Protein AF-A0A4T0DBA7-F1 (afdb_monomer_lite)

Radius of gyration: 49.84 Å; chains: 1; bounding box: 77×72×178 Å

Secondary structure (DSSP, 8-state):
----------------------------------------PPPHHHHHHHHHHHHHHHHHHHHHHHHHHHHHHHHHHHHHHHTHHHHHHHHHHHHHHHHHHHHHHHHHHHHHHHHHHHHHHHHHHHHHHHHHHHHHHHHHHHHHHHHHHHHHHHHHHHHHHHHHHHHHHHHHHHHHHHHHHHHHHHHHHHHHHHHHHHHHHHHH-HHHHHHHHHHHHHHTHHHHHHHHHHHHHHHHHTTHHHHHHHHHHHHHHH-HHHHHHHHHHHHHHH-SGGGSS--SSEEEEEEEEEEEEE-TTT--EEEEEEEEEEE-TTS-EEEEEEEHHHHTTSGGGSS-TT-TTTTTSSPPPP-PPPPPP--------------------

Foldseek 3Di:
DDDDDDDDDDDDDDDDDDDDDDDDDDDDDDDDDDDDDDDDDDDPVVVVVVVVVVVVVVVVVVVVVVVVVVVVVVVVVVVCVVCVVVVVVVVVVVCVVCVVVVVVVCVVCVVVVVVVCVVCVVVVVVVCVVCVVVVVVVCVVCVVVVVVVCVVCVVVVVVVCVVCVVVVVVVCVVCVVVVVVVVVVVCVVCVVVVVVVVVVCCQVCVPVVVVVVVVVCVVVVPVNVVVVVVVVVVCVVVCVVVVVVVVVVVCCVPPLLVVLLVLLVVCVVPDPVSQPFAAQFWHKAFAPAFDWDAAPQPRDTDGGRIWTFTADPVRHGPRHIHDSCSLSVPVVRNDGPPCNCQRVPDRPDPPDDPDDPPPDDDDDDDDDDDDDDDDDD

pLDDT: mean 73.32, std 21.04, range [25.08, 96.44]

Structure (mmCIF, N/CA/C/O backbone):
data_AF-A0A4T0DBA7-F1
#
_entry.id   AF-A0A4T0DBA7-F1
#
loop_
_atom_site.group_PDB
_atom_site.id
_atom_site.type_symbol
_atom_site.label_atom_id
_atom_site.label_alt_id
_atom_site.label_comp_id
_atom_site.label_asym_id
_atom_site.label_entity_id
_atom_site.label_seq_id
_atom_site.pdbx_PDB_ins_code
_atom_site.Cartn_x
_atom_site.Cartn_y
_atom_site.Cartn_z
_atom_site.occupancy
_atom_site.B_iso_or_equiv
_atom_site.auth_seq_id
_atom_site.auth_comp_id
_atom_site.auth_asym_id
_atom_site.auth_atom_id
_atom_site.pdbx_PDB_model_num
ATOM 1 N N . MET A 1 1 ? 19.693 -7.358 -29.566 1.00 37.28 1 MET A N 1
ATOM 2 C CA . MET A 1 1 ? 18.484 -7.711 -28.797 1.00 37.28 1 MET A CA 1
ATOM 3 C C . MET A 1 1 ? 17.404 -8.105 -29.781 1.00 37.28 1 MET A C 1
ATOM 5 O O . MET A 1 1 ? 17.103 -7.335 -30.681 1.00 37.28 1 MET A O 1
ATOM 9 N N . LEU A 1 2 ? 16.919 -9.335 -29.635 1.00 37.69 2 LEU A N 1
ATOM 10 C CA . LEU A 1 2 ? 15.711 -9.864 -30.259 1.00 37.69 2 LEU A CA 1
ATOM 11 C C . LEU A 1 2 ? 14.468 -9.169 -29.691 1.00 37.69 2 LEU A C 1
ATOM 13 O O . LEU A 1 2 ? 14.456 -8.852 -28.507 1.00 37.69 2 LEU A O 1
ATOM 17 N N . HIS A 1 3 ? 13.449 -8.998 -30.532 1.00 28.56 3 HIS A N 1
ATOM 18 C CA . HIS A 1 3 ? 12.071 -9.497 -30.360 1.00 28.56 3 HIS A CA 1
ATOM 19 C C . HIS A 1 3 ? 11.276 -9.002 -31.585 1.00 28.56 3 HIS A C 1
ATOM 21 O O . HIS A 1 3 ? 10.993 -7.819 -31.710 1.00 28.56 3 HIS A O 1
ATOM 27 N N . LEU A 1 4 ? 11.151 -9.789 -32.661 1.00 41.62 4 LEU A N 1
ATOM 28 C CA . LEU A 1 4 ? 10.027 -10.707 -32.914 1.00 41.62 4 LEU A CA 1
ATOM 29 C C . LEU A 1 4 ? 8.688 -10.201 -32.375 1.00 41.62 4 LEU A C 1
ATOM 31 O O . LEU A 1 4 ? 8.490 -10.311 -31.174 1.00 41.62 4 LEU A O 1
ATOM 35 N N . LEU A 1 5 ? 7.764 -9.826 -33.270 1.00 33.59 5 LEU A N 1
ATOM 36 C CA . LEU A 1 5 ? 6.348 -10.224 -33.210 1.00 33.59 5 LEU A CA 1
ATOM 37 C C . LEU A 1 5 ? 5.707 -10.215 -34.618 1.00 33.59 5 LEU A C 1
ATOM 39 O O . LEU A 1 5 ? 5.312 -9.187 -35.156 1.00 33.59 5 LEU A O 1
ATOM 43 N N . TYR A 1 6 ? 5.663 -11.407 -35.211 1.00 28.73 6 TYR A N 1
ATOM 44 C CA . TYR A 1 6 ? 4.509 -12.060 -35.847 1.00 28.73 6 TYR A CA 1
ATOM 45 C C . TYR A 1 6 ? 3.245 -11.223 -36.157 1.00 28.73 6 TYR A C 1
ATOM 47 O O . TYR A 1 6 ? 2.585 -10.768 -35.226 1.00 28.73 6 TYR A O 1
ATOM 55 N N . LYS A 1 7 ? 2.801 -11.202 -37.430 1.00 29.77 7 LYS A N 1
ATOM 56 C CA . LYS A 1 7 ? 1.370 -11.262 -37.816 1.00 29.77 7 LYS A CA 1
ATOM 57 C C . LYS A 1 7 ? 1.179 -11.983 -39.171 1.00 29.77 7 LYS A C 1
ATOM 59 O O . LYS A 1 7 ? 1.961 -11.733 -40.087 1.00 29.77 7 LYS A O 1
ATOM 64 N N . PRO A 1 8 ? 0.169 -12.869 -39.307 1.00 28.41 8 PRO A N 1
ATOM 65 C CA . PRO A 1 8 ? -0.064 -13.684 -40.498 1.00 28.41 8 PRO A CA 1
ATOM 66 C C . PRO A 1 8 ? -0.897 -12.960 -41.567 1.00 28.41 8 PRO A C 1
ATOM 68 O O . PRO A 1 8 ? -1.812 -12.196 -41.266 1.00 28.41 8 PRO A O 1
ATOM 71 N N . SER A 1 9 ? -0.564 -13.256 -42.824 1.00 33.97 9 SER A N 1
ATOM 72 C CA . SER A 1 9 ? -1.238 -12.823 -44.051 1.00 33.97 9 SER A CA 1
ATOM 73 C C . SER A 1 9 ? -2.518 -13.623 -44.289 1.00 33.97 9 SER A C 1
ATOM 75 O O . SER A 1 9 ? -2.492 -14.849 -44.200 1.00 33.97 9 SER A O 1
ATOM 77 N N . HIS A 1 10 ? -3.611 -12.942 -44.640 1.00 26.64 10 HIS A N 1
ATOM 78 C CA . HIS A 1 10 ? -4.765 -13.570 -45.273 1.00 26.64 10 HIS A CA 1
ATOM 79 C C . HIS A 1 10 ? -5.555 -12.573 -46.147 1.00 26.64 10 HIS A C 1
ATOM 81 O O . HIS A 1 10 ? -5.995 -11.527 -45.677 1.00 26.64 10 HIS A O 1
ATOM 87 N N . TYR A 1 11 ? -5.775 -13.008 -47.395 1.00 27.38 11 TYR A N 1
ATOM 88 C CA . TYR A 1 11 ? -6.765 -12.597 -48.407 1.00 27.38 11 TYR A CA 1
ATOM 89 C C . TYR A 1 11 ? -6.486 -11.394 -49.326 1.00 27.38 11 TYR A C 1
ATOM 91 O O . TYR A 1 11 ? -6.883 -10.259 -49.085 1.00 27.38 11 TYR A O 1
ATOM 99 N N . LEU A 1 12 ? -5.939 -11.744 -50.496 1.00 38.16 12 LEU A N 1
ATOM 100 C CA . LEU A 1 12 ? -6.249 -11.147 -51.797 1.00 38.16 12 LEU A CA 1
ATOM 101 C C . LEU A 1 12 ? -7.709 -11.450 -52.187 1.00 38.16 12 LEU A C 1
ATOM 103 O O . LEU A 1 12 ? -8.129 -12.606 -52.123 1.00 38.16 12 LEU A O 1
ATOM 107 N N . ARG A 1 13 ? -8.452 -10.441 -52.657 1.00 27.28 13 ARG A N 1
ATOM 108 C CA . ARG A 1 13 ? -9.592 -10.586 -53.585 1.00 27.28 13 ARG A CA 1
ATOM 109 C C . ARG A 1 13 ? -9.856 -9.257 -54.328 1.00 27.28 13 ARG A C 1
ATOM 111 O O . ARG A 1 13 ? -9.359 -8.221 -53.893 1.00 27.28 13 ARG A O 1
ATOM 118 N N . PRO A 1 14 ? -10.543 -9.284 -55.485 1.00 30.55 14 PRO A N 1
ATOM 119 C CA . PRO A 1 14 ? -10.107 -8.630 -56.719 1.00 30.55 14 PRO A CA 1
ATOM 120 C C . PRO A 1 14 ? -10.912 -7.361 -57.029 1.00 30.55 14 PRO A C 1
ATOM 122 O O . PRO A 1 14 ? -12.081 -7.250 -56.663 1.00 30.55 14 PRO A O 1
ATOM 125 N N . ARG A 1 15 ? -10.313 -6.416 -57.761 1.00 26.91 15 ARG A N 1
ATOM 126 C CA . ARG A 1 15 ? -11.039 -5.285 -58.355 1.00 26.91 15 ARG A CA 1
ATOM 127 C C . ARG A 1 15 ? -11.490 -5.660 -59.768 1.00 26.91 15 ARG A C 1
ATOM 129 O O . ARG A 1 15 ? -10.676 -5.643 -60.681 1.00 26.91 15 ARG A O 1
ATOM 136 N N . TYR A 1 16 ? -12.773 -5.984 -59.922 1.00 26.98 16 TYR A N 1
ATOM 137 C CA . TYR A 1 16 ? -13.474 -5.895 -61.206 1.00 26.98 16 TYR A CA 1
ATOM 138 C C . TYR A 1 16 ? -14.132 -4.515 -61.345 1.00 26.98 16 TYR A C 1
ATOM 140 O O . TYR A 1 16 ? -14.604 -3.932 -60.368 1.00 26.98 16 TYR A O 1
ATOM 148 N N . SER A 1 17 ? -14.087 -4.016 -62.577 1.00 39.72 17 SER A N 1
ATOM 149 C CA . SER A 1 17 ? -14.598 -2.755 -63.119 1.00 39.72 17 SER A CA 1
ATOM 150 C C . SER A 1 17 ? -16.124 -2.702 -63.240 1.00 39.72 17 SER A C 1
ATOM 152 O O . SER A 1 17 ? -16.753 -3.752 -63.296 1.00 39.72 17 SER A O 1
ATOM 154 N N . ASN A 1 18 ? -16.676 -1.482 -63.346 1.00 25.08 18 ASN A N 1
ATOM 155 C CA . ASN A 1 18 ? -17.770 -1.020 -64.237 1.00 25.08 18 ASN A CA 1
ATOM 156 C C . ASN A 1 18 ? -18.157 0.404 -63.764 1.00 25.08 18 ASN A C 1
ATOM 158 O O . ASN A 1 18 ? -18.634 0.546 -62.645 1.00 25.08 18 ASN A O 1
ATOM 162 N N . SER A 1 19 ? -17.699 1.501 -64.383 1.00 32.09 19 SER A N 1
ATOM 163 C CA . SER A 1 19 ? -18.045 2.082 -65.701 1.00 32.09 19 SER A CA 1
ATOM 164 C C . SER A 1 19 ? -19.420 2.778 -65.736 1.00 32.09 19 SER A C 1
ATOM 166 O O . SER A 1 19 ? -20.346 2.340 -65.061 1.00 32.09 19 SER A O 1
ATOM 168 N N . ILE A 1 20 ? -19.527 3.761 -66.648 1.00 28.06 20 ILE A N 1
ATOM 169 C CA . ILE A 1 20 ? -20.713 4.477 -67.171 1.00 28.06 20 ILE A CA 1
ATOM 170 C C . ILE A 1 20 ? -21.143 5.665 -66.265 1.00 28.06 20 ILE A C 1
ATOM 172 O O . ILE A 1 20 ? -21.312 5.490 -65.067 1.00 28.06 20 ILE A O 1
ATOM 176 N N . VAL A 1 21 ? -21.261 6.935 -66.692 1.00 25.91 21 VAL A N 1
ATOM 177 C CA . VAL A 1 21 ? -21.904 7.577 -67.868 1.00 25.91 21 VAL A CA 1
ATOM 178 C C . VAL A 1 21 ? -21.297 9.004 -67.975 1.00 25.91 21 VAL A C 1
ATOM 180 O O . VAL A 1 21 ? -21.221 9.684 -66.959 1.00 25.91 21 VAL A O 1
ATOM 183 N N . SER A 1 22 ? -20.605 9.389 -69.062 1.00 30.27 22 SER A N 1
ATOM 184 C CA . SER A 1 22 ? -21.105 10.082 -70.284 1.00 30.27 22 SER A CA 1
ATOM 185 C C . SER A 1 22 ? -21.627 11.508 -70.055 1.00 30.27 22 SER A C 1
ATOM 187 O O . SER A 1 22 ? -22.276 11.744 -69.052 1.00 30.27 22 SER A O 1
ATOM 189 N N . TYR A 1 23 ? -21.480 12.513 -70.919 1.00 27.16 23 TYR A N 1
ATOM 190 C CA . TYR A 1 23 ? -20.854 12.775 -72.230 1.00 27.16 23 TYR A CA 1
ATOM 191 C C . TYR A 1 23 ? -20.968 14.318 -72.419 1.00 27.16 23 TYR A C 1
ATOM 193 O O . TYR A 1 23 ? -21.545 14.977 -71.556 1.00 27.16 23 TYR A O 1
ATOM 201 N N . PHE A 1 24 ? -20.540 14.838 -73.580 1.00 26.03 24 PHE A N 1
ATOM 202 C CA . PHE A 1 24 ? -20.767 16.194 -74.132 1.00 26.03 24 PHE A CA 1
ATOM 203 C C . PHE A 1 24 ? -19.747 17.276 -73.708 1.00 26.03 24 PHE A C 1
ATOM 205 O O . PHE A 1 24 ? -19.625 17.589 -72.536 1.00 26.03 24 PHE A O 1
ATOM 212 N N . TRP A 1 25 ? -18.971 17.911 -74.595 1.00 29.47 25 TRP A N 1
ATOM 213 C CA . TRP A 1 25 ? -19.211 18.231 -76.006 1.00 29.47 25 TRP A CA 1
ATOM 214 C C . TRP A 1 25 ? -17.889 18.255 -76.806 1.00 29.47 25 TRP A C 1
ATOM 216 O O . TRP A 1 25 ? -16.900 18.857 -76.396 1.00 29.47 25 TRP A O 1
ATOM 226 N N . LEU A 1 26 ? -17.917 17.577 -77.954 1.00 36.50 26 LEU A N 1
ATOM 227 C CA . LEU A 1 26 ? -16.989 17.644 -79.084 1.00 36.50 26 LEU A CA 1
ATOM 228 C C . LEU A 1 26 ? -17.557 18.670 -80.071 1.00 36.50 26 LEU A C 1
ATOM 230 O O . LEU A 1 26 ? -18.696 18.494 -80.476 1.00 36.50 26 LEU A O 1
ATOM 234 N N . LEU A 1 27 ? -16.764 19.648 -80.503 1.00 31.64 27 LEU A N 1
ATOM 235 C CA . LEU A 1 27 ? -16.770 20.281 -81.835 1.00 31.64 27 LEU A CA 1
ATOM 236 C C . LEU A 1 27 ? -15.450 21.066 -81.918 1.00 31.64 27 LEU A C 1
ATOM 238 O O . LEU A 1 27 ? -15.063 21.705 -80.952 1.00 31.64 27 LEU A O 1
ATOM 242 N N . GLY A 1 28 ? -14.671 21.087 -82.987 1.00 25.09 28 GLY A N 1
ATOM 243 C CA . GLY A 1 28 ? -14.825 20.572 -84.331 1.00 25.09 28 GLY A CA 1
ATOM 244 C C . GLY A 1 28 ? -13.702 21.220 -85.152 1.00 25.09 28 GLY A C 1
ATOM 245 O O . GLY A 1 28 ? -13.549 22.433 -85.157 1.00 25.09 28 GLY A O 1
ATOM 246 N N . GLN A 1 29 ? -12.857 20.353 -85.706 1.00 31.27 29 GLN A N 1
ATOM 247 C CA . GLN A 1 29 ? -12.028 20.424 -86.921 1.00 31.27 29 GLN A CA 1
ATOM 248 C C . GLN A 1 29 ? -11.997 21.713 -87.773 1.00 31.27 29 GLN A C 1
ATOM 250 O O . GLN A 1 29 ? -13.042 22.290 -88.043 1.00 31.27 29 GLN A O 1
ATOM 255 N N . SER A 1 30 ? -10.821 21.998 -88.375 1.00 27.16 30 SER A N 1
ATOM 256 C CA . SER A 1 30 ? -10.578 22.167 -89.842 1.00 27.16 30 SER A CA 1
ATOM 257 C C . SER A 1 30 ? -9.395 23.137 -90.102 1.00 27.16 30 SER A C 1
ATOM 259 O O . SER A 1 30 ? -9.424 24.239 -89.575 1.00 27.16 30 SER A O 1
ATOM 261 N N . ARG A 1 31 ? -8.226 22.749 -90.654 1.00 30.17 31 ARG A N 1
ATOM 262 C CA . ARG A 1 31 ? -7.763 22.473 -92.053 1.00 30.17 31 ARG A CA 1
ATOM 263 C C . ARG A 1 31 ? -6.828 23.599 -92.570 1.00 30.17 31 ARG A C 1
ATOM 265 O O . ARG A 1 31 ? -7.160 24.761 -92.417 1.00 30.17 31 ARG A O 1
ATOM 272 N N . TYR A 1 32 ? -5.689 23.169 -93.147 1.00 27.20 32 TYR A N 1
ATOM 273 C CA . TYR A 1 32 ? -4.734 23.732 -94.148 1.00 27.20 32 TYR A CA 1
ATOM 274 C C . TYR A 1 32 ? -4.858 25.232 -94.555 1.00 27.20 32 TYR A C 1
ATOM 276 O O . TYR A 1 32 ? -5.962 25.725 -94.696 1.00 27.20 32 TYR A O 1
ATOM 284 N N . SER A 1 33 ? -3.828 26.038 -94.877 1.00 28.62 33 SER A N 1
ATOM 285 C CA . SER A 1 33 ? -2.659 25.815 -95.749 1.00 28.62 33 SER A CA 1
ATOM 286 C C . SER A 1 33 ? -1.757 27.077 -95.818 1.00 28.62 33 SER A C 1
ATOM 288 O O . SER A 1 33 ? -2.253 28.194 -95.736 1.00 28.62 33 SER A O 1
ATOM 290 N N . THR A 1 34 ? -0.453 26.859 -96.039 1.00 40.41 34 THR A N 1
ATOM 291 C CA . THR A 1 34 ? 0.616 27.691 -96.664 1.00 40.41 34 THR A CA 1
ATOM 292 C C . THR A 1 34 ? 0.411 29.188 -97.000 1.00 40.41 34 THR A C 1
ATOM 294 O O . THR A 1 34 ? -0.416 29.497 -97.853 1.00 40.41 34 THR A O 1
ATOM 297 N N . ARG A 1 35 ? 1.362 30.057 -96.590 1.00 26.91 35 ARG A N 1
ATOM 298 C CA . ARG A 1 35 ? 2.181 30.899 -97.507 1.00 26.91 35 ARG A CA 1
ATOM 299 C C . ARG A 1 35 ? 3.379 31.545 -96.787 1.00 26.91 35 ARG A C 1
ATOM 301 O O . ARG A 1 35 ? 3.252 32.020 -95.667 1.00 26.91 35 ARG A O 1
ATOM 308 N N . ALA A 1 36 ? 4.525 31.536 -97.465 1.00 41.03 36 ALA A N 1
ATOM 309 C CA . ALA A 1 36 ? 5.771 32.188 -97.084 1.00 41.03 36 ALA A CA 1
ATOM 310 C C . ALA A 1 36 ? 5.653 33.724 -97.061 1.00 41.03 36 ALA A C 1
ATOM 312 O O . ALA A 1 36 ? 4.998 34.306 -97.927 1.00 41.03 36 ALA A O 1
ATOM 313 N N . GLY A 1 37 ? 6.347 34.348 -96.112 1.00 28.94 37 GLY A N 1
ATOM 314 C CA . GLY A 1 37 ? 6.657 35.773 -96.061 1.00 28.94 37 GLY A CA 1
ATOM 315 C C . GLY A 1 37 ? 7.991 35.920 -95.339 1.00 28.94 37 GLY A C 1
ATOM 316 O O . GLY A 1 37 ? 8.137 35.463 -94.209 1.00 28.94 37 GLY A O 1
ATOM 317 N N . SER A 1 38 ? 8.976 36.415 -96.069 1.00 40.03 38 SER A N 1
ATOM 318 C CA . SER A 1 38 ? 10.345 36.671 -95.655 1.00 40.03 38 SER A CA 1
ATOM 319 C C . SER A 1 38 ? 10.436 37.803 -94.627 1.00 40.03 38 SER A C 1
ATOM 321 O O . SER A 1 38 ? 9.502 38.581 -94.472 1.00 40.03 38 SER A O 1
ATOM 323 N N . GLU A 1 39 ? 11.622 37.880 -94.023 1.00 37.50 39 GLU A N 1
ATOM 324 C CA . GLU A 1 39 ? 12.239 39.047 -93.376 1.00 37.50 39 GLU A CA 1
ATOM 325 C C . GLU A 1 39 ? 12.180 39.143 -91.839 1.00 37.50 39 GLU A C 1
ATOM 327 O O . GLU A 1 39 ? 11.163 39.393 -91.205 1.00 37.50 39 GLU A O 1
ATOM 332 N N . GLU A 1 40 ? 13.395 38.959 -91.303 1.00 36.97 40 GLU A N 1
ATOM 333 C CA . GLU A 1 40 ? 13.974 39.530 -90.084 1.00 36.97 40 GLU A CA 1
ATOM 334 C C . GLU A 1 40 ? 13.620 38.884 -88.734 1.00 36.97 40 GLU A C 1
ATOM 336 O O . GLU A 1 40 ? 12.614 39.142 -88.079 1.00 36.97 40 GLU A O 1
ATOM 341 N N . ALA A 1 41 ? 14.550 38.030 -88.286 1.00 38.06 41 ALA A N 1
ATOM 342 C CA . ALA A 1 41 ? 14.571 37.445 -86.955 1.00 38.06 41 ALA A CA 1
ATOM 343 C C . ALA A 1 41 ? 14.762 38.538 -85.880 1.00 38.06 41 ALA A C 1
ATOM 345 O O . ALA A 1 41 ? 15.757 39.268 -85.933 1.00 38.06 41 ALA A O 1
ATOM 346 N N . PRO A 1 42 ? 13.876 38.634 -84.870 1.00 42.75 42 PRO A N 1
ATOM 347 C CA . PRO A 1 42 ? 14.064 39.557 -83.762 1.00 42.75 42 PRO A CA 1
ATOM 348 C C . PRO A 1 42 ? 15.255 39.097 -82.916 1.00 42.75 42 PRO A C 1
ATOM 350 O O . PRO A 1 42 ? 15.433 37.909 -82.635 1.00 42.75 42 PRO A O 1
ATOM 353 N N . THR A 1 43 ? 16.099 40.049 -82.529 1.00 52.81 43 THR A N 1
ATOM 354 C CA . THR A 1 43 ? 17.346 39.803 -81.802 1.00 52.81 43 THR A CA 1
ATOM 355 C C . THR A 1 43 ? 17.107 39.062 -80.479 1.00 52.81 43 THR A C 1
ATOM 357 O O . THR A 1 43 ? 16.106 39.255 -79.786 1.00 52.81 43 THR A O 1
ATOM 360 N N . HIS A 1 44 ? 18.071 38.208 -80.116 1.00 52.66 44 HIS A N 1
ATOM 361 C CA . HIS A 1 44 ? 18.045 37.245 -79.001 1.00 52.66 44 HIS A CA 1
ATOM 362 C C . HIS A 1 44 ? 17.630 37.829 -77.631 1.00 52.66 44 HIS A C 1
ATOM 364 O O . HIS A 1 44 ? 17.200 37.084 -76.757 1.00 52.66 44 HIS A O 1
ATOM 370 N N . GLN A 1 45 ? 17.711 39.148 -77.430 1.00 51.97 45 GLN A N 1
ATOM 371 C CA . GLN A 1 45 ? 17.301 39.817 -76.187 1.00 51.97 45 GLN A CA 1
ATOM 372 C C . GLN A 1 45 ? 15.782 40.048 -76.070 1.00 51.97 45 GLN A C 1
ATOM 374 O O . GLN A 1 45 ? 15.258 40.111 -74.960 1.00 51.97 45 GLN A O 1
ATOM 379 N N . HIS A 1 46 ? 15.044 40.135 -77.183 1.00 43.47 46 HIS A N 1
ATOM 380 C CA . HIS A 1 46 ? 13.596 40.391 -77.146 1.00 43.47 46 HIS A CA 1
ATOM 381 C C . HIS A 1 46 ? 12.773 39.110 -76.898 1.00 43.47 46 HIS A C 1
ATOM 383 O O . HIS A 1 46 ? 11.653 39.163 -76.384 1.00 43.47 46 HIS A O 1
ATOM 389 N N . VAL A 1 47 ? 13.347 37.944 -77.219 1.00 48.62 47 VAL A N 1
ATOM 390 C CA . VAL A 1 47 ? 12.741 36.618 -77.009 1.00 48.62 47 VAL A CA 1
ATOM 391 C C . VAL A 1 47 ? 12.874 36.163 -75.551 1.00 48.62 47 VAL A C 1
ATOM 393 O O . VAL A 1 47 ? 11.959 35.530 -75.026 1.00 48.62 47 VAL A O 1
ATOM 396 N N . THR A 1 48 ? 13.969 36.522 -74.872 1.00 53.00 48 THR A N 1
ATOM 397 C CA . THR A 1 48 ? 14.195 36.166 -73.461 1.00 53.00 48 THR A CA 1
ATOM 398 C C . THR A 1 48 ? 13.242 36.912 -72.529 1.00 53.00 48 THR A C 1
ATOM 400 O O . THR A 1 48 ? 12.620 36.285 -71.679 1.00 53.00 48 THR A O 1
ATOM 403 N N . HIS A 1 49 ? 13.007 38.209 -72.762 1.00 49.16 49 HIS A N 1
ATOM 404 C CA . HIS A 1 49 ? 12.074 38.997 -71.946 1.00 49.16 49 HIS A CA 1
ATOM 405 C C . HIS A 1 49 ? 10.613 38.511 -72.062 1.00 49.16 49 HIS A C 1
ATOM 407 O O . HIS A 1 49 ? 9.935 38.354 -71.052 1.00 49.16 49 HIS A O 1
ATOM 413 N N . MET A 1 50 ? 10.137 38.166 -73.268 1.00 47.78 50 MET A N 1
ATOM 414 C CA . MET A 1 50 ? 8.780 37.619 -73.456 1.00 47.78 50 MET A CA 1
ATOM 415 C C . MET A 1 50 ? 8.594 36.206 -72.880 1.00 47.78 50 MET A C 1
ATOM 417 O O . MET A 1 50 ? 7.473 35.827 -72.527 1.00 47.78 50 MET A O 1
ATOM 421 N N . ALA A 1 51 ? 9.660 35.402 -72.820 1.00 54.22 51 ALA A N 1
ATOM 422 C CA . ALA A 1 51 ? 9.626 34.072 -72.216 1.00 54.22 51 ALA A CA 1
ATOM 423 C C . ALA A 1 51 ? 9.580 34.151 -70.682 1.00 54.22 51 ALA A C 1
ATOM 425 O O . ALA A 1 51 ? 8.807 33.413 -70.064 1.00 54.22 51 ALA A O 1
ATOM 426 N N . ASP A 1 52 ? 10.339 35.078 -70.095 1.00 51.59 52 ASP A N 1
ATOM 427 C CA . ASP A 1 52 ? 10.372 35.319 -68.651 1.00 51.59 52 ASP A CA 1
ATOM 428 C C . ASP A 1 52 ? 9.060 35.942 -68.146 1.00 51.59 52 ASP A C 1
ATOM 430 O O . ASP A 1 52 ? 8.518 35.487 -67.135 1.00 51.59 52 ASP A O 1
ATOM 434 N N . ASP A 1 53 ? 8.464 36.876 -68.896 1.00 50.97 53 ASP A N 1
ATOM 435 C CA . ASP A 1 53 ? 7.152 37.449 -68.564 1.00 50.97 53 ASP A CA 1
ATOM 436 C C . ASP A 1 53 ? 6.025 36.400 -68.680 1.00 50.97 53 ASP A C 1
ATOM 438 O O . ASP A 1 53 ? 5.211 36.257 -67.766 1.00 50.97 53 ASP A O 1
ATOM 442 N N . LYS A 1 54 ? 6.035 35.541 -69.716 1.00 55.50 54 LYS A N 1
ATOM 443 C CA . LYS A 1 54 ? 5.098 34.397 -69.819 1.00 55.50 54 LYS A CA 1
ATOM 444 C C . LYS A 1 54 ? 5.285 33.357 -68.714 1.00 55.50 54 LYS A C 1
ATOM 446 O O . LYS A 1 54 ? 4.320 32.689 -68.341 1.00 55.50 54 LYS A O 1
ATOM 451 N N . ALA A 1 55 ? 6.505 33.150 -68.223 1.00 57.56 55 ALA A N 1
ATOM 452 C CA . ALA A 1 55 ? 6.770 32.240 -67.109 1.00 57.56 55 ALA A CA 1
ATOM 453 C C . ALA A 1 55 ? 6.290 32.830 -65.771 1.00 57.56 55 ALA A C 1
ATOM 455 O O . ALA A 1 55 ? 5.773 32.100 -64.917 1.00 57.56 55 ALA A O 1
ATOM 456 N N . ARG A 1 56 ? 6.393 34.153 -65.606 1.00 54.47 56 ARG A N 1
ATOM 457 C CA . ARG A 1 56 ? 5.899 34.886 -64.436 1.00 54.47 56 ARG A CA 1
ATOM 458 C C . ARG A 1 56 ? 4.368 34.960 -64.389 1.00 54.47 56 ARG A C 1
ATOM 460 O O . ARG A 1 56 ? 3.790 34.744 -63.325 1.00 54.47 56 ARG A O 1
ATOM 467 N N . ASP A 1 57 ? 3.709 35.134 -65.532 1.00 54.47 57 ASP A N 1
ATOM 468 C CA . ASP A 1 57 ? 2.242 35.091 -65.619 1.00 54.47 57 ASP A CA 1
ATOM 469 C C . ASP A 1 57 ? 1.689 33.675 -65.398 1.00 54.47 57 ASP A C 1
ATOM 471 O O . ASP A 1 57 ? 0.740 33.484 -64.643 1.00 54.47 57 ASP A O 1
ATOM 475 N N . LYS A 1 58 ? 2.342 32.631 -65.927 1.00 58.19 58 LYS A N 1
ATOM 476 C CA . LYS A 1 58 ? 1.938 31.235 -65.657 1.00 58.19 58 LYS A CA 1
ATOM 477 C C . LYS A 1 58 ? 2.098 30.828 -64.193 1.00 58.19 58 LYS A C 1
ATOM 479 O O . LYS A 1 58 ? 1.336 29.998 -63.696 1.00 58.19 58 LYS A O 1
ATOM 484 N N . THR A 1 59 ? 3.100 31.364 -63.498 1.00 54.09 59 THR A N 1
ATOM 485 C CA . THR A 1 59 ? 3.313 31.086 -62.069 1.00 54.09 59 THR A CA 1
ATOM 486 C C . THR A 1 59 ? 2.338 31.866 -61.183 1.00 54.09 59 THR A C 1
ATOM 488 O O . THR A 1 59 ? 1.885 31.321 -60.174 1.00 54.09 59 THR A O 1
ATOM 491 N N . SER A 1 60 ? 1.931 33.078 -61.582 1.00 59.84 60 SER A N 1
ATOM 492 C CA . SER A 1 60 ? 0.874 33.841 -60.903 1.00 59.84 60 SER A CA 1
ATOM 493 C C . SER A 1 60 ? -0.519 33.214 -61.108 1.00 59.84 60 SER A C 1
ATOM 495 O O . SER A 1 60 ? -1.259 33.041 -60.136 1.00 59.84 60 SER A O 1
ATOM 497 N N . GLU A 1 61 ? -0.837 32.744 -62.319 1.00 57.53 61 GLU A N 1
ATOM 498 C CA . GLU A 1 61 ? -2.068 32.004 -62.639 1.00 57.53 61 GLU A CA 1
ATOM 499 C C . GLU A 1 61 ? -2.143 30.648 -61.919 1.00 57.53 61 GLU A C 1
ATOM 501 O O . GLU A 1 61 ? -3.190 30.281 -61.377 1.00 57.53 61 GLU A O 1
ATOM 506 N N . ALA A 1 62 ? -1.027 29.912 -61.839 1.00 60.38 62 ALA A N 1
ATOM 507 C CA . ALA A 1 62 ? -0.955 28.663 -61.079 1.00 60.38 62 ALA A CA 1
ATOM 508 C C . ALA A 1 62 ? -1.190 28.889 -59.573 1.00 60.38 62 ALA A C 1
ATOM 510 O O . ALA A 1 62 ? -1.893 28.101 -58.936 1.00 60.38 62 ALA A O 1
ATOM 511 N N . GLY A 1 63 ? -0.661 29.984 -59.014 1.00 64.69 63 GLY A N 1
ATOM 512 C CA . GLY A 1 63 ? -0.908 30.391 -57.628 1.00 64.69 63 GLY A CA 1
ATOM 513 C C . GLY A 1 63 ? -2.365 30.793 -57.371 1.00 64.69 63 GLY A C 1
ATOM 514 O O . GLY A 1 63 ? -2.961 30.368 -56.380 1.00 64.69 63 GLY A O 1
ATOM 515 N N . ALA A 1 64 ? -2.981 31.545 -58.288 1.00 61.19 64 ALA A N 1
ATOM 516 C CA . ALA A 1 64 ? -4.393 31.922 -58.203 1.00 61.19 64 ALA A CA 1
ATOM 517 C C . ALA A 1 64 ? -5.327 30.699 -58.272 1.00 61.19 64 ALA A C 1
ATOM 519 O O . ALA A 1 64 ? -6.295 30.594 -57.513 1.00 61.19 64 ALA A O 1
ATOM 520 N N . HIS A 1 65 ? -5.004 29.729 -59.127 1.00 64.19 65 HIS A N 1
ATOM 521 C CA . HIS A 1 65 ? -5.766 28.493 -59.274 1.00 64.19 65 HIS A CA 1
ATOM 522 C C . HIS A 1 65 ? -5.617 27.545 -58.068 1.00 64.19 65 HIS A C 1
ATOM 524 O O . HIS A 1 65 ? -6.590 26.888 -57.685 1.00 64.19 65 HIS A O 1
ATOM 530 N N . GLU A 1 66 ? -4.454 27.505 -57.409 1.00 67.94 66 GLU A N 1
ATOM 531 C CA . GLU A 1 66 ? -4.281 26.746 -56.161 1.00 67.94 66 GLU A CA 1
ATOM 532 C C . GLU A 1 66 ? -5.034 27.392 -54.987 1.00 67.94 66 GLU A C 1
ATOM 534 O O . GLU A 1 66 ? -5.671 26.685 -54.202 1.00 67.94 66 GLU A O 1
ATOM 539 N N . ASN A 1 67 ? -5.067 28.725 -54.914 1.00 74.75 67 ASN A N 1
ATOM 540 C CA . ASN A 1 67 ? -5.852 29.454 -53.913 1.00 74.75 67 ASN A CA 1
ATOM 541 C C . ASN A 1 67 ? -7.365 29.232 -54.087 1.00 74.75 67 ASN A C 1
ATOM 543 O O . ASN A 1 67 ? -8.080 29.027 -53.104 1.00 74.75 67 ASN A O 1
ATOM 547 N N . LEU A 1 68 ? -7.859 29.171 -55.330 1.00 73.25 68 LEU A N 1
ATOM 548 C CA . LEU A 1 68 ? -9.261 28.846 -55.615 1.00 73.25 68 LEU A CA 1
ATOM 549 C C . LEU A 1 68 ? -9.611 27.401 -55.207 1.00 73.25 68 LEU A C 1
ATOM 551 O O . LEU A 1 68 ? -10.674 27.146 -54.636 1.00 73.25 68 LEU A O 1
ATOM 555 N N . ARG A 1 69 ? -8.701 26.444 -55.447 1.00 72.06 69 ARG A N 1
ATOM 556 C CA . ARG A 1 69 ? -8.850 25.046 -55.000 1.00 72.06 69 ARG A CA 1
ATOM 557 C C . ARG A 1 69 ? -8.811 24.926 -53.481 1.00 72.06 69 ARG A C 1
ATOM 559 O O . ARG A 1 69 ? -9.564 24.129 -52.923 1.00 72.06 69 ARG A O 1
ATOM 566 N N . ALA A 1 70 ? -7.963 25.702 -52.808 1.00 76.62 70 ALA A N 1
ATOM 567 C CA . ALA A 1 70 ? -7.914 25.763 -51.351 1.00 76.62 70 ALA A CA 1
ATOM 568 C C . ALA A 1 70 ? -9.241 26.274 -50.774 1.00 76.62 70 ALA A C 1
ATOM 570 O O . ALA A 1 70 ? -9.840 25.586 -49.949 1.00 76.62 70 ALA A O 1
ATOM 571 N N . TYR A 1 71 ? -9.771 27.375 -51.313 1.00 80.94 71 TYR A N 1
ATOM 572 C CA . TYR A 1 71 ? -11.078 27.908 -50.926 1.00 80.94 71 TYR A CA 1
ATOM 573 C C . TYR A 1 71 ? -12.216 26.891 -51.130 1.00 80.94 71 TYR A C 1
ATOM 575 O O . TYR A 1 71 ? -13.043 26.686 -50.242 1.00 80.94 71 TYR A O 1
ATOM 583 N N . GLN A 1 72 ? -12.234 26.174 -52.261 1.00 73.31 72 GLN A N 1
ATOM 584 C CA . GLN A 1 72 ? -13.221 25.114 -52.505 1.00 73.31 72 GLN A CA 1
ATOM 585 C C . GLN A 1 72 ? -13.095 23.938 -51.523 1.00 73.31 72 GLN A C 1
ATOM 587 O O . GLN A 1 72 ? -14.114 23.392 -51.094 1.00 73.31 72 GLN A O 1
ATOM 592 N N . ARG A 1 73 ? -11.870 23.537 -51.149 1.00 78.00 73 ARG A N 1
ATOM 593 C CA . ARG A 1 73 ? -11.634 22.477 -50.151 1.00 78.00 73 ARG A CA 1
ATOM 594 C C . ARG A 1 73 ? -12.138 22.890 -48.771 1.00 78.00 73 ARG A C 1
ATOM 596 O O . ARG A 1 73 ? -12.809 22.088 -48.120 1.00 78.00 73 ARG A O 1
ATOM 603 N N . ASP A 1 74 ? -11.863 24.121 -48.357 1.00 80.69 74 ASP A N 1
ATOM 604 C CA . ASP A 1 74 ? -12.272 24.633 -47.049 1.00 80.69 74 ASP A CA 1
ATOM 605 C C . ASP A 1 74 ? -13.790 24.825 -46.972 1.00 80.69 74 ASP A C 1
ATOM 607 O O . ASP A 1 74 ? -14.423 24.339 -46.033 1.00 80.69 74 ASP A O 1
ATOM 611 N N . TYR A 1 75 ? -14.410 25.367 -48.023 1.00 82.31 75 TYR A N 1
ATOM 612 C CA . TYR A 1 75 ? -15.867 25.446 -48.128 1.00 82.31 75 TYR A CA 1
ATOM 613 C C . TYR A 1 75 ? -16.533 24.059 -48.082 1.00 82.31 75 TYR A C 1
ATOM 615 O O . TYR A 1 75 ? -17.505 23.844 -47.351 1.00 82.31 75 TYR A O 1
ATOM 623 N N . GLN A 1 76 ? -16.002 23.072 -48.818 1.00 76.44 76 GLN A N 1
ATOM 624 C CA . GLN A 1 76 ? -16.512 21.696 -48.775 1.00 76.44 76 GLN A CA 1
ATOM 625 C C . GLN A 1 76 ? -16.331 21.050 -47.397 1.00 76.44 76 GLN A C 1
ATOM 627 O O . GLN A 1 76 ? -17.189 20.271 -46.973 1.00 76.44 76 GLN A O 1
ATOM 632 N N . LYS A 1 77 ? -15.236 21.354 -46.694 1.00 82.00 77 LYS A N 1
ATOM 633 C CA . LYS A 1 77 ? -14.979 20.867 -45.336 1.00 82.00 77 LYS A CA 1
ATOM 634 C C . LYS A 1 77 ? -15.992 21.444 -44.350 1.00 82.00 77 LYS A C 1
ATOM 636 O O . LYS A 1 77 ? -16.645 20.672 -43.654 1.00 82.00 77 LYS A O 1
ATOM 641 N N . GLU A 1 78 ? -16.220 22.754 -44.370 1.00 82.00 78 GLU A N 1
ATOM 642 C CA . GLU A 1 78 ? -17.235 23.403 -43.532 1.00 82.00 78 GLU A CA 1
ATOM 643 C C . GLU A 1 78 ? -18.657 22.928 -43.850 1.00 82.00 78 GLU A C 1
ATOM 645 O O . GLU A 1 78 ? -19.479 22.745 -42.950 1.00 82.00 78 GLU A O 1
ATOM 650 N N . TYR A 1 79 ? -18.976 22.691 -45.125 1.00 81.44 79 TYR A N 1
ATOM 651 C CA . TYR A 1 79 ? -20.263 22.119 -45.521 1.00 81.44 79 TYR A CA 1
ATOM 652 C C . TYR A 1 79 ? -20.442 20.684 -44.998 1.00 81.44 79 TYR A C 1
ATOM 654 O O . TYR A 1 79 ? -21.517 20.339 -44.495 1.00 81.44 79 TYR A O 1
ATOM 662 N N . ARG A 1 80 ? -19.395 19.848 -45.078 1.00 73.81 80 ARG A N 1
ATOM 663 C CA . ARG A 1 80 ? -19.392 18.481 -44.526 1.00 73.81 80 ARG A CA 1
ATOM 664 C C . ARG A 1 80 ? -19.495 18.478 -43.008 1.00 73.81 80 ARG A C 1
ATOM 666 O O . ARG A 1 80 ? -20.200 17.626 -42.481 1.00 73.81 80 ARG A O 1
ATOM 673 N N . ASP A 1 81 ? -18.846 19.416 -42.324 1.00 81.38 81 ASP A N 1
ATOM 674 C CA . ASP A 1 81 ? -18.903 19.527 -40.866 1.00 81.38 81 ASP A CA 1
ATOM 675 C C . ASP A 1 81 ? -20.285 20.001 -40.396 1.00 81.38 81 ASP A C 1
ATOM 677 O O . ASP A 1 81 ? -20.878 19.368 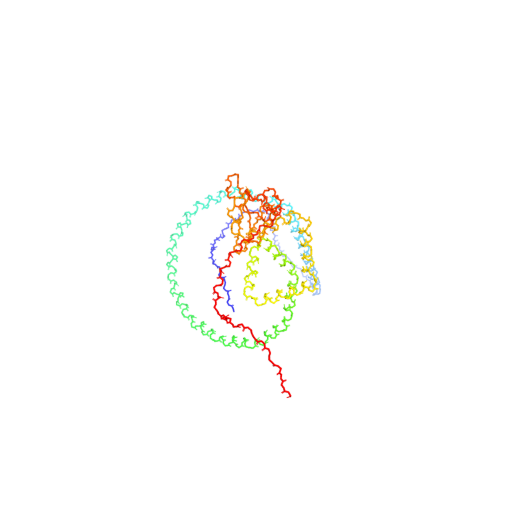-39.519 1.00 81.38 81 ASP A O 1
ATOM 681 N N . ARG A 1 82 ? -20.875 21.012 -41.051 1.00 80.81 82 ARG A N 1
ATOM 682 C CA . ARG A 1 82 ? -22.247 21.475 -40.756 1.00 80.81 82 ARG A CA 1
ATOM 683 C C . ARG A 1 82 ? -23.316 20.415 -41.031 1.00 80.81 82 ARG A C 1
ATOM 685 O O . ARG A 1 82 ? -24.316 20.357 -40.322 1.00 80.81 82 ARG A O 1
ATOM 692 N N . ASN A 1 83 ? -23.109 19.549 -42.024 1.00 82.38 83 ASN A N 1
ATOM 693 C CA . ASN A 1 83 ? -24.047 18.474 -42.373 1.00 82.38 83 ASN A CA 1
ATOM 694 C C . ASN A 1 83 ? -23.621 17.087 -41.864 1.00 82.38 83 ASN A C 1
ATOM 696 O O . ASN A 1 83 ? -24.241 16.082 -42.220 1.00 82.38 83 ASN A O 1
ATOM 700 N N . ARG A 1 84 ? -22.592 17.006 -41.011 1.00 85.00 84 ARG A N 1
ATOM 701 C CA . ARG A 1 84 ? -21.958 15.751 -40.572 1.00 85.00 84 ARG A CA 1
ATOM 702 C C . ARG A 1 84 ? -22.947 14.771 -39.960 1.00 85.00 84 ARG A C 1
ATOM 704 O O . ARG A 1 84 ? -22.928 13.585 -40.288 1.00 85.00 84 ARG A O 1
ATOM 711 N N . GLU A 1 85 ? -23.819 15.268 -39.091 1.00 83.44 85 GLU A N 1
ATOM 712 C CA . GLU A 1 85 ? -24.817 14.442 -38.411 1.00 83.44 85 GLU A CA 1
ATOM 713 C C . GLU A 1 85 ? -25.927 13.979 -39.367 1.00 83.44 85 GLU A C 1
ATOM 715 O O . GLU A 1 85 ? -26.331 12.820 -39.304 1.00 83.44 85 GLU A O 1
ATOM 720 N N . LYS A 1 86 ? -26.330 14.804 -40.345 1.00 84.88 86 LYS A N 1
ATOM 721 C CA . LYS A 1 86 ? -27.296 14.407 -41.388 1.00 84.88 86 LYS A CA 1
ATOM 722 C C . LYS A 1 86 ? -26.729 13.319 -42.306 1.00 84.88 86 LYS A C 1
ATOM 724 O O . LYS A 1 86 ? -27.409 12.336 -42.588 1.00 84.88 86 LYS A O 1
ATOM 729 N N . ILE A 1 87 ? -25.464 13.450 -42.715 1.00 79.69 87 ILE A N 1
ATOM 730 C CA . ILE A 1 87 ? -24.768 12.449 -43.541 1.00 79.69 87 ILE A CA 1
ATOM 731 C C . ILE A 1 87 ? -24.628 11.128 -42.774 1.00 79.69 87 ILE A C 1
ATOM 733 O O . ILE A 1 87 ? -24.908 10.061 -43.317 1.00 79.69 87 ILE A O 1
ATOM 737 N N . ARG A 1 88 ? -24.241 11.183 -41.494 1.00 81.62 88 ARG A N 1
ATOM 738 C CA . ARG A 1 88 ? -24.144 9.992 -40.636 1.00 81.62 88 ARG A CA 1
ATOM 739 C C . ARG A 1 88 ? -25.495 9.326 -40.412 1.00 81.62 88 ARG A C 1
ATOM 741 O O . ARG A 1 88 ? -25.561 8.101 -40.447 1.00 81.62 88 ARG A O 1
ATOM 748 N N . ALA A 1 89 ? -26.555 10.101 -40.198 1.00 84.12 89 ALA A N 1
ATOM 749 C CA . ALA A 1 89 ? -27.906 9.574 -40.042 1.00 84.12 89 ALA A CA 1
ATOM 750 C C . ALA A 1 89 ? -28.373 8.855 -41.317 1.00 84.12 89 ALA A C 1
ATOM 752 O O . ALA A 1 89 ? -28.814 7.711 -41.237 1.00 84.12 89 ALA A O 1
ATOM 753 N N . ALA A 1 90 ? -28.170 9.457 -42.493 1.00 83.38 90 ALA A N 1
ATOM 754 C CA . ALA A 1 90 ? -28.489 8.828 -43.776 1.00 83.38 90 ALA A CA 1
ATOM 755 C C . ALA A 1 90 ? -27.676 7.541 -44.022 1.00 83.38 90 ALA A C 1
ATOM 757 O O . ALA A 1 90 ? -28.229 6.529 -44.449 1.00 83.38 90 ALA A O 1
ATOM 758 N N . GLN A 1 91 ? -26.377 7.537 -43.693 1.00 78.06 91 GLN A N 1
ATOM 759 C CA . GLN A 1 91 ? -25.527 6.343 -43.790 1.00 78.06 91 GLN A CA 1
ATOM 760 C C . GLN A 1 91 ? -25.969 5.223 -42.841 1.00 78.06 91 GLN A C 1
ATOM 762 O O . GLN A 1 91 ? -25.933 4.055 -43.229 1.00 78.06 91 GLN A O 1
ATOM 767 N N . ARG A 1 92 ? -26.398 5.556 -41.615 1.00 82.12 92 ARG A N 1
ATOM 768 C CA . ARG A 1 92 ? -26.953 4.573 -40.671 1.00 82.12 92 ARG A CA 1
ATOM 769 C C . ARG A 1 92 ? -28.243 3.969 -41.210 1.00 82.12 92 ARG A C 1
ATOM 771 O O . ARG A 1 92 ? -28.346 2.751 -41.238 1.00 82.12 92 ARG A O 1
ATOM 778 N N . LEU A 1 93 ? -29.157 4.798 -41.711 1.00 82.19 93 LEU A N 1
ATOM 779 C CA . LEU A 1 93 ? -30.447 4.353 -42.242 1.00 82.19 93 LEU A CA 1
ATOM 780 C C . LEU A 1 93 ? -30.269 3.447 -43.472 1.00 82.19 93 LEU A C 1
ATOM 782 O O . LEU A 1 93 ? -30.863 2.374 -43.552 1.00 82.19 93 LEU A O 1
ATOM 786 N N . TYR A 1 94 ? -29.361 3.816 -44.381 1.00 79.00 94 TYR A N 1
ATOM 787 C CA . TYR A 1 94 ? -28.979 2.979 -45.522 1.00 79.00 94 TYR A CA 1
ATOM 788 C C . TYR A 1 94 ? -28.300 1.668 -45.092 1.00 79.00 94 TYR A C 1
ATOM 790 O O . TYR A 1 94 ? -28.545 0.611 -45.678 1.00 79.00 94 TYR A O 1
ATOM 798 N N . GLY A 1 95 ? -27.443 1.717 -44.068 1.00 77.31 95 GLY A N 1
ATOM 799 C CA . GLY A 1 95 ? -26.796 0.537 -43.496 1.00 77.31 95 GLY A CA 1
ATOM 800 C C . GLY A 1 95 ? -27.788 -0.415 -42.827 1.00 77.31 95 GLY A C 1
ATOM 801 O O . GLY A 1 95 ? -27.652 -1.626 -42.966 1.00 77.31 95 GLY A O 1
ATOM 802 N N . GLU A 1 96 ? -28.801 0.122 -42.153 1.00 82.06 96 GLU A N 1
ATOM 803 C CA . GLU A 1 96 ? -29.845 -0.635 -41.464 1.00 82.06 96 GLU A CA 1
ATOM 804 C C . GLU A 1 96 ? -30.803 -1.299 -42.459 1.00 82.06 96 GLU A C 1
ATOM 806 O O . GLU A 1 96 ? -31.006 -2.509 -42.389 1.00 82.06 96 GLU A O 1
ATOM 811 N N . GLN A 1 97 ? -31.255 -0.569 -43.486 1.00 78.31 97 GLN A N 1
ATOM 812 C CA . GLN A 1 97 ? -32.098 -1.112 -44.562 1.00 78.31 97 GLN A CA 1
ATOM 813 C C . GLN A 1 97 ? -31.411 -2.203 -45.401 1.00 78.31 97 GLN A C 1
ATOM 815 O O . GLN A 1 97 ? -32.076 -3.077 -45.960 1.00 78.31 97 GLN A O 1
ATOM 820 N N . ASN A 1 98 ? -30.079 -2.178 -45.509 1.00 81.25 98 ASN A N 1
ATOM 821 C CA . ASN A 1 98 ? -29.318 -3.168 -46.281 1.00 81.25 98 ASN A CA 1
ATOM 822 C C . ASN A 1 98 ? -28.653 -4.253 -45.419 1.00 81.25 98 ASN A C 1
ATOM 824 O O . ASN A 1 98 ? -28.031 -5.173 -45.962 1.00 81.25 98 ASN A O 1
ATOM 828 N N . LYS A 1 99 ? -28.796 -4.187 -44.089 1.00 81.06 99 LYS A N 1
ATOM 829 C CA . LYS A 1 99 ? -28.199 -5.136 -43.139 1.00 81.06 99 LYS A CA 1
ATOM 830 C C . LYS A 1 99 ? -28.677 -6.562 -43.393 1.00 81.06 99 LYS A C 1
ATOM 832 O O . LYS A 1 99 ? -27.860 -7.481 -43.483 1.00 81.06 99 LYS A O 1
ATOM 837 N N . ASP A 1 100 ? -29.982 -6.730 -43.575 1.00 80.75 100 ASP A N 1
ATOM 838 C CA . ASP A 1 100 ? -30.593 -8.047 -43.753 1.00 80.75 100 ASP A CA 1
ATOM 839 C C . ASP A 1 100 ? -30.320 -8.624 -45.144 1.00 80.75 100 ASP A C 1
ATOM 841 O O . ASP A 1 100 ? -30.046 -9.817 -45.270 1.00 80.75 100 ASP A O 1
ATOM 845 N N . LYS A 1 101 ? -30.238 -7.774 -46.178 1.00 81.31 101 LYS A N 1
ATOM 846 C CA . LYS A 1 101 ? -29.816 -8.182 -47.530 1.00 81.31 101 LYS A CA 1
ATOM 847 C C . LYS A 1 101 ? -28.372 -8.689 -47.547 1.00 81.31 101 LYS A C 1
ATOM 849 O O . LYS A 1 101 ? -28.087 -9.735 -48.128 1.00 81.31 101 LYS A O 1
ATOM 854 N N . LEU A 1 102 ? -27.457 -7.993 -46.865 1.00 74.56 102 LEU A N 1
ATOM 855 C CA . LEU A 1 102 ? -26.062 -8.427 -46.749 1.00 74.56 102 LEU A CA 1
ATOM 856 C C . LEU A 1 102 ? -25.936 -9.722 -45.935 1.00 74.56 102 LEU A C 1
ATOM 858 O O . LEU A 1 102 ? -25.114 -10.577 -46.266 1.00 74.56 102 LEU A O 1
ATOM 862 N N . LYS A 1 103 ? -26.747 -9.883 -44.883 1.00 77.19 103 LYS A N 1
ATOM 863 C CA . LYS A 1 103 ? -26.787 -11.110 -44.080 1.00 77.19 103 LYS A CA 1
ATOM 864 C C . LYS A 1 103 ? -27.306 -12.297 -44.900 1.00 77.19 103 LYS A C 1
ATOM 866 O O . LYS A 1 103 ? -26.656 -13.338 -44.902 1.00 77.19 103 LYS A O 1
ATOM 871 N N . ALA A 1 104 ? -28.385 -12.117 -45.661 1.00 79.56 104 ALA A N 1
ATOM 872 C CA . ALA A 1 104 ? -28.929 -13.138 -46.557 1.00 79.56 104 ALA A CA 1
ATOM 873 C C . ALA A 1 104 ? -27.926 -13.544 -47.651 1.00 79.56 104 ALA A C 1
ATOM 875 O O . ALA A 1 104 ? -27.697 -14.732 -47.872 1.00 79.56 104 ALA A O 1
ATOM 876 N N . TYR A 1 105 ? -27.245 -12.573 -48.270 1.00 79.38 105 TYR A N 1
ATOM 877 C CA . TYR A 1 105 ? -26.203 -12.841 -49.266 1.00 79.38 105 TYR A CA 1
ATOM 878 C C . TYR A 1 105 ? -25.009 -13.618 -48.686 1.00 79.38 105 TYR A C 1
ATOM 880 O O . TYR A 1 105 ? -24.446 -14.492 -49.354 1.00 79.38 105 TYR A O 1
ATOM 888 N N . ARG A 1 106 ? -24.608 -13.323 -47.440 1.00 72.69 106 ARG A N 1
ATOM 889 C CA . ARG A 1 106 ? -23.543 -14.065 -46.744 1.00 72.69 106 ARG A CA 1
ATOM 890 C C . ARG A 1 106 ? -23.962 -15.496 -46.428 1.00 72.69 106 ARG A C 1
ATOM 892 O O . ARG A 1 106 ? -23.153 -16.394 -46.636 1.00 72.69 106 ARG A O 1
ATOM 899 N N . GLU A 1 107 ? -25.193 -15.710 -45.969 1.00 81.06 107 GLU A N 1
ATOM 900 C CA . GLU A 1 107 ? -25.676 -17.052 -45.626 1.00 81.06 107 GLU A CA 1
ATOM 901 C C . GLU A 1 107 ? -25.820 -17.927 -46.880 1.00 81.06 107 GLU A C 1
ATOM 903 O O . GLU A 1 107 ? -25.315 -19.045 -46.899 1.00 81.06 107 GLU A O 1
ATOM 908 N N . GLN A 1 108 ? -26.359 -17.390 -47.982 1.00 76.69 108 GLN A N 1
ATOM 909 C CA . GLN A 1 108 ? -26.458 -18.119 -49.258 1.00 76.69 108 GLN A CA 1
ATOM 910 C C . GLN A 1 108 ? -25.097 -18.530 -49.847 1.00 76.69 108 GLN A C 1
ATOM 912 O O . GLN A 1 108 ? -24.999 -19.529 -50.559 1.00 76.69 108 GLN A O 1
ATOM 917 N N . ASN A 1 109 ? -24.032 -17.772 -49.572 1.00 78.75 109 ASN A N 1
ATOM 918 C CA . ASN A 1 109 ? -22.688 -18.070 -50.079 1.00 78.75 109 ASN A CA 1
ATOM 919 C C . ASN A 1 109 ? -21.797 -18.827 -49.082 1.00 78.75 109 ASN A C 1
ATOM 921 O O . ASN A 1 109 ? -20.683 -19.225 -49.435 1.00 78.75 109 ASN A O 1
ATOM 925 N N . LYS A 1 110 ? -22.272 -19.059 -47.855 1.00 80.00 110 LYS A N 1
ATOM 926 C CA . LYS A 1 110 ? -21.525 -19.735 -46.788 1.00 80.00 110 LYS A CA 1
ATOM 927 C C . LYS A 1 110 ? -21.200 -21.180 -47.149 1.00 80.00 110 LYS A C 1
ATOM 929 O O . LYS A 1 110 ? -20.043 -21.589 -47.049 1.00 80.00 110 LYS A O 1
ATOM 934 N N . ASP A 1 111 ? -22.188 -21.918 -47.645 1.00 79.88 111 ASP A N 1
ATOM 935 C CA . ASP A 1 111 ? -22.008 -23.322 -48.018 1.00 79.88 111 ASP A CA 1
ATOM 936 C C . ASP A 1 111 ? -21.162 -23.481 -49.283 1.00 79.88 111 ASP A C 1
ATOM 938 O O . ASP A 1 111 ? -20.361 -24.410 -49.373 1.00 79.88 111 ASP A O 1
ATOM 942 N N . LYS A 1 112 ? -21.248 -22.526 -50.220 1.00 81.12 112 LYS A N 1
ATOM 943 C CA . LYS A 1 112 ? -20.381 -22.486 -51.409 1.00 81.12 112 LYS A CA 1
ATOM 944 C C . LYS A 1 112 ? -18.915 -22.281 -51.029 1.00 81.12 112 LYS A C 1
ATOM 946 O O . LYS A 1 112 ? -18.057 -23.026 -51.490 1.00 81.12 112 LYS A O 1
ATOM 951 N N . MET A 1 113 ? -18.626 -21.326 -50.141 1.00 69.69 113 MET A N 1
ATOM 952 C CA . MET A 1 113 ? -17.267 -21.128 -49.624 1.00 69.69 113 MET A CA 1
ATOM 953 C C . MET A 1 113 ? -16.770 -22.356 -48.861 1.00 69.69 113 MET A C 1
ATOM 955 O O . MET A 1 113 ? -15.616 -22.744 -49.020 1.00 69.69 113 MET A O 1
ATOM 959 N N . LYS A 1 114 ? -17.629 -22.990 -48.053 1.00 78.56 114 LYS A N 1
ATOM 960 C CA . LYS A 1 114 ? -17.264 -24.188 -47.291 1.00 78.56 114 LYS A CA 1
ATOM 961 C C . LYS A 1 114 ? -16.899 -25.360 -48.209 1.00 78.56 114 LYS A C 1
ATOM 963 O O . LYS A 1 114 ? -15.854 -25.964 -47.991 1.00 78.56 114 LYS A O 1
ATOM 968 N N . ARG A 1 115 ? -17.696 -25.624 -49.253 1.00 76.69 115 ARG A N 1
ATOM 969 C CA . ARG A 1 115 ? -17.400 -26.655 -50.268 1.00 76.69 115 ARG A CA 1
ATOM 970 C C . ARG A 1 115 ? -16.097 -26.365 -51.007 1.00 76.69 115 ARG A C 1
ATOM 972 O O . ARG A 1 115 ? -15.232 -27.230 -51.031 1.00 76.69 115 ARG A O 1
ATOM 979 N N . TRP A 1 116 ? -15.900 -25.125 -51.457 1.00 83.06 116 TRP A N 1
ATOM 980 C CA . TRP A 1 116 ? -14.656 -24.702 -52.109 1.00 83.06 116 TRP A CA 1
ATOM 981 C C . TRP A 1 116 ? -13.421 -24.930 -51.217 1.00 83.06 116 TRP A C 1
ATOM 983 O O . TRP A 1 116 ? -12.415 -25.479 -51.661 1.00 83.06 116 TRP A O 1
ATOM 993 N N . TYR A 1 117 ? -13.496 -24.587 -49.924 1.00 74.50 117 TYR A N 1
ATOM 994 C CA . TYR A 1 117 ? -12.404 -24.878 -48.987 1.00 74.50 117 TYR A CA 1
ATOM 995 C C . TYR A 1 117 ? -12.154 -26.374 -48.798 1.00 74.50 117 TYR A C 1
ATOM 997 O O . TYR A 1 117 ? -11.013 -26.759 -48.557 1.00 74.50 117 TYR A O 1
ATOM 1005 N N . GLN A 1 118 ? -13.199 -27.200 -48.841 1.00 78.62 118 GLN A N 1
ATOM 1006 C CA . GLN A 1 118 ? -13.091 -28.645 -48.658 1.00 78.62 118 GLN A CA 1
ATOM 1007 C C . GLN A 1 118 ? -12.489 -29.333 -49.883 1.00 78.62 118 GLN A C 1
ATOM 1009 O O . GLN A 1 118 ? -11.611 -30.174 -49.712 1.00 78.62 118 GLN A O 1
ATOM 1014 N N . GLU A 1 119 ? -12.887 -28.916 -51.084 1.00 78.06 119 GLU A N 1
ATOM 1015 C CA . GLU A 1 119 ? -12.349 -29.403 -52.359 1.00 78.06 119 GLU A CA 1
ATOM 1016 C C . GLU A 1 119 ? -10.856 -29.068 -52.495 1.00 78.06 119 GLU A C 1
ATOM 1018 O O . GLU A 1 119 ? -10.038 -29.949 -52.747 1.00 78.06 119 GLU A O 1
ATOM 1023 N N . HIS A 1 120 ? -10.454 -27.834 -52.182 1.00 76.62 120 HIS A N 1
ATOM 1024 C CA . HIS A 1 120 ? -9.050 -27.412 -52.296 1.00 76.62 120 HIS A CA 1
ATOM 1025 C C . HIS A 1 120 ? -8.186 -27.724 -51.058 1.00 76.62 120 HIS A C 1
ATOM 1027 O O . HIS A 1 120 ? -7.002 -27.370 -51.004 1.00 76.62 120 HIS A O 1
ATOM 1033 N N . LYS A 1 121 ? -8.740 -28.387 -50.033 1.00 78.06 121 LYS A N 1
ATOM 1034 C CA . LYS A 1 121 ? -8.010 -28.721 -48.796 1.00 78.06 121 LYS A CA 1
ATOM 1035 C C . LYS A 1 121 ? -6.873 -29.701 -49.057 1.00 78.06 121 LYS A C 1
ATOM 1037 O O . LYS A 1 121 ? -5.773 -29.513 -48.533 1.00 78.06 121 LYS A O 1
ATOM 1042 N N . GLU A 1 122 ? -7.152 -30.753 -49.820 1.00 79.00 122 GLU A N 1
ATOM 1043 C CA . GLU A 1 122 ? -6.186 -31.819 -50.084 1.00 79.00 122 GLU A CA 1
ATOM 1044 C C . GLU A 1 122 ? -5.142 -31.379 -51.122 1.00 79.00 122 GLU A C 1
ATOM 1046 O O . GLU A 1 122 ? -3.962 -31.676 -50.948 1.00 79.00 122 GLU A O 1
ATOM 1051 N N . GLU A 1 123 ? -5.505 -30.526 -52.085 1.00 78.44 123 GLU A N 1
ATOM 1052 C CA . GLU A 1 123 ? -4.546 -29.872 -52.992 1.00 78.44 123 GLU A CA 1
ATOM 1053 C C . GLU A 1 123 ? -3.563 -28.965 -52.237 1.00 78.44 123 GLU A C 1
ATOM 1055 O O . GLU A 1 123 ? -2.346 -29.045 -52.420 1.00 78.44 123 GLU A O 1
ATOM 1060 N N . ALA A 1 124 ? -4.061 -28.141 -51.308 1.00 72.94 124 ALA A N 1
ATOM 1061 C CA . ALA A 1 124 ? -3.214 -27.278 -50.487 1.00 72.94 124 ALA A CA 1
ATOM 1062 C C . ALA A 1 124 ? -2.313 -28.064 -49.517 1.00 72.94 124 ALA A C 1
ATOM 1064 O O . ALA A 1 124 ? -1.276 -27.548 -49.085 1.00 72.94 124 ALA A O 1
ATOM 1065 N N . LYS A 1 125 ? -2.708 -29.284 -49.133 1.00 76.50 125 LYS A N 1
ATOM 1066 C CA . LYS A 1 125 ? -1.869 -30.208 -48.357 1.00 76.50 125 LYS A CA 1
ATOM 1067 C C . LYS A 1 125 ? -0.814 -30.873 -49.236 1.00 76.50 125 LYS A C 1
ATOM 1069 O O . LYS A 1 125 ? 0.349 -30.862 -48.848 1.00 76.50 125 LYS A O 1
ATOM 1074 N N . ALA A 1 126 ? -1.181 -31.368 -50.416 1.00 78.88 126 ALA A N 1
ATOM 1075 C CA . ALA A 1 126 ? -0.249 -31.975 -51.364 1.00 78.88 126 ALA A CA 1
ATOM 1076 C C . ALA A 1 126 ? 0.841 -30.981 -51.79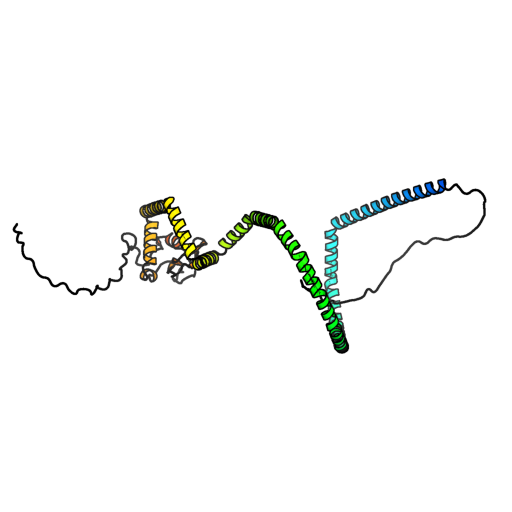5 1.00 78.88 126 ALA A C 1
ATOM 1078 O O . ALA A 1 126 ? 2.028 -31.298 -51.738 1.00 78.88 126 ALA A O 1
ATOM 1079 N N . TYR A 1 127 ? 0.464 -29.735 -52.102 1.00 76.81 127 TYR A N 1
ATOM 1080 C CA . TYR A 1 127 ? 1.416 -28.666 -52.412 1.00 76.81 127 TYR A CA 1
ATOM 1081 C C . TYR A 1 127 ? 2.347 -28.340 -51.232 1.00 76.81 127 TYR A C 1
ATOM 1083 O O . TYR A 1 127 ? 3.535 -28.066 -51.424 1.00 76.81 127 TYR A O 1
ATOM 1091 N N . ARG A 1 128 ? 1.830 -28.375 -49.995 1.00 70.12 128 ARG A N 1
ATOM 1092 C CA . ARG A 1 128 ? 2.641 -28.179 -48.784 1.00 70.12 128 ARG A CA 1
ATOM 1093 C C . ARG A 1 128 ? 3.624 -29.321 -48.563 1.00 70.12 128 ARG A C 1
ATOM 1095 O O . ARG A 1 128 ? 4.774 -29.038 -48.244 1.00 70.12 128 ARG A O 1
ATOM 1102 N N . GLU A 1 129 ? 3.201 -30.567 -48.750 1.00 80.75 129 GLU A N 1
ATOM 1103 C CA . GLU A 1 129 ? 4.061 -31.735 -48.546 1.00 80.75 129 GLU A CA 1
ATOM 1104 C C . GLU A 1 129 ? 5.157 -31.805 -49.620 1.00 80.75 129 GLU A C 1
ATOM 1106 O O . GLU A 1 129 ? 6.329 -31.924 -49.280 1.00 80.75 129 GLU A O 1
ATOM 1111 N N . GLN A 1 130 ? 4.831 -31.558 -50.894 1.00 75.06 130 GLN A N 1
ATOM 1112 C CA . GLN A 1 130 ? 5.827 -31.512 -51.978 1.00 75.06 130 GLN A CA 1
ATOM 1113 C C . GLN A 1 130 ? 6.885 -30.410 -51.802 1.00 75.06 130 GLN A C 1
ATOM 1115 O O . GLN A 1 130 ? 8.026 -30.552 -52.245 1.00 75.06 130 GLN A O 1
ATOM 1120 N N . ASN A 1 131 ? 6.531 -29.293 -51.162 1.00 78.12 131 ASN A N 1
ATOM 1121 C CA . ASN A 1 131 ? 7.469 -28.196 -50.913 1.00 78.12 131 ASN A CA 1
ATOM 1122 C C . ASN A 1 131 ? 8.148 -28.266 -49.536 1.00 78.12 131 ASN A C 1
ATOM 1124 O O . ASN A 1 131 ? 9.076 -27.497 -49.272 1.00 78.12 131 ASN A O 1
ATOM 1128 N N . LYS A 1 132 ? 7.737 -29.193 -48.665 1.00 80.12 132 LYS A N 1
ATOM 1129 C CA . LYS A 1 132 ? 8.298 -29.378 -47.320 1.00 80.12 132 LYS A CA 1
ATOM 1130 C C . LYS A 1 132 ? 9.756 -29.810 -47.377 1.00 80.12 132 LYS A C 1
ATOM 1132 O O . LYS A 1 132 ? 10.590 -29.218 -46.688 1.00 80.12 132 LYS A O 1
ATOM 1137 N N . ASP A 1 133 ? 10.068 -30.769 -48.243 1.00 80.19 133 ASP A N 1
ATOM 1138 C CA . ASP A 1 133 ? 11.429 -31.281 -48.401 1.00 80.19 133 ASP A CA 1
ATOM 1139 C C . ASP A 1 133 ? 12.330 -30.275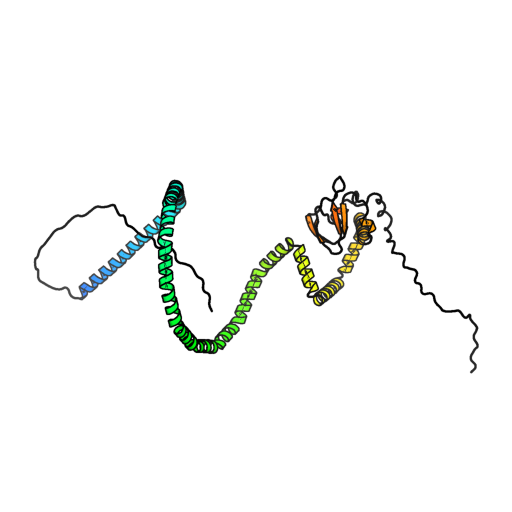 -49.114 1.00 80.19 133 ASP A C 1
ATOM 1141 O O . ASP A 1 133 ? 13.467 -30.071 -48.693 1.00 80.19 133 ASP A O 1
ATOM 1145 N N . LYS A 1 134 ? 11.796 -29.520 -50.084 1.00 79.25 134 LYS A N 1
ATOM 1146 C CA . LYS A 1 134 ? 12.512 -28.396 -50.716 1.00 79.25 134 LYS A CA 1
ATOM 1147 C C . LYS A 1 134 ? 12.853 -27.298 -49.704 1.00 79.25 134 LYS A C 1
ATOM 1149 O O . LYS A 1 134 ? 13.987 -26.829 -49.653 1.00 79.25 134 LYS A O 1
ATOM 1154 N N . ALA A 1 135 ? 11.909 -26.927 -48.837 1.00 76.25 135 ALA A N 1
ATOM 1155 C CA . ALA A 1 135 ? 12.143 -25.949 -47.774 1.00 76.25 135 ALA A CA 1
ATOM 1156 C C . ALA A 1 135 ? 13.086 -26.473 -46.677 1.00 76.25 135 ALA A C 1
ATOM 1158 O O . ALA A 1 135 ? 13.779 -25.690 -46.023 1.00 76.25 135 ALA A O 1
ATOM 1159 N N . LYS A 1 136 ? 13.104 -27.787 -46.425 1.00 78.56 136 LYS A N 1
ATOM 1160 C CA . LYS A 1 136 ? 14.042 -28.422 -45.490 1.00 78.56 136 LYS A CA 1
ATOM 1161 C C . LYS A 1 136 ? 15.456 -28.458 -46.077 1.00 78.56 136 LYS A C 1
ATOM 1163 O O . LYS A 1 136 ? 16.380 -28.021 -45.401 1.00 78.56 136 LYS A O 1
ATOM 1168 N N . ALA A 1 137 ? 15.604 -28.856 -47.339 1.00 80.44 137 ALA A N 1
ATOM 1169 C CA . ALA A 1 137 ? 16.875 -28.854 -48.059 1.00 80.44 137 ALA A CA 1
ATOM 1170 C C . ALA A 1 137 ? 17.464 -27.440 -48.182 1.00 80.44 137 ALA A C 1
ATOM 1172 O O . ALA A 1 137 ? 18.636 -27.235 -47.875 1.00 80.44 137 ALA A O 1
ATOM 1173 N N . TRP A 1 138 ? 16.644 -26.438 -48.523 1.00 80.44 138 TRP A N 1
ATOM 1174 C CA . TRP A 1 138 ? 17.085 -25.040 -48.575 1.00 80.44 138 TRP A CA 1
ATOM 1175 C C . TRP A 1 138 ? 17.548 -24.525 -47.204 1.00 80.44 138 TRP A C 1
ATOM 1177 O O . TRP A 1 138 ? 18.539 -23.799 -47.116 1.00 80.44 138 TRP A O 1
ATOM 1187 N N . ARG A 1 139 ? 16.867 -24.915 -46.116 1.00 74.50 139 ARG A N 1
ATOM 1188 C CA . ARG A 1 139 ? 17.289 -24.568 -44.749 1.00 74.50 139 ARG A CA 1
ATOM 1189 C C . ARG A 1 139 ? 18.606 -25.232 -44.368 1.00 74.50 139 ARG A C 1
ATOM 1191 O O . ARG A 1 139 ? 19.444 -24.549 -43.792 1.00 74.50 139 ARG A O 1
ATOM 1198 N N . GLU A 1 140 ? 18.799 -26.507 -44.698 1.00 82.38 140 GLU A N 1
ATOM 1199 C CA . GLU A 1 140 ? 20.038 -27.220 -44.367 1.00 82.38 140 GLU A CA 1
ATOM 1200 C C . GLU A 1 140 ? 21.227 -26.662 -45.164 1.00 82.38 140 GLU A C 1
ATOM 1202 O O . GLU A 1 140 ? 22.250 -26.332 -44.577 1.00 82.38 140 GLU A O 1
ATOM 1207 N N . GLN A 1 141 ? 21.058 -26.399 -46.464 1.00 77.25 141 GLN A N 1
ATOM 1208 C CA . GLN A 1 141 ? 22.104 -25.793 -47.304 1.00 77.25 141 GLN A CA 1
ATOM 1209 C C . GLN A 1 141 ? 22.514 -24.380 -46.859 1.00 77.25 141 GLN A C 1
ATOM 1211 O O . GLN A 1 141 ? 23.654 -23.961 -47.064 1.00 77.25 141 GLN A O 1
ATOM 1216 N N . ASN A 1 142 ? 21.595 -23.615 -46.264 1.00 81.75 142 ASN A N 1
ATOM 1217 C CA . ASN A 1 142 ? 21.882 -22.260 -45.785 1.00 81.75 142 ASN A CA 1
ATOM 1218 C C . ASN A 1 142 ? 22.239 -22.198 -44.292 1.00 81.75 142 ASN A C 1
ATOM 1220 O O . ASN A 1 142 ? 22.642 -21.139 -43.805 1.00 81.75 142 ASN A O 1
ATOM 1224 N N . LYS A 1 143 ? 22.136 -23.313 -43.561 1.00 84.25 143 LYS A N 1
ATOM 1225 C CA . LYS A 1 143 ? 22.454 -23.407 -42.130 1.00 84.25 143 LYS A CA 1
ATOM 1226 C C . LYS A 1 143 ? 23.919 -23.088 -41.864 1.00 84.25 143 LYS A C 1
ATOM 1228 O O . LYS A 1 143 ? 24.212 -22.245 -41.014 1.00 84.25 143 LYS A O 1
ATOM 1233 N N . ASP A 1 144 ? 24.816 -23.694 -42.635 1.00 81.94 144 ASP A N 1
ATOM 1234 C CA . ASP A 1 144 ? 26.258 -23.503 -42.475 1.00 81.94 144 ASP A CA 1
ATOM 1235 C C . ASP A 1 144 ? 26.702 -22.120 -42.951 1.00 81.94 144 ASP A C 1
ATOM 1237 O O . ASP A 1 144 ? 27.535 -21.491 -42.305 1.00 81.94 144 ASP A O 1
ATOM 1241 N N . LYS A 1 145 ? 26.054 -21.566 -43.985 1.00 81.62 145 LYS A N 1
ATOM 1242 C CA . LYS A 1 145 ? 26.272 -20.174 -44.419 1.00 81.62 145 LYS A CA 1
ATOM 1243 C C . LYS A 1 145 ? 25.863 -19.168 -43.342 1.00 81.62 145 LYS A C 1
ATOM 1245 O O . LYS A 1 145 ? 26.600 -18.227 -43.061 1.00 81.62 145 LYS A O 1
ATOM 1250 N N . LEU A 1 146 ? 24.715 -19.375 -42.694 1.00 76.56 146 LEU A N 1
ATOM 1251 C CA . LEU A 1 146 ? 24.247 -18.518 -41.603 1.00 76.56 146 LEU A CA 1
ATOM 1252 C C . LEU A 1 146 ? 25.105 -18.670 -40.339 1.00 76.56 146 LEU A C 1
ATOM 1254 O O . LEU A 1 146 ? 25.274 -17.703 -39.593 1.00 76.56 146 LEU A O 1
ATOM 1258 N N . LYS A 1 147 ? 25.625 -19.874 -40.079 1.00 80.50 147 LYS A N 1
ATOM 1259 C CA . LYS A 1 147 ? 26.563 -20.134 -38.983 1.00 80.50 147 LYS A CA 1
ATOM 1260 C C . LYS A 1 147 ? 27.904 -19.447 -39.247 1.00 80.50 147 LYS A C 1
ATOM 1262 O O . LYS A 1 147 ? 28.327 -18.660 -38.411 1.00 80.50 147 LYS A O 1
ATOM 1267 N N . ALA A 1 148 ? 28.477 -19.611 -40.438 1.00 80.69 148 ALA A N 1
ATOM 1268 C CA . ALA A 1 148 ? 29.701 -18.934 -40.859 1.00 80.69 148 ALA A CA 1
ATOM 1269 C C . ALA A 1 148 ? 29.559 -17.403 -40.825 1.00 80.69 148 ALA A C 1
ATOM 1271 O O . ALA A 1 148 ? 30.423 -16.718 -40.286 1.00 80.69 148 ALA A O 1
ATOM 1272 N N . TRP A 1 149 ? 28.439 -16.852 -41.308 1.00 82.44 149 TRP A N 1
ATOM 1273 C CA . TRP A 1 149 ? 28.165 -15.415 -41.218 1.00 82.44 149 TRP A CA 1
ATOM 1274 C C . TRP A 1 149 ? 28.054 -14.936 -39.763 1.00 82.44 149 TRP A C 1
ATOM 1276 O O . TRP A 1 149 ? 28.552 -13.861 -39.424 1.00 82.44 149 TRP A O 1
ATOM 1286 N N . ARG A 1 150 ? 27.430 -15.727 -38.878 1.00 76.75 150 ARG A N 1
ATOM 1287 C CA . ARG A 1 150 ? 27.368 -15.416 -37.442 1.00 76.75 150 ARG A CA 1
ATOM 1288 C C . ARG A 1 150 ? 28.742 -15.467 -36.791 1.00 76.75 150 ARG A C 1
ATOM 1290 O O . ARG A 1 150 ? 29.058 -14.545 -36.050 1.00 76.75 150 ARG A O 1
ATOM 1297 N N . ASP A 1 151 ? 29.550 -16.478 -37.084 1.00 81.81 151 ASP A N 1
ATOM 1298 C CA . ASP A 1 151 ? 30.887 -16.631 -36.509 1.00 81.81 151 ASP A CA 1
ATOM 1299 C C . ASP A 1 151 ? 31.833 -15.518 -36.995 1.00 81.81 151 ASP A C 1
ATOM 1301 O O . ASP A 1 151 ? 32.499 -14.885 -36.179 1.00 81.81 151 ASP A O 1
ATOM 1305 N N . GLN A 1 152 ? 31.786 -15.153 -38.280 1.00 77.00 152 GLN A N 1
ATOM 1306 C CA . GLN A 1 152 ? 32.562 -14.034 -38.837 1.00 77.00 152 GLN A CA 1
ATOM 1307 C C . GLN A 1 152 ? 32.175 -12.664 -38.255 1.00 77.00 152 GLN A C 1
ATOM 1309 O O . GLN A 1 152 ? 33.012 -11.764 -38.158 1.00 77.00 152 GLN A O 1
ATOM 1314 N N . ASN A 1 153 ? 30.907 -12.475 -37.877 1.00 81.00 153 ASN A N 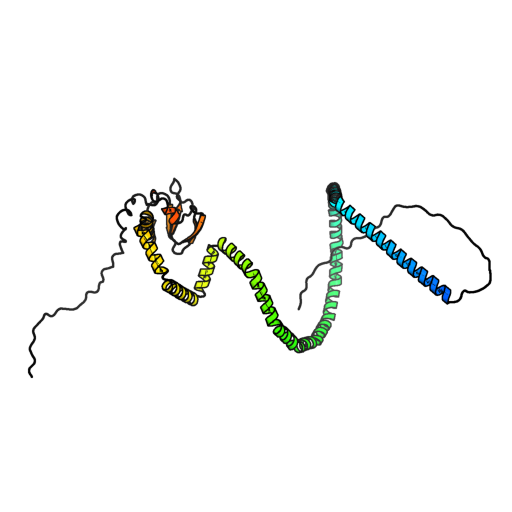1
ATOM 1315 C CA . ASN A 1 153 ? 30.434 -11.215 -37.298 1.00 81.00 153 ASN A CA 1
ATOM 1316 C C . ASN A 1 153 ? 30.428 -11.214 -35.763 1.00 81.00 153 ASN A C 1
ATOM 1318 O O . ASN A 1 153 ? 30.329 -10.144 -35.163 1.00 81.00 153 ASN A O 1
ATOM 1322 N N . LYS A 1 154 ? 30.583 -12.372 -35.112 1.00 82.19 154 LYS A N 1
ATOM 1323 C CA . LYS A 1 154 ? 30.636 -12.507 -33.650 1.00 82.19 154 LYS A CA 1
ATOM 1324 C C . LYS A 1 154 ? 31.768 -11.677 -33.060 1.00 82.19 154 LYS A C 1
ATOM 1326 O O . LYS A 1 154 ? 31.542 -10.910 -32.124 1.00 82.19 154 LYS A O 1
ATOM 1331 N N . ASP A 1 155 ? 32.956 -11.776 -33.648 1.00 81.56 155 ASP A N 1
ATOM 1332 C CA . ASP A 1 155 ? 34.122 -11.031 -33.178 1.00 81.56 155 ASP A CA 1
ATOM 1333 C C . ASP A 1 155 ? 34.016 -9.541 -33.496 1.00 81.56 155 ASP A C 1
ATOM 1335 O O . ASP A 1 155 ? 34.421 -8.721 -32.677 1.00 81.56 155 ASP A O 1
ATOM 1339 N N . LYS A 1 156 ? 33.390 -9.167 -34.619 1.00 82.19 156 LYS A N 1
ATOM 1340 C CA . LYS A 1 156 ? 33.119 -7.758 -34.954 1.00 82.19 156 LYS A CA 1
ATOM 1341 C C . LYS A 1 156 ? 32.150 -7.117 -33.962 1.00 82.19 156 LYS A C 1
ATOM 1343 O O . LYS A 1 156 ? 32.422 -6.035 -33.457 1.00 82.19 156 LYS A O 1
ATOM 1348 N N . ILE A 1 157 ? 31.059 -7.806 -33.622 1.00 80.81 157 ILE A N 1
ATOM 1349 C CA . ILE A 1 157 ? 30.091 -7.346 -32.617 1.00 80.81 157 ILE A CA 1
ATOM 1350 C C . ILE A 1 157 ? 30.760 -7.250 -31.243 1.00 80.81 157 ILE A C 1
ATOM 1352 O O . ILE A 1 157 ? 30.569 -6.266 -30.532 1.00 80.81 157 ILE A O 1
ATOM 1356 N N . LYS A 1 158 ? 31.571 -8.246 -30.866 1.00 84.25 158 LYS A N 1
ATOM 1357 C CA . LYS A 1 158 ? 32.294 -8.242 -29.589 1.00 84.25 158 LYS A CA 1
ATOM 1358 C C . LYS A 1 158 ? 33.302 -7.090 -29.504 1.00 84.25 158 LYS A C 1
ATOM 1360 O O . LYS A 1 158 ? 33.344 -6.426 -28.472 1.00 84.25 158 LYS A O 1
ATOM 1365 N N . ARG A 1 159 ? 34.061 -6.826 -30.576 1.00 80.62 159 ARG A N 1
ATOM 1366 C CA . ARG A 1 159 ? 34.976 -5.675 -30.675 1.00 80.62 159 ARG A CA 1
ATOM 1367 C C . ARG A 1 159 ? 34.220 -4.355 -30.584 1.00 80.62 159 ARG A C 1
ATOM 1369 O O . ARG A 1 159 ? 34.546 -3.560 -29.716 1.00 80.62 159 ARG A O 1
ATOM 1376 N N . TRP A 1 160 ? 33.134 -4.193 -31.340 1.00 86.88 160 TRP A N 1
ATOM 1377 C CA . TRP A 1 160 ? 32.278 -3.005 -31.274 1.00 86.88 160 TRP A CA 1
ATOM 1378 C C . TRP A 1 160 ? 31.753 -2.752 -29.850 1.00 86.88 160 TRP A C 1
ATOM 1380 O O . TRP A 1 160 ? 31.871 -1.652 -29.316 1.00 86.88 160 TRP A O 1
ATOM 1390 N N . TYR A 1 161 ? 31.242 -3.782 -29.166 1.00 82.44 161 TYR A N 1
ATOM 1391 C CA . TYR A 1 161 ? 30.816 -3.638 -27.772 1.00 82.44 161 TYR A CA 1
ATOM 1392 C C . TYR A 1 161 ? 31.960 -3.246 -26.838 1.00 82.44 161 TYR A C 1
ATOM 1394 O O . TYR A 1 161 ? 31.727 -2.465 -25.921 1.00 82.44 161 TYR A O 1
ATOM 1402 N N . GLN A 1 162 ? 33.164 -3.785 -27.040 1.00 83.56 162 GLN A N 1
ATOM 1403 C CA . GLN A 1 162 ? 34.327 -3.480 -26.212 1.00 83.56 162 GLN A CA 1
ATOM 1404 C C . GLN A 1 162 ? 34.834 -2.049 -26.449 1.00 83.56 162 GLN A C 1
ATOM 1406 O O . GLN A 1 162 ? 35.084 -1.334 -25.482 1.00 83.56 162 GLN A O 1
ATOM 1411 N N . GLU A 1 163 ? 34.906 -1.616 -27.708 1.00 83.38 163 GLU A N 1
ATOM 1412 C CA . GLU A 1 163 ? 35.305 -0.266 -28.130 1.00 83.38 163 GLU A CA 1
ATOM 1413 C C . GLU A 1 163 ? 34.322 0.799 -27.622 1.00 83.38 163 GLU A C 1
ATOM 1415 O O . GLU A 1 163 ? 34.724 1.855 -27.132 1.00 83.38 163 GLU A O 1
ATOM 1420 N N . HIS A 1 164 ? 33.020 0.502 -27.642 1.00 84.88 164 HIS A N 1
ATOM 1421 C CA . HIS A 1 164 ? 31.982 1.431 -27.191 1.00 84.88 164 HIS A CA 1
ATOM 1422 C C . HIS A 1 164 ? 31.582 1.257 -25.714 1.00 84.88 164 HIS A C 1
ATOM 1424 O O . HIS A 1 164 ? 30.775 2.035 -25.197 1.00 84.88 164 HIS A O 1
ATOM 1430 N N . LYS A 1 165 ? 32.153 0.283 -24.990 1.00 88.56 165 LYS A N 1
ATOM 1431 C CA . LYS A 1 165 ? 31.846 0.019 -23.570 1.00 88.56 165 LYS A CA 1
ATOM 1432 C C . LYS A 1 165 ? 32.107 1.240 -22.698 1.00 88.56 165 LYS A C 1
ATOM 1434 O O . LYS A 1 165 ? 31.258 1.619 -21.889 1.00 88.56 165 LYS A O 1
ATOM 1439 N N . GLU A 1 166 ? 33.274 1.850 -22.871 1.00 87.75 166 GLU A N 1
ATOM 1440 C CA . GLU A 1 166 ? 33.683 3.013 -22.085 1.00 87.75 166 GLU A CA 1
ATOM 1441 C C . GLU A 1 166 ? 32.901 4.268 -22.494 1.00 87.75 166 GLU A C 1
ATOM 1443 O O . GLU A 1 166 ? 32.546 5.066 -21.633 1.00 87.75 166 GLU A O 1
ATOM 1448 N N . GLN A 1 167 ? 32.484 4.386 -23.760 1.00 86.75 167 GLN A N 1
ATOM 1449 C CA . GLN A 1 167 ? 31.595 5.466 -24.209 1.00 86.75 167 GLN A CA 1
ATOM 1450 C C . GLN A 1 167 ? 30.195 5.358 -23.586 1.00 86.75 167 GLN A C 1
ATOM 1452 O O . GLN A 1 167 ? 29.652 6.350 -23.100 1.00 86.75 167 GLN A O 1
ATOM 1457 N N . VAL A 1 168 ? 29.616 4.152 -23.530 1.00 85.12 168 VAL A N 1
ATOM 1458 C CA . VAL A 1 168 ? 28.318 3.915 -22.873 1.00 85.12 168 VAL A CA 1
ATOM 1459 C C . VAL A 1 168 ? 28.412 4.169 -21.368 1.00 85.12 168 VAL A C 1
ATOM 1461 O O . VAL A 1 168 ? 27.502 4.771 -20.795 1.00 85.12 168 VAL A O 1
ATOM 1464 N N . LYS A 1 169 ? 29.502 3.750 -20.715 1.00 88.31 169 LYS A N 1
ATOM 1465 C CA . LYS A 1 169 ? 29.750 4.066 -19.300 1.00 88.31 169 LYS A CA 1
ATOM 1466 C C . LYS A 1 169 ? 29.892 5.569 -19.072 1.00 88.31 169 LYS A C 1
ATOM 1468 O O . LYS A 1 169 ? 29.206 6.098 -18.203 1.00 88.31 169 LYS A O 1
ATOM 1473 N N . ALA A 1 170 ? 30.699 6.259 -19.876 1.00 88.31 170 ALA A N 1
ATOM 1474 C CA . ALA A 1 170 ? 30.885 7.704 -19.788 1.00 88.31 170 ALA A CA 1
ATOM 1475 C C . ALA A 1 170 ? 29.567 8.461 -20.018 1.00 88.31 170 ALA A C 1
ATOM 1477 O O . ALA A 1 170 ? 29.262 9.406 -19.294 1.00 88.31 170 ALA A O 1
ATOM 1478 N N . TYR A 1 171 ? 28.736 8.015 -20.965 1.00 88.19 171 TYR A N 1
ATOM 1479 C CA . TYR A 1 171 ? 27.400 8.567 -21.190 1.00 88.19 171 TYR A CA 1
ATOM 1480 C C . TYR A 1 171 ? 26.465 8.335 -19.995 1.00 88.19 171 TYR A C 1
ATOM 1482 O O . TYR A 1 171 ? 25.736 9.247 -19.600 1.00 88.19 171 TYR A O 1
ATOM 1490 N N . ARG A 1 172 ? 26.480 7.135 -19.399 1.00 85.88 172 ARG A N 1
ATOM 1491 C CA . ARG A 1 172 ? 25.683 6.819 -18.203 1.00 85.88 172 ARG A CA 1
ATOM 1492 C C . ARG A 1 172 ? 26.112 7.649 -17.003 1.00 85.88 172 ARG A C 1
ATOM 1494 O O . ARG A 1 172 ? 25.240 8.200 -16.347 1.00 85.88 172 ARG A O 1
ATOM 1501 N N . GLU A 1 173 ? 27.411 7.778 -16.744 1.00 91.06 173 GLU A N 1
ATOM 1502 C CA . GLU A 1 173 ? 27.921 8.597 -15.638 1.00 91.06 173 GLU A CA 1
ATOM 1503 C C . GLU A 1 173 ? 27.629 10.084 -15.864 1.00 91.06 173 GLU A C 1
ATOM 1505 O O . GLU A 1 173 ? 27.045 10.723 -14.994 1.00 91.06 173 GLU A O 1
ATOM 1510 N N . ARG A 1 174 ? 27.865 10.619 -17.071 1.00 87.88 174 ARG A N 1
ATOM 1511 C CA . ARG A 1 174 ? 27.533 12.018 -17.406 1.00 87.88 174 ARG A CA 1
ATOM 1512 C C . ARG A 1 174 ? 26.043 12.341 -17.235 1.00 87.88 174 ARG A C 1
ATOM 1514 O O . ARG A 1 174 ? 25.687 13.476 -16.926 1.00 87.88 174 ARG A O 1
ATOM 1521 N N . ASN A 1 175 ? 25.159 11.369 -17.457 1.00 90.19 175 ASN A N 1
ATOM 1522 C CA . ASN A 1 175 ? 23.710 11.556 -17.331 1.00 90.19 175 ASN A CA 1
ATOM 1523 C C . ASN A 1 175 ? 23.126 11.011 -16.023 1.00 90.19 175 ASN A C 1
ATOM 1525 O O . ASN A 1 175 ? 21.921 11.130 -15.807 1.00 90.19 175 ASN A O 1
ATOM 1529 N N . LYS A 1 176 ? 23.944 10.445 -15.134 1.00 93.88 176 LYS A N 1
ATOM 1530 C CA . LYS A 1 176 ? 23.500 9.836 -13.876 1.00 93.88 176 LYS A CA 1
ATOM 1531 C C . LYS A 1 176 ? 22.767 10.836 -13.004 1.00 93.88 176 LYS A C 1
ATOM 1533 O O . LYS A 1 176 ? 21.656 10.561 -12.555 1.00 93.88 176 LYS A O 1
ATOM 1538 N N . ASP A 1 177 ? 23.344 12.017 -12.834 1.00 92.44 177 ASP A N 1
ATOM 1539 C CA . ASP A 1 177 ? 22.747 13.053 -11.997 1.00 92.44 177 ASP A CA 1
ATOM 1540 C C . ASP A 1 177 ? 21.541 13.703 -12.674 1.00 92.44 177 ASP A C 1
ATOM 1542 O O . ASP A 1 177 ? 20.556 14.001 -12.003 1.00 92.44 177 ASP A O 1
ATOM 1546 N N . LYS A 1 178 ? 21.531 13.798 -14.011 1.00 91.88 178 LYS A N 1
ATOM 1547 C CA . LYS A 1 178 ? 20.343 14.225 -14.770 1.00 91.88 178 LYS A CA 1
ATOM 1548 C C . LYS A 1 178 ? 19.180 13.245 -14.600 1.00 91.88 178 LYS A C 1
ATOM 1550 O O . LYS A 1 178 ? 18.055 13.673 -14.354 1.00 91.88 178 LYS A O 1
ATOM 1555 N N . MET A 1 179 ? 19.445 11.940 -14.665 1.00 90.12 179 MET A N 1
ATOM 1556 C CA . MET A 1 179 ? 18.438 10.897 -14.451 1.00 90.12 179 MET A CA 1
ATOM 1557 C C . MET A 1 179 ? 17.953 10.853 -13.002 1.00 90.12 179 MET A C 1
ATOM 1559 O O . MET A 1 179 ? 16.749 10.733 -12.768 1.00 90.12 179 MET A O 1
ATOM 1563 N N . LYS A 1 180 ? 18.852 11.004 -12.023 1.00 93.31 180 LYS A N 1
ATOM 1564 C CA . LYS A 1 180 ? 18.474 11.137 -10.608 1.00 93.31 180 LYS A CA 1
ATOM 1565 C C . LYS A 1 180 ? 17.609 12.374 -10.378 1.00 93.31 180 LYS A C 1
ATOM 1567 O O . LYS A 1 180 ? 16.566 12.259 -9.743 1.00 93.31 180 LYS A O 1
ATOM 1572 N N . ALA A 1 181 ? 17.988 13.525 -10.931 1.00 92.25 181 ALA A N 1
ATOM 1573 C CA . ALA A 1 181 ? 17.226 14.765 -10.817 1.00 92.25 181 ALA A CA 1
ATOM 1574 C C . ALA A 1 181 ? 15.845 14.651 -11.478 1.00 92.25 181 ALA A C 1
ATOM 1576 O O . ALA A 1 181 ? 14.849 15.067 -10.890 1.00 92.25 181 ALA A O 1
ATOM 1577 N N . TYR A 1 182 ? 15.762 14.041 -12.663 1.00 93.00 182 TYR A N 1
ATOM 1578 C CA . TYR A 1 182 ? 14.490 13.757 -13.326 1.00 93.00 182 TYR A CA 1
ATOM 1579 C C . TYR A 1 182 ? 13.601 12.848 -12.470 1.00 93.00 182 TYR A C 1
ATOM 1581 O O . TYR A 1 182 ? 12.444 13.174 -12.217 1.00 93.00 182 TYR A O 1
ATOM 1589 N N . THR A 1 183 ? 14.159 11.748 -11.961 1.00 91.19 183 THR A N 1
ATOM 1590 C CA . THR A 1 183 ? 13.437 10.781 -11.122 1.00 91.19 183 THR A CA 1
ATOM 1591 C C . THR A 1 183 ? 12.962 11.425 -9.819 1.00 91.19 183 THR A C 1
ATOM 1593 O O . THR A 1 183 ? 11.816 11.242 -9.417 1.00 91.19 183 THR A O 1
ATOM 1596 N N . ALA A 1 184 ? 13.799 12.250 -9.186 1.00 94.25 184 ALA A N 1
ATOM 1597 C CA . ALA A 1 184 ? 13.437 13.005 -7.992 1.00 94.25 184 ALA A CA 1
ATOM 1598 C C . ALA A 1 184 ? 12.298 14.000 -8.263 1.00 94.25 184 ALA A C 1
ATOM 1600 O O . ALA A 1 184 ? 11.325 14.023 -7.511 1.00 94.25 184 ALA A O 1
ATOM 1601 N N . ARG A 1 185 ? 12.368 14.766 -9.363 1.00 92.50 185 ARG A N 1
ATOM 1602 C CA . ARG A 1 185 ? 11.290 15.682 -9.779 1.00 92.50 185 ARG A CA 1
ATOM 1603 C C . ARG A 1 185 ? 9.993 14.931 -10.054 1.00 92.50 185 ARG A C 1
ATOM 1605 O O . ARG A 1 185 ? 8.946 15.345 -9.568 1.00 92.50 185 ARG A O 1
ATOM 1612 N N . TYR A 1 186 ? 10.064 13.809 -10.764 1.00 91.31 186 TYR A N 1
ATOM 1613 C CA . TYR A 1 186 ? 8.916 12.950 -11.037 1.00 91.31 186 TYR A CA 1
ATOM 1614 C C . TYR A 1 186 ? 8.279 12.438 -9.737 1.00 91.31 186 TYR A C 1
ATOM 1616 O O . TYR A 1 186 ? 7.077 12.594 -9.520 1.00 91.31 186 TYR A O 1
ATOM 1624 N N . HIS A 1 187 ? 9.082 11.903 -8.813 1.00 90.88 187 HIS A N 1
ATOM 1625 C CA . HIS A 1 187 ? 8.589 11.474 -7.505 1.00 90.88 187 HIS A CA 1
ATOM 1626 C C . HIS A 1 187 ? 7.994 12.624 -6.698 1.00 90.88 187 HIS A C 1
ATOM 1628 O O . HIS A 1 187 ? 6.978 12.423 -6.043 1.00 90.88 187 HIS A O 1
ATOM 1634 N N . GLN A 1 188 ? 8.582 13.821 -6.744 1.00 91.56 188 GLN A N 1
ATOM 1635 C CA . GLN A 1 188 ? 8.071 14.990 -6.033 1.00 91.56 188 GLN A CA 1
ATOM 1636 C C . GLN A 1 188 ? 6.726 15.457 -6.602 1.00 91.56 188 GLN A C 1
ATOM 1638 O O . GLN A 1 188 ? 5.790 15.669 -5.831 1.00 91.56 188 GLN A O 1
ATOM 1643 N N . GLN A 1 189 ? 6.600 15.538 -7.930 1.00 91.88 189 GLN A N 1
ATOM 1644 C CA . GLN A 1 189 ? 5.353 15.894 -8.618 1.00 91.88 189 GLN A CA 1
ATOM 1645 C C . GLN A 1 189 ? 4.239 14.879 -8.341 1.00 91.88 189 GLN A C 1
ATOM 1647 O O . GLN A 1 189 ? 3.090 15.248 -8.112 1.00 91.88 189 GLN A O 1
ATOM 1652 N N . HIS A 1 190 ? 4.575 13.590 -8.293 1.00 92.00 190 HIS A N 1
ATOM 1653 C CA . HIS A 1 190 ? 3.600 12.529 -8.046 1.00 92.00 190 HIS A CA 1
ATOM 1654 C C . HIS A 1 190 ? 3.462 12.135 -6.571 1.00 92.00 190 HIS A C 1
ATOM 1656 O O . HIS A 1 190 ? 2.623 11.294 -6.248 1.00 92.00 190 HIS A O 1
ATOM 1662 N N . LYS A 1 191 ? 4.211 12.762 -5.655 1.00 93.38 191 LYS A N 1
ATOM 1663 C CA . LYS A 1 191 ? 4.209 12.444 -4.217 1.00 93.38 191 LYS A CA 1
ATOM 1664 C C . LYS A 1 191 ? 2.810 12.528 -3.626 1.00 93.38 191 LYS A C 1
ATOM 1666 O O . LYS A 1 191 ? 2.390 11.630 -2.901 1.00 93.38 191 LYS A O 1
ATOM 1671 N N . GLN A 1 192 ? 2.091 13.604 -3.938 1.00 90.88 192 GLN A N 1
ATOM 1672 C CA . GLN A 1 192 ? 0.744 13.826 -3.418 1.00 90.88 192 GLN A CA 1
ATOM 1673 C C . GLN A 1 192 ? -0.251 12.817 -3.993 1.00 90.88 192 GLN A C 1
ATOM 1675 O O . GLN A 1 192 ? -0.990 12.209 -3.225 1.00 90.88 192 GLN A O 1
ATOM 1680 N N . ARG A 1 193 ? -0.195 12.560 -5.306 1.00 92.69 193 ARG A N 1
ATOM 1681 C CA . ARG A 1 193 ? -1.052 11.574 -5.981 1.00 92.69 193 ARG A CA 1
ATOM 1682 C C . ARG A 1 193 ? -0.844 10.162 -5.432 1.00 92.69 193 ARG A C 1
ATOM 1684 O O . ARG A 1 193 ? -1.808 9.465 -5.140 1.00 92.69 193 ARG A O 1
ATOM 1691 N N . VAL A 1 194 ? 0.408 9.743 -5.250 1.00 91.94 194 VAL A N 1
ATOM 1692 C CA . VAL A 1 194 ? 0.728 8.440 -4.646 1.00 91.94 194 VAL A CA 1
ATOM 1693 C C . VAL A 1 194 ? 0.255 8.392 -3.193 1.00 91.94 194 VAL A C 1
ATOM 1695 O O . VAL A 1 194 ? -0.353 7.407 -2.785 1.00 91.94 194 VAL 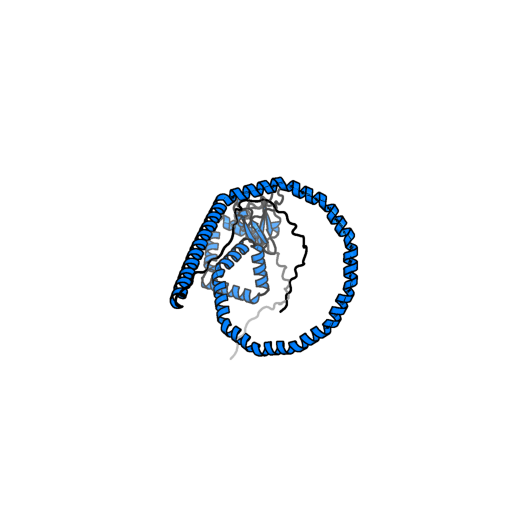A O 1
ATOM 1698 N N . ALA A 1 195 ? 0.471 9.455 -2.413 1.00 92.38 195 ALA A N 1
ATOM 1699 C CA . ALA A 1 195 ? -0.011 9.520 -1.034 1.00 92.38 195 ALA A CA 1
ATOM 1700 C C . ALA A 1 195 ? -1.543 9.442 -0.952 1.00 92.38 195 ALA A C 1
ATOM 1702 O O . ALA A 1 195 ? -2.075 8.782 -0.063 1.00 92.38 195 ALA A O 1
ATOM 1703 N N . GLU A 1 196 ? -2.258 10.083 -1.871 1.00 94.12 196 GLU A N 1
ATOM 1704 C CA . GLU A 1 196 ? -3.713 10.015 -1.956 1.00 94.12 196 GLU A CA 1
ATOM 1705 C C . GLU A 1 196 ? -4.201 8.608 -2.299 1.00 94.12 196 GLU A C 1
ATOM 1707 O O . GLU A 1 196 ? -5.028 8.067 -1.566 1.00 94.12 196 GLU A O 1
ATOM 1712 N N . LEU A 1 197 ? -3.622 7.972 -3.321 1.00 94.38 197 LEU A N 1
ATOM 1713 C CA . LEU A 1 197 ? -3.924 6.580 -3.664 1.00 94.38 197 LEU A CA 1
ATOM 1714 C C . LEU A 1 197 ? -3.660 5.639 -2.483 1.00 94.38 197 LEU A C 1
ATOM 1716 O O . LEU A 1 197 ? -4.491 4.791 -2.167 1.00 94.38 197 LEU A O 1
ATOM 1720 N N . MET A 1 198 ? -2.550 5.828 -1.765 1.00 90.50 198 MET A N 1
ATOM 1721 C CA . MET A 1 198 ? -2.240 5.040 -0.569 1.00 90.50 198 MET A CA 1
ATOM 1722 C C . MET A 1 198 ? -3.233 5.289 0.572 1.00 90.50 198 MET A C 1
ATOM 1724 O O . MET A 1 198 ? -3.576 4.348 1.292 1.00 90.50 198 MET A O 1
ATOM 1728 N N . ARG A 1 199 ? -3.729 6.522 0.751 1.00 89.81 199 ARG A N 1
ATOM 1729 C CA . ARG A 1 199 ? -4.786 6.831 1.732 1.00 89.81 199 ARG A CA 1
ATOM 1730 C C . ARG A 1 199 ? -6.109 6.180 1.347 1.00 89.81 199 ARG A C 1
ATOM 1732 O O . ARG A 1 199 ? -6.743 5.590 2.215 1.00 89.81 199 ARG A O 1
ATOM 1739 N N . GLN A 1 200 ? -6.512 6.266 0.081 1.00 91.94 200 GLN A N 1
ATOM 1740 C CA . GLN A 1 200 ? -7.729 5.627 -0.425 1.00 91.94 200 GLN A CA 1
ATOM 1741 C C . GLN A 1 200 ? -7.651 4.106 -0.263 1.00 91.94 200 GLN A C 1
ATOM 1743 O O . GLN A 1 200 ? -8.539 3.502 0.334 1.00 91.94 200 GLN A O 1
ATOM 1748 N N . TRP A 1 201 ? -6.536 3.497 -0.673 1.00 91.75 201 TRP A N 1
ATOM 1749 C CA . TRP A 1 201 ? -6.288 2.074 -0.460 1.00 91.75 201 TRP A CA 1
ATOM 1750 C C . TRP A 1 201 ? -6.352 1.703 1.026 1.00 91.75 201 TRP A C 1
ATOM 1752 O O . TRP A 1 201 ? -7.024 0.742 1.385 1.00 91.75 201 TRP A O 1
ATOM 1762 N N . SER A 1 202 ? -5.724 2.501 1.896 1.00 83.50 202 SER A N 1
ATOM 1763 C CA . SER A 1 202 ? -5.727 2.282 3.349 1.00 83.50 202 SER A CA 1
ATOM 1764 C C . SER A 1 202 ? -7.118 2.380 3.973 1.00 83.50 202 SER A C 1
ATOM 1766 O O . SER A 1 202 ? -7.393 1.658 4.929 1.00 83.50 202 SER A O 1
ATOM 1768 N N . LYS A 1 203 ? -7.977 3.276 3.469 1.00 83.12 203 LYS A N 1
ATOM 1769 C CA . LYS A 1 203 ? -9.372 3.409 3.913 1.00 83.12 203 LYS A CA 1
ATOM 1770 C C . LYS A 1 203 ? -10.205 2.203 3.489 1.00 83.12 203 LYS A C 1
ATOM 1772 O O . LYS A 1 203 ? -10.949 1.676 4.304 1.00 83.12 203 LYS A O 1
ATOM 1777 N N . ASN A 1 204 ? -10.024 1.743 2.255 1.00 86.12 204 ASN A N 1
ATOM 1778 C CA . ASN A 1 204 ? -10.796 0.633 1.698 1.00 86.12 204 ASN A CA 1
ATOM 1779 C C . ASN A 1 204 ? -10.286 -0.743 2.162 1.00 86.12 204 ASN A C 1
ATOM 1781 O O . ASN A 1 204 ? -10.988 -1.736 2.016 1.00 86.12 204 ASN A O 1
ATOM 1785 N N . ASN A 1 205 ? -9.067 -0.823 2.708 1.00 82.62 205 ASN A N 1
ATOM 1786 C CA . ASN A 1 205 ? -8.422 -2.082 3.094 1.00 82.62 205 ASN A CA 1
ATOM 1787 C C . ASN A 1 205 ? -7.821 -2.024 4.518 1.00 82.62 205 ASN A C 1
ATOM 1789 O O . ASN A 1 205 ? -6.611 -2.222 4.687 1.00 82.62 205 ASN A O 1
ATOM 1793 N N . PRO A 1 206 ? -8.627 -1.764 5.566 1.00 77.94 206 PRO A N 1
ATOM 1794 C CA . PRO A 1 206 ? -8.126 -1.607 6.932 1.00 77.94 206 PRO A CA 1
ATOM 1795 C C . PRO A 1 206 ? -7.440 -2.874 7.466 1.00 77.94 206 PRO A C 1
ATOM 1797 O O . PRO A 1 206 ? -6.370 -2.782 8.074 1.00 77.94 206 PRO A O 1
ATOM 1800 N N . SER A 1 207 ? -7.999 -4.055 7.186 1.00 76.81 207 SER A N 1
ATOM 1801 C CA . SER A 1 207 ? -7.460 -5.347 7.634 1.00 76.81 207 SER A CA 1
ATOM 1802 C C . SER A 1 207 ? -6.117 -5.650 6.966 1.00 76.81 207 SER A C 1
ATOM 1804 O O . SER A 1 207 ? -5.125 -5.877 7.657 1.00 76.81 207 SER A O 1
ATOM 1806 N N . ARG A 1 208 ? -6.032 -5.517 5.632 1.00 81.69 208 ARG A N 1
ATOM 1807 C CA . ARG A 1 208 ? -4.770 -5.729 4.896 1.00 81.69 208 ARG A CA 1
ATOM 1808 C C . ARG A 1 208 ? -3.682 -4.744 5.302 1.00 81.69 208 ARG A C 1
ATOM 1810 O O . ARG A 1 208 ? -2.520 -5.125 5.403 1.00 81.69 208 ARG A O 1
ATOM 1817 N N . ARG A 1 209 ? -4.029 -3.477 5.552 1.00 86.00 209 ARG A N 1
ATOM 1818 C CA . ARG A 1 209 ? -3.072 -2.486 6.064 1.00 86.00 209 ARG A CA 1
ATOM 1819 C C . ARG A 1 209 ? -2.480 -2.935 7.401 1.00 86.00 209 ARG A C 1
ATOM 1821 O O . ARG A 1 209 ? -1.274 -2.796 7.608 1.00 86.00 209 ARG A O 1
ATOM 1828 N N . TYR A 1 210 ? -3.318 -3.444 8.303 1.00 78.25 210 TYR A N 1
ATOM 1829 C CA . TYR A 1 210 ? -2.859 -3.941 9.593 1.00 78.25 210 TYR A CA 1
ATOM 1830 C C . TYR A 1 210 ? -1.971 -5.180 9.438 1.00 78.25 210 TYR A C 1
ATOM 1832 O O . TYR A 1 210 ? -0.879 -5.213 10.000 1.00 78.25 210 TYR A O 1
ATOM 1840 N N . GLU A 1 211 ? -2.399 -6.167 8.650 1.00 81.69 211 GLU A N 1
ATOM 1841 C CA . GLU A 1 211 ? -1.629 -7.388 8.389 1.00 81.69 211 GLU A CA 1
ATOM 1842 C C . GLU A 1 211 ? -0.264 -7.081 7.785 1.00 81.69 211 GLU A C 1
ATOM 1844 O O . GLU A 1 211 ? 0.744 -7.600 8.256 1.00 81.69 211 GLU A O 1
ATOM 1849 N N . TYR A 1 212 ? -0.214 -6.178 6.806 1.00 85.31 212 TYR A N 1
ATOM 1850 C CA . TYR A 1 212 ? 1.038 -5.715 6.220 1.00 85.31 212 TYR A CA 1
ATOM 1851 C C . TYR A 1 212 ? 1.953 -5.079 7.276 1.00 85.31 212 TYR A C 1
ATOM 1853 O O . TYR A 1 212 ? 3.133 -5.418 7.366 1.00 85.31 212 TYR A O 1
ATOM 1861 N N . GLY A 1 213 ? 1.407 -4.205 8.131 1.00 87.38 213 GLY A N 1
ATOM 1862 C CA . GLY A 1 213 ? 2.147 -3.613 9.248 1.00 87.38 213 GLY A CA 1
ATOM 1863 C C . GLY A 1 213 ? 2.650 -4.656 10.253 1.00 87.38 213 GLY A C 1
ATOM 1864 O O . GLY A 1 213 ? 3.799 -4.588 10.691 1.00 87.38 213 GLY A O 1
ATOM 1865 N N . ARG A 1 214 ? 1.827 -5.663 10.568 1.00 83.19 214 ARG A N 1
ATOM 1866 C CA . ARG A 1 214 ? 2.185 -6.787 11.442 1.00 83.19 214 ARG A CA 1
ATOM 1867 C C . ARG A 1 214 ? 3.311 -7.614 10.827 1.00 83.19 214 ARG A C 1
ATOM 1869 O O . ARG A 1 214 ? 4.322 -7.828 11.486 1.00 83.19 214 ARG A O 1
ATOM 1876 N N . GLN A 1 215 ? 3.187 -8.024 9.567 1.00 90.19 215 GLN A N 1
ATOM 1877 C CA . GLN A 1 215 ? 4.225 -8.775 8.856 1.00 90.19 215 GLN A CA 1
ATOM 1878 C C . GLN A 1 215 ? 5.538 -7.994 8.790 1.00 90.19 215 GLN A C 1
ATOM 1880 O O . GLN A 1 215 ? 6.600 -8.559 9.040 1.00 90.19 215 GLN A O 1
ATOM 1885 N N . TRP A 1 216 ? 5.471 -6.690 8.513 1.00 93.44 216 TRP A N 1
ATOM 1886 C CA . TRP A 1 216 ? 6.647 -5.827 8.519 1.00 93.44 216 TRP A CA 1
ATOM 1887 C C . TRP A 1 216 ? 7.311 -5.784 9.899 1.00 93.44 216 TRP A C 1
ATOM 1889 O O . TRP A 1 216 ? 8.529 -5.936 9.978 1.00 93.44 216 TRP A O 1
ATOM 1899 N N . SER A 1 217 ? 6.526 -5.650 10.975 1.00 89.81 217 SER A N 1
ATOM 1900 C CA . SER A 1 217 ? 7.043 -5.648 12.350 1.00 89.81 217 SER A CA 1
ATOM 1901 C C . SER A 1 217 ? 7.647 -6.989 12.766 1.00 89.81 217 SER A C 1
ATOM 1903 O O . SER A 1 217 ? 8.628 -7.000 13.493 1.00 89.81 217 SER A O 1
ATOM 1905 N N . LEU A 1 218 ? 7.115 -8.112 12.273 1.00 90.06 218 LEU A N 1
ATOM 1906 C CA . LEU A 1 218 ? 7.677 -9.437 12.540 1.00 90.06 218 LEU A CA 1
ATOM 1907 C C . LEU A 1 218 ? 9.003 -9.634 11.802 1.00 90.06 218 LEU A C 1
ATOM 1909 O O . LEU A 1 218 ? 9.973 -10.085 12.402 1.00 90.06 218 LEU A O 1
ATOM 1913 N N . LYS A 1 219 ? 9.066 -9.236 10.524 1.00 95.31 219 LYS A N 1
ATOM 1914 C CA . LYS A 1 219 ? 10.300 -9.294 9.725 1.00 95.31 219 LYS A CA 1
ATOM 1915 C C . LYS A 1 219 ? 11.381 -8.337 10.238 1.00 95.31 219 LYS A C 1
ATOM 1917 O O . LYS A 1 219 ? 12.556 -8.647 10.130 1.00 95.31 219 LYS A O 1
ATOM 1922 N N . ASN A 1 220 ? 10.989 -7.189 10.793 1.00 94.94 220 ASN A N 1
ATOM 1923 C CA . ASN A 1 220 ? 11.888 -6.136 11.279 1.00 94.94 220 ASN A CA 1
ATOM 1924 C C . ASN A 1 220 ? 11.731 -5.931 12.793 1.00 94.94 220 ASN A C 1
ATOM 1926 O O . ASN A 1 220 ? 11.586 -4.799 13.258 1.00 94.94 220 ASN A O 1
ATOM 1930 N N . ARG A 1 221 ? 11.704 -7.028 13.562 1.00 93.19 221 ARG A N 1
ATOM 1931 C CA . ARG A 1 221 ? 11.350 -7.017 14.992 1.00 93.19 221 ARG A CA 1
ATOM 1932 C C . ARG A 1 221 ? 12.194 -6.054 15.817 1.00 93.19 221 ARG A C 1
ATOM 1934 O O . ARG A 1 221 ? 11.646 -5.284 16.597 1.00 93.19 221 ARG A O 1
ATOM 1941 N N . GLU A 1 222 ? 13.505 -6.080 15.631 1.00 95.00 222 GLU A N 1
ATOM 1942 C CA . GLU A 1 222 ? 14.432 -5.237 16.387 1.00 95.00 222 GLU A CA 1
ATOM 1943 C C . GLU A 1 222 ? 14.220 -3.747 16.095 1.00 95.00 222 GLU A C 1
ATOM 1945 O O . GLU A 1 222 ? 13.965 -2.964 17.008 1.00 95.00 222 GLU A O 1
ATOM 1950 N N . LEU A 1 223 ? 14.181 -3.376 14.812 1.00 95.50 223 LEU A N 1
ATOM 1951 C CA . LEU A 1 223 ? 13.897 -2.006 14.384 1.00 95.50 223 LEU A CA 1
ATOM 1952 C C . LEU A 1 223 ? 12.518 -1.522 14.863 1.00 95.50 223 LEU A C 1
ATOM 1954 O O . LEU A 1 223 ? 12.340 -0.355 15.207 1.00 95.50 223 LEU A O 1
ATOM 1958 N N . TYR A 1 224 ? 11.517 -2.404 14.880 1.00 92.06 224 TYR A N 1
ATOM 1959 C CA . TYR A 1 224 ? 10.192 -2.084 15.404 1.00 92.06 224 TYR A CA 1
ATOM 1960 C C . TYR A 1 224 ? 10.232 -1.773 16.906 1.00 92.06 224 TYR A C 1
ATOM 1962 O O . TYR A 1 224 ? 9.635 -0.786 17.338 1.00 92.06 224 TYR A O 1
ATOM 1970 N N . LEU A 1 225 ? 10.961 -2.571 17.692 1.00 94.25 225 LEU A N 1
ATOM 1971 C CA . LEU A 1 225 ? 11.129 -2.343 19.128 1.00 94.25 225 LEU A CA 1
ATOM 1972 C C . LEU A 1 225 ? 11.892 -1.043 19.415 1.00 94.25 225 LEU A C 1
ATOM 1974 O O . LEU A 1 225 ? 11.449 -0.274 20.268 1.00 94.25 225 LEU A O 1
ATOM 1978 N N . GLN A 1 226 ? 12.957 -0.753 18.662 1.00 96.38 226 GLN A N 1
ATOM 1979 C CA . GLN A 1 226 ? 13.697 0.514 18.753 1.00 96.38 226 GLN A CA 1
ATOM 1980 C C . GLN A 1 226 ? 12.778 1.715 18.499 1.00 96.38 226 GLN A C 1
ATOM 1982 O O . GLN A 1 226 ? 12.661 2.600 19.344 1.00 96.38 226 GLN A O 1
ATOM 1987 N N . LYS A 1 227 ? 12.017 1.695 17.397 1.00 94.94 227 LYS A N 1
ATOM 1988 C CA . LYS A 1 227 ? 11.056 2.763 17.076 1.00 94.94 227 LYS A CA 1
ATOM 1989 C C . LYS A 1 227 ? 9.983 2.941 18.149 1.00 94.94 227 LYS A C 1
ATOM 1991 O O . LYS A 1 227 ? 9.554 4.064 18.412 1.00 94.94 227 LYS A O 1
ATOM 1996 N N . ILE A 1 228 ? 9.522 1.852 18.768 1.00 93.31 228 ILE A N 1
ATOM 1997 C CA . ILE A 1 228 ? 8.577 1.933 19.888 1.00 93.31 228 ILE A CA 1
ATOM 1998 C C . ILE A 1 228 ? 9.224 2.588 21.106 1.00 93.31 228 ILE A C 1
ATOM 2000 O O . ILE A 1 228 ? 8.573 3.415 21.745 1.00 93.31 228 ILE A O 1
ATOM 2004 N N . ALA A 1 229 ? 10.463 2.232 21.439 1.00 94.69 229 ALA A N 1
ATOM 2005 C CA . ALA A 1 229 ? 11.182 2.818 22.564 1.00 94.69 229 ALA A CA 1
ATOM 2006 C C . ALA A 1 229 ? 11.409 4.324 22.355 1.00 94.69 229 ALA A C 1
ATOM 2008 O O . ALA A 1 229 ? 11.053 5.119 23.224 1.00 94.69 229 ALA A O 1
ATOM 2009 N N . GLU A 1 230 ? 11.875 4.725 21.170 1.00 96.44 230 GLU A N 1
ATOM 2010 C CA . GLU A 1 230 ? 12.031 6.133 20.783 1.00 96.44 230 GLU A CA 1
ATOM 2011 C C . GLU A 1 230 ? 10.711 6.904 20.878 1.00 96.44 230 GLU A C 1
ATOM 2013 O O . GLU A 1 230 ? 10.649 7.998 21.440 1.00 96.44 230 GLU A O 1
ATOM 2018 N N . TYR A 1 231 ? 9.622 6.325 20.361 1.00 92.88 231 TYR A N 1
ATOM 2019 C CA . TYR A 1 231 ? 8.303 6.944 20.436 1.00 92.88 231 TYR A CA 1
ATOM 2020 C C . TYR A 1 231 ? 7.821 7.098 21.883 1.00 92.88 231 TYR A C 1
ATOM 2022 O O . TYR A 1 231 ? 7.276 8.145 22.237 1.00 92.88 231 TYR A O 1
ATOM 2030 N N . ARG A 1 232 ? 8.034 6.082 22.731 1.00 92.69 232 ARG A N 1
ATOM 2031 C CA . ARG A 1 232 ? 7.697 6.144 24.160 1.00 92.69 232 ARG A CA 1
ATOM 2032 C C . ARG A 1 232 ? 8.489 7.237 24.866 1.00 92.69 232 ARG A C 1
ATOM 2034 O O . ARG A 1 232 ? 7.878 8.029 25.576 1.00 92.69 232 ARG A O 1
ATOM 2041 N N . LEU A 1 233 ? 9.794 7.328 24.612 1.00 94.31 233 LEU A N 1
ATOM 2042 C CA . LEU A 1 233 ? 10.651 8.374 25.166 1.00 94.31 233 LEU A CA 1
ATOM 2043 C C . LEU A 1 233 ? 10.177 9.761 24.722 1.00 94.31 233 LEU A C 1
ATOM 2045 O O . LEU A 1 233 ? 9.950 10.631 25.555 1.00 94.31 233 LEU A O 1
ATOM 2049 N N . LYS A 1 234 ? 9.916 9.949 23.424 1.00 95.06 234 LYS A N 1
ATOM 2050 C CA . LYS A 1 234 ? 9.371 11.204 22.890 1.00 95.06 234 LYS A CA 1
ATOM 2051 C C . LYS A 1 234 ? 8.051 11.585 23.563 1.00 95.06 234 LYS A C 1
ATOM 2053 O O . LYS A 1 234 ? 7.846 12.746 23.901 1.00 95.06 234 LYS A O 1
ATOM 2058 N N . CYS A 1 235 ? 7.151 10.624 23.758 1.00 90.62 235 CYS A N 1
ATOM 2059 C CA . CYS A 1 235 ? 5.875 10.876 24.420 1.00 90.62 235 CYS A CA 1
ATOM 2060 C C . CYS A 1 235 ? 6.036 11.197 25.909 1.00 90.62 235 CYS A C 1
ATOM 2062 O O . CYS A 1 235 ? 5.304 12.049 26.410 1.00 90.62 235 CYS A O 1
ATOM 2064 N N . SER A 1 236 ? 6.988 10.554 26.588 1.00 92.06 236 SER A N 1
ATOM 2065 C CA . SER A 1 236 ? 7.352 10.853 27.976 1.00 92.06 236 SER A CA 1
ATOM 2066 C C . SER A 1 236 ? 7.915 12.266 28.103 1.00 92.06 236 SER A C 1
ATOM 2068 O O . SER A 1 236 ? 7.426 13.042 28.913 1.00 92.06 236 SER A O 1
ATOM 2070 N N . ASN A 1 237 ? 8.856 12.644 27.234 1.00 93.06 237 ASN A N 1
ATOM 2071 C CA . ASN A 1 237 ? 9.463 13.978 27.221 1.00 93.06 237 ASN A CA 1
ATOM 2072 C C . ASN A 1 237 ? 8.429 15.080 26.960 1.00 93.06 237 ASN A C 1
ATOM 2074 O O . ASN A 1 237 ? 8.538 16.181 27.484 1.00 93.06 237 ASN A O 1
ATOM 2078 N N . LEU A 1 238 ? 7.403 14.784 26.160 1.00 94.19 238 LEU A N 1
ATOM 2079 C CA . LEU A 1 238 ? 6.291 15.700 25.914 1.00 94.19 238 LEU A CA 1
ATOM 2080 C C . LEU A 1 238 ? 5.221 15.672 27.021 1.00 94.19 238 LEU A C 1
ATOM 2082 O O . LEU A 1 238 ? 4.221 16.378 26.883 1.00 94.19 238 LEU A O 1
ATOM 2086 N N . GLY A 1 239 ? 5.359 14.838 28.060 1.00 93.06 239 GLY A N 1
ATOM 2087 C CA . GLY A 1 239 ? 4.359 14.647 29.120 1.00 93.06 239 GLY A CA 1
ATOM 2088 C C . GLY A 1 239 ? 3.018 14.104 28.611 1.00 93.06 239 GLY A C 1
ATOM 2089 O O . GLY A 1 239 ? 1.970 14.314 29.224 1.00 93.06 239 GLY A O 1
ATOM 2090 N N . LEU A 1 240 ? 2.997 13.456 27.439 1.00 92.31 240 LEU A N 1
ATOM 2091 C CA . LEU A 1 240 ? 1.754 13.008 26.803 1.00 92.31 240 LEU A CA 1
ATOM 2092 C C . LEU A 1 240 ? 1.075 11.892 27.599 1.00 92.31 240 LEU A C 1
ATOM 2094 O O . LEU A 1 240 ? -0.150 11.897 27.709 1.00 92.31 240 LEU A O 1
ATOM 2098 N N . PHE A 1 241 ? 1.849 10.964 28.168 1.00 88.81 241 PHE A N 1
ATOM 2099 C CA . PHE A 1 241 ? 1.304 9.873 28.980 1.00 88.81 241 PHE A CA 1
ATOM 2100 C C . PHE A 1 241 ? 0.683 10.372 30.283 1.00 88.81 241 PHE A C 1
ATOM 2102 O O . PHE A 1 241 ? -0.394 9.898 30.649 1.00 88.81 241 PHE A O 1
ATOM 2109 N N . ASP A 1 242 ? 1.304 11.350 30.939 1.00 90.88 242 ASP A N 1
ATOM 2110 C CA . ASP A 1 242 ? 0.804 11.904 32.198 1.00 90.88 242 ASP A CA 1
ATOM 2111 C C . ASP A 1 242 ? -0.481 12.693 31.978 1.00 90.88 242 ASP A C 1
ATOM 2113 O O . ASP A 1 242 ? -1.479 12.438 32.654 1.00 90.88 242 ASP A O 1
ATOM 2117 N N . ARG A 1 243 ? -0.510 13.563 30.957 1.00 91.81 243 ARG A N 1
ATOM 2118 C CA . ARG A 1 243 ? -1.727 14.294 30.567 1.00 91.81 243 ARG A CA 1
ATOM 2119 C C . ARG A 1 243 ? -2.858 13.349 30.180 1.00 91.81 243 ARG A C 1
ATOM 2121 O O . ARG A 1 243 ? -3.983 13.513 30.644 1.00 91.81 243 ARG A O 1
ATOM 2128 N N . TYR A 1 244 ? -2.561 12.330 29.374 1.00 90.44 244 TYR A N 1
ATOM 2129 C CA . TYR A 1 244 ? -3.544 11.314 29.004 1.00 90.44 244 TYR A CA 1
ATOM 2130 C C . TYR A 1 244 ? -4.073 10.559 30.232 1.00 90.44 244 TYR A C 1
ATOM 2132 O O . TYR A 1 244 ? -5.280 10.358 30.367 1.00 90.44 244 TYR A O 1
ATOM 2140 N N . SER A 1 245 ? -3.190 10.163 31.150 1.00 90.44 245 SER A N 1
ATOM 2141 C CA . SER A 1 245 ? -3.565 9.432 32.365 1.00 90.44 245 SER A CA 1
ATOM 2142 C C . SER A 1 245 ? -4.361 10.302 33.339 1.00 90.44 245 SER A C 1
ATOM 2144 O O . SER A 1 245 ? -5.300 9.811 33.963 1.00 90.44 245 SER A O 1
ATOM 2146 N N . ALA A 1 246 ? -4.030 11.589 33.459 1.00 92.25 246 ALA A N 1
ATOM 2147 C CA . ALA A 1 246 ? -4.793 12.566 34.231 1.00 92.25 246 ALA A CA 1
ATOM 2148 C C . ALA A 1 246 ? -6.206 12.748 33.658 1.00 92.25 246 ALA A C 1
ATOM 2150 O O . ALA A 1 246 ? -7.170 12.486 34.372 1.00 92.25 246 ALA A O 1
ATOM 2151 N N . ALA A 1 247 ? -6.336 13.044 32.361 1.00 93.12 247 ALA A N 1
ATOM 2152 C CA . ALA A 1 247 ? -7.634 13.189 31.695 1.00 93.12 247 ALA A CA 1
ATOM 2153 C C . ALA A 1 247 ? -8.480 11.905 31.778 1.00 93.12 247 ALA A C 1
ATOM 2155 O O . ALA A 1 247 ? -9.691 11.943 31.996 1.00 93.12 247 ALA A O 1
ATOM 2156 N N . LYS A 1 248 ? -7.845 10.730 31.655 1.00 90.81 248 LYS A N 1
ATOM 2157 C CA . LYS A 1 248 ? -8.528 9.441 31.823 1.00 90.81 248 LYS A CA 1
ATOM 2158 C C . LYS A 1 248 ? -9.036 9.242 33.256 1.00 90.81 248 LYS A C 1
ATOM 2160 O O . LYS A 1 248 ? -10.137 8.716 33.424 1.00 90.81 248 LYS A O 1
ATOM 2165 N N . ARG A 1 249 ? -8.250 9.620 34.273 1.00 91.12 249 ARG A N 1
ATOM 2166 C CA . ARG A 1 249 ? -8.655 9.561 35.692 1.00 91.12 249 ARG A CA 1
ATOM 2167 C C . ARG A 1 249 ? -9.800 10.520 35.981 1.00 91.12 249 ARG A C 1
ATOM 2169 O O . ARG A 1 249 ? -10.778 10.110 36.594 1.00 91.12 249 ARG A O 1
ATOM 2176 N N . GLU A 1 250 ? -9.702 11.749 35.495 1.00 93.19 250 GLU A N 1
ATOM 2177 C CA . GLU A 1 250 ? -10.750 12.757 35.616 1.00 93.19 250 GLU A CA 1
ATOM 2178 C C . GLU A 1 250 ? -12.062 12.253 35.012 1.00 93.19 250 GLU A C 1
ATOM 2180 O O . GLU A 1 250 ? -13.060 12.176 35.723 1.00 93.19 250 GLU A O 1
ATOM 2185 N N . LYS A 1 251 ? -12.035 11.765 33.763 1.00 90.38 251 LYS A N 1
ATOM 2186 C CA . LYS A 1 251 ? -13.211 11.168 33.115 1.00 90.38 251 LYS A CA 1
ATOM 2187 C C . LYS A 1 251 ? -13.777 9.981 33.898 1.00 90.38 251 LYS A C 1
ATOM 2189 O O . LYS A 1 251 ? -14.986 9.849 34.026 1.00 90.38 251 LYS A O 1
ATOM 2194 N N . TYR A 1 252 ? -12.927 9.105 34.435 1.00 88.94 252 TYR A N 1
ATOM 2195 C CA . TYR A 1 252 ? -13.381 7.981 35.264 1.00 88.94 252 TYR A CA 1
ATOM 2196 C C . TYR A 1 252 ? -14.083 8.448 36.551 1.00 88.94 252 TYR A C 1
ATOM 2198 O O . TYR A 1 252 ? -15.046 7.816 36.994 1.00 88.94 252 TYR A O 1
ATOM 2206 N N . ASN A 1 253 ? -13.626 9.553 37.141 1.00 88.69 253 ASN A N 1
ATOM 2207 C CA . ASN A 1 253 ? -14.178 10.110 38.373 1.00 88.69 253 ASN A CA 1
ATOM 2208 C C . ASN A 1 253 ? -15.448 10.942 38.140 1.00 88.69 253 ASN A C 1
ATOM 2210 O O . ASN A 1 253 ? -16.342 10.893 38.982 1.00 88.69 253 ASN A O 1
ATOM 2214 N N . SER A 1 254 ? -15.563 11.652 37.017 1.00 90.81 254 SER A N 1
ATOM 2215 C CA . SER A 1 254 ? -16.719 12.503 36.707 1.00 90.81 254 SER A CA 1
ATOM 2216 C C . SER A 1 254 ? -17.859 11.754 36.008 1.00 90.81 254 SER A C 1
ATOM 2218 O O . SER A 1 254 ? -19.021 11.947 36.353 1.00 90.81 254 SER A O 1
ATOM 2220 N N . ASP A 1 255 ? -17.554 10.846 35.077 1.00 90.25 255 ASP A N 1
ATOM 2221 C CA . ASP A 1 255 ? -18.548 10.147 34.257 1.00 90.25 255 ASP A CA 1
ATOM 2222 C C . ASP A 1 255 ? -18.863 8.752 34.829 1.00 90.25 255 ASP A C 1
ATOM 2224 O O . ASP A 1 255 ? -18.069 7.804 34.749 1.00 90.25 255 ASP A O 1
ATOM 2228 N N . LYS A 1 256 ? -20.056 8.618 35.426 1.00 86.12 256 LYS A N 1
ATOM 2229 C CA . LYS A 1 256 ? -20.546 7.358 36.008 1.00 86.12 256 LYS A CA 1
ATOM 2230 C C . LYS A 1 256 ? -20.701 6.260 34.951 1.00 86.12 256 LYS A C 1
ATOM 2232 O O . LYS A 1 256 ? -20.310 5.124 35.221 1.00 86.12 256 LYS A O 1
ATOM 2237 N N . GLN A 1 257 ? -21.224 6.573 33.765 1.00 84.31 257 GLN A N 1
ATOM 2238 C CA . GLN A 1 257 ? -21.438 5.576 32.711 1.00 84.31 257 GLN A CA 1
ATOM 2239 C C . GLN A 1 257 ? -20.103 5.056 32.180 1.00 84.31 257 GLN A C 1
ATOM 2241 O O . GLN A 1 257 ? -19.891 3.844 32.117 1.00 84.31 257 GLN A O 1
ATOM 2246 N N . TYR A 1 258 ? -19.149 5.948 31.900 1.00 86.75 258 TYR A N 1
ATOM 2247 C CA . TYR A 1 258 ? -17.806 5.550 31.474 1.00 86.75 258 TYR A CA 1
ATOM 2248 C C . TYR A 1 258 ? -17.092 4.690 32.524 1.00 86.75 258 TYR A C 1
ATOM 2250 O O . TYR A 1 258 ? -16.395 3.729 32.179 1.00 86.75 258 TYR A O 1
ATOM 2258 N N . ARG A 1 259 ? -17.271 5.002 33.812 1.00 87.94 259 ARG A N 1
ATOM 2259 C CA . ARG A 1 259 ? -16.727 4.208 34.920 1.00 87.94 259 ARG A CA 1
ATOM 2260 C C . ARG A 1 259 ? -17.288 2.792 34.932 1.00 87.94 259 ARG A C 1
ATOM 2262 O O . ARG A 1 259 ? -16.524 1.835 35.063 1.00 87.94 259 ARG A O 1
ATOM 2269 N N . MET A 1 260 ? -18.607 2.663 34.807 1.00 85.81 260 MET A N 1
ATOM 2270 C CA . MET A 1 260 ? -19.292 1.372 34.802 1.00 85.81 260 MET A CA 1
ATOM 2271 C C . MET A 1 260 ? -18.914 0.552 33.563 1.00 85.81 260 MET A C 1
ATOM 2273 O O . MET A 1 260 ? -18.501 -0.597 33.711 1.00 85.81 260 MET A O 1
ATOM 2277 N N . ALA A 1 261 ? -18.898 1.165 32.376 1.00 88.12 261 ALA A N 1
ATOM 2278 C CA . ALA A 1 261 ? -18.411 0.538 31.149 1.00 88.12 261 ALA A CA 1
ATOM 2279 C C . ALA A 1 261 ? -16.944 0.094 31.281 1.00 88.12 261 ALA A C 1
ATOM 2281 O O . ALA A 1 261 ? -16.593 -1.047 31.013 1.00 88.12 261 ALA A O 1
ATOM 2282 N N . SER A 1 262 ? -16.059 0.931 31.820 1.00 87.44 262 SER A N 1
ATOM 2283 C CA . SER A 1 262 ? -14.657 0.535 32.027 1.00 87.44 262 SER A CA 1
ATOM 2284 C C . SER A 1 262 ? -14.515 -0.699 32.933 1.00 87.44 262 SER A C 1
ATOM 2286 O O . SER A 1 262 ? -13.657 -1.553 32.689 1.00 87.44 262 SER A O 1
ATOM 2288 N N . ARG A 1 263 ? -15.354 -0.819 33.971 1.00 86.81 263 ARG A N 1
ATOM 2289 C CA . ARG A 1 263 ? -15.375 -1.988 34.867 1.00 86.81 263 ARG A CA 1
ATOM 2290 C C . ARG A 1 263 ? -15.905 -3.233 34.162 1.00 86.81 263 ARG A C 1
ATOM 2292 O O . ARG A 1 263 ? -15.273 -4.279 34.269 1.00 86.81 263 ARG A O 1
ATOM 2299 N N . LEU A 1 264 ? -17.003 -3.100 33.421 1.00 87.44 264 LEU A N 1
ATOM 2300 C CA . LEU A 1 264 ? -17.593 -4.179 32.633 1.00 87.44 264 LEU A CA 1
ATOM 2301 C C . LEU A 1 264 ? -16.602 -4.715 31.592 1.00 87.44 264 LEU A C 1
ATOM 2303 O O . LEU A 1 264 ? -16.374 -5.918 31.528 1.00 87.44 264 LEU A O 1
ATOM 2307 N N . HIS A 1 265 ? -15.945 -3.829 30.837 1.00 89.25 265 HIS A N 1
ATOM 2308 C CA . HIS A 1 265 ? -14.901 -4.223 29.890 1.00 89.25 265 HIS A CA 1
ATOM 2309 C C . HIS A 1 265 ? -13.783 -5.000 30.586 1.00 89.25 265 HIS A C 1
ATOM 2311 O O . HIS A 1 265 ? -13.349 -6.031 30.087 1.00 89.25 265 HIS A O 1
ATOM 2317 N N . THR A 1 266 ? -13.292 -4.493 31.723 1.00 88.88 266 THR A N 1
ATOM 2318 C CA . THR A 1 266 ? -12.195 -5.133 32.464 1.00 88.88 266 THR A CA 1
ATOM 2319 C C . THR A 1 266 ? -12.584 -6.545 32.889 1.00 88.88 266 THR A C 1
ATOM 2321 O O . THR A 1 266 ? -11.820 -7.473 32.649 1.00 88.88 266 THR A O 1
ATOM 2324 N N . TRP A 1 267 ? -13.783 -6.705 33.450 1.00 87.12 267 TRP A N 1
ATOM 2325 C CA . TRP A 1 267 ? -14.303 -7.993 33.894 1.00 87.12 267 TRP A CA 1
ATOM 2326 C C . TRP A 1 267 ? -14.458 -8.991 32.743 1.00 87.12 267 TRP A C 1
ATOM 2328 O O . TRP A 1 267 ? -13.916 -10.088 32.831 1.00 87.12 267 TRP A O 1
ATOM 2338 N N . LEU A 1 268 ? -15.075 -8.586 31.628 1.00 88.00 268 LEU A N 1
ATOM 2339 C CA . LEU A 1 268 ? -15.194 -9.429 30.431 1.00 88.00 268 LEU A CA 1
ATOM 2340 C C . LEU A 1 268 ? -13.827 -9.881 29.913 1.00 88.00 268 LEU A C 1
ATOM 2342 O O . LEU A 1 268 ? -13.612 -11.046 29.626 1.00 88.00 268 LEU A O 1
ATOM 2346 N N . THR A 1 269 ? -12.849 -8.977 29.855 1.00 86.00 269 THR A N 1
ATOM 2347 C CA . THR A 1 269 ? -11.514 -9.342 29.357 1.00 86.00 269 THR A CA 1
ATOM 2348 C C . THR A 1 269 ? -10.679 -10.197 30.311 1.00 86.00 269 THR A C 1
ATOM 2350 O O . THR A 1 269 ? -9.600 -10.630 29.917 1.00 86.00 269 THR A O 1
ATOM 2353 N N . GLN A 1 270 ? -11.121 -10.385 31.557 1.00 86.38 270 GLN A N 1
ATOM 2354 C CA . GLN A 1 270 ? -10.372 -11.096 32.599 1.00 86.38 270 GLN A CA 1
ATOM 2355 C C . GLN A 1 270 ? -11.072 -12.359 33.103 1.00 86.38 270 GLN A C 1
ATOM 2357 O O . GLN A 1 270 ? -10.415 -13.173 33.738 1.00 86.38 270 GLN A O 1
ATOM 2362 N N . SER A 1 271 ? -12.372 -12.524 32.858 1.00 81.94 271 SER A N 1
ATOM 2363 C CA . SER A 1 271 ? -13.149 -13.658 33.359 1.00 81.94 271 SER A CA 1
ATOM 2364 C C . SER A 1 271 ? -13.840 -14.391 32.219 1.00 81.94 271 SER A C 1
ATOM 2366 O O . SER A 1 271 ? -14.559 -13.789 31.424 1.00 81.94 271 SER A O 1
ATOM 2368 N N . GLU A 1 272 ? -13.633 -15.703 32.153 1.00 76.94 272 GLU A N 1
ATOM 2369 C CA . GLU A 1 272 ? -14.321 -16.559 31.183 1.00 76.94 272 GLU A CA 1
ATOM 2370 C C . GLU A 1 272 ? -15.801 -16.738 31.536 1.00 76.94 272 GLU A C 1
ATOM 2372 O O . GLU A 1 272 ? -16.643 -16.779 30.643 1.00 76.94 272 GLU A O 1
ATOM 2377 N N . GLU A 1 273 ? -16.127 -16.733 32.832 1.00 79.00 273 GLU A N 1
ATOM 2378 C CA . GLU A 1 273 ? -17.496 -16.822 33.357 1.00 79.00 273 GLU A CA 1
ATOM 2379 C C . GLU A 1 273 ? -18.410 -15.741 32.764 1.00 79.00 273 GLU A C 1
ATOM 2381 O O . GLU A 1 273 ? -19.553 -16.014 32.407 1.00 79.00 273 GLU A O 1
ATOM 2386 N N . ALA A 1 274 ? -17.896 -14.520 32.582 1.00 79.00 274 ALA A N 1
ATOM 2387 C CA . ALA A 1 274 ? -18.672 -13.406 32.046 1.00 79.00 274 ALA A CA 1
ATOM 2388 C C . ALA A 1 274 ? -19.111 -13.616 30.585 1.00 79.00 274 ALA A C 1
ATOM 2390 O O . ALA A 1 274 ? -20.123 -13.051 30.165 1.00 79.00 274 ALA A O 1
ATOM 2391 N N . HIS A 1 275 ? -18.383 -14.430 29.812 1.00 79.38 275 HIS A N 1
ATOM 2392 C CA . HIS A 1 275 ? -18.746 -14.747 28.429 1.00 79.38 275 HIS A CA 1
ATOM 2393 C C . HIS A 1 275 ? -19.905 -15.744 28.333 1.00 79.38 275 HIS A C 1
ATOM 2395 O O . HIS A 1 275 ? -20.600 -15.758 27.323 1.00 79.38 275 HIS A O 1
ATOM 2401 N N . GLN A 1 276 ? -20.131 -16.546 29.377 1.00 81.25 276 GLN A N 1
ATOM 2402 C CA . GLN A 1 276 ? -21.166 -17.587 29.409 1.00 81.25 276 GLN A CA 1
ATOM 2403 C C . GLN A 1 276 ? -22.507 -17.087 29.965 1.00 81.25 276 GLN A C 1
ATOM 2405 O O . GLN A 1 276 ? -23.499 -17.814 29.960 1.00 81.25 276 GLN A O 1
ATOM 2410 N N . LEU A 1 277 ? -22.555 -15.848 30.460 1.00 84.94 277 LEU A N 1
ATOM 2411 C CA . LEU A 1 277 ? -23.779 -15.264 30.997 1.00 84.94 277 LEU A CA 1
ATOM 2412 C C . LEU A 1 277 ? -24.801 -14.967 29.898 1.00 84.94 277 LEU A C 1
ATOM 2414 O O . LEU A 1 277 ? -24.456 -14.713 28.746 1.00 84.94 277 LEU A O 1
ATOM 2418 N N . SER A 1 278 ? -26.079 -14.947 30.277 1.00 85.19 278 SER A N 1
ATOM 2419 C CA . SER A 1 278 ? -27.155 -14.573 29.362 1.00 85.19 278 SER A CA 1
ATOM 2420 C C . SER A 1 278 ? -27.221 -13.056 29.215 1.00 85.19 278 SER A C 1
ATOM 2422 O O . SER A 1 278 ? -27.433 -12.332 30.192 1.00 85.19 278 SER A O 1
ATOM 2424 N N . TRP A 1 279 ? -27.052 -12.575 27.986 1.00 87.50 279 TRP A N 1
ATOM 2425 C CA . TRP A 1 279 ? -27.106 -11.157 27.655 1.00 87.50 279 TRP A CA 1
ATOM 2426 C C . TRP A 1 279 ? -28.421 -10.802 26.947 1.00 87.50 279 TRP A C 1
ATOM 2428 O O . TRP A 1 279 ? -28.875 -11.575 26.105 1.00 87.50 279 TRP A O 1
ATOM 2438 N N . PRO A 1 280 ? -29.035 -9.637 27.231 1.00 83.06 280 PRO A N 1
ATOM 2439 C CA . PRO A 1 280 ? -30.351 -9.298 26.688 1.00 83.06 280 PRO A CA 1
ATOM 2440 C C . PRO A 1 280 ? -30.349 -9.009 25.185 1.00 83.06 280 PRO A C 1
ATOM 2442 O O . PRO A 1 280 ? -31.287 -9.377 24.490 1.00 83.06 280 PRO A O 1
ATOM 2445 N N . THR A 1 281 ? -29.326 -8.299 24.695 1.00 87.12 281 THR A N 1
ATOM 2446 C CA . THR A 1 281 ? -29.315 -7.747 23.327 1.00 87.12 281 THR A CA 1
ATOM 2447 C C . THR A 1 281 ? -28.126 -8.185 22.485 1.00 87.12 281 THR A C 1
ATOM 2449 O O . THR A 1 281 ? -28.225 -8.192 21.262 1.00 87.12 281 THR A O 1
ATOM 2452 N N . HIS A 1 282 ? -26.988 -8.496 23.105 1.00 91.19 282 HIS A N 1
ATOM 2453 C CA . HIS A 1 282 ? -25.768 -8.857 22.392 1.00 91.19 282 HIS A CA 1
ATOM 2454 C C . HIS A 1 282 ? -24.965 -9.881 23.180 1.00 91.19 282 HIS A C 1
ATOM 2456 O O . HIS A 1 282 ? -24.824 -9.720 24.385 1.00 91.19 282 HIS A O 1
ATOM 2462 N N . GLN A 1 283 ? -24.345 -10.843 22.507 1.00 90.50 283 GLN A N 1
ATOM 2463 C CA . GLN A 1 283 ? -23.381 -11.754 23.118 1.00 90.50 283 GLN A CA 1
ATOM 2464 C C . GLN A 1 283 ? -21.935 -11.259 22.928 1.00 90.50 283 GLN A C 1
ATOM 2466 O O . GLN A 1 283 ? -21.589 -10.766 21.846 1.00 90.50 283 GLN A O 1
ATOM 2471 N N . PRO A 1 284 ? -21.071 -11.348 23.955 1.00 92.56 284 PRO A N 1
ATOM 2472 C CA . PRO A 1 284 ? -19.679 -10.938 23.845 1.00 92.56 284 PRO A CA 1
ATOM 2473 C C . PRO A 1 284 ? -18.854 -11.989 23.093 1.00 92.56 284 PRO A C 1
ATOM 2475 O O . PRO A 1 284 ? -18.894 -13.174 23.405 1.00 92.56 284 PRO A O 1
ATOM 2478 N N . ILE A 1 285 ? -18.034 -11.536 22.146 1.00 91.88 285 ILE A N 1
ATOM 2479 C CA . ILE A 1 285 ? -17.051 -12.353 21.431 1.00 91.88 285 ILE A CA 1
ATOM 2480 C C . ILE A 1 285 ? -15.662 -11.801 21.738 1.00 91.88 285 ILE A C 1
ATOM 2482 O O . ILE A 1 285 ? -15.312 -10.697 21.305 1.00 91.88 285 ILE A O 1
ATOM 2486 N N . LEU A 1 286 ? -14.860 -12.567 22.479 1.00 91.38 286 LEU A N 1
ATOM 2487 C CA . LEU A 1 286 ? -13.472 -12.232 22.782 1.00 91.38 286 LEU A CA 1
ATOM 2488 C C . LEU A 1 286 ? -12.525 -13.128 21.980 1.00 91.38 286 LEU A C 1
ATOM 2490 O O . LEU A 1 286 ? -12.409 -14.318 22.240 1.00 91.38 286 LEU A O 1
ATOM 2494 N N . TYR A 1 287 ? -11.814 -12.540 21.022 1.00 89.31 287 TYR A N 1
ATOM 2495 C CA . TYR A 1 287 ? -10.811 -13.251 20.230 1.00 89.31 287 TYR A CA 1
ATOM 2496 C C . TYR A 1 287 ? -9.420 -13.228 20.887 1.00 89.31 287 TYR A C 1
ATOM 2498 O O . TYR A 1 287 ? -8.994 -12.193 21.418 1.00 89.31 287 TYR A O 1
ATOM 2506 N N . ASP A 1 288 ? -8.644 -14.305 20.718 1.00 86.25 288 ASP A N 1
ATOM 2507 C CA . ASP A 1 288 ? -7.237 -14.383 21.149 1.00 86.25 288 ASP A CA 1
ATOM 2508 C C . ASP A 1 288 ? -6.384 -13.274 20.520 1.00 86.25 288 ASP A C 1
ATOM 2510 O O . ASP A 1 288 ? -5.632 -12.545 21.187 1.00 86.25 288 ASP A O 1
ATOM 2514 N N . THR A 1 289 ? -6.553 -13.091 19.210 1.00 83.50 289 THR A N 1
ATOM 2515 C CA . THR A 1 289 ? -5.968 -12.000 18.432 1.00 83.50 289 THR A CA 1
ATOM 2516 C C . THR A 1 289 ? -7.042 -11.008 18.024 1.00 83.50 289 THR A C 1
ATOM 2518 O O . THR A 1 289 ? -8.174 -11.384 17.759 1.00 83.50 289 THR A O 1
ATOM 2521 N N . ARG A 1 290 ? -6.691 -9.722 17.929 1.00 85.94 290 ARG A N 1
ATOM 2522 C CA . ARG A 1 290 ? -7.626 -8.695 17.442 1.00 85.94 290 ARG A CA 1
ATOM 2523 C C . ARG A 1 290 ? -8.169 -9.094 16.062 1.00 85.94 290 ARG A C 1
ATOM 2525 O O . ARG A 1 290 ? -7.403 -9.572 15.234 1.00 85.94 290 ARG A O 1
ATOM 2532 N N . GLN A 1 291 ? -9.455 -8.860 15.830 1.00 85.88 291 GLN A N 1
ATOM 2533 C CA . GLN A 1 291 ? -10.120 -9.126 14.555 1.00 85.88 291 GLN A CA 1
ATOM 2534 C C . GLN A 1 291 ? -10.701 -7.842 13.967 1.00 85.88 291 GLN A C 1
ATOM 2536 O O . GLN A 1 291 ? -11.033 -6.895 14.696 1.00 85.88 291 GLN A O 1
ATOM 2541 N N . SER A 1 292 ? -10.770 -7.798 12.634 1.00 87.31 292 SER A N 1
ATOM 2542 C CA . SER A 1 292 ? -11.262 -6.648 11.878 1.00 87.31 292 SER A CA 1
ATOM 2543 C C . SER A 1 292 ? -12.720 -6.845 11.492 1.00 87.31 292 SER A C 1
ATOM 2545 O O . SER A 1 292 ? -13.005 -7.617 10.583 1.00 87.31 292 SER A O 1
ATOM 2547 N N . HIS A 1 293 ? -13.620 -6.074 12.095 1.00 87.69 293 HIS A N 1
ATOM 2548 C CA . HIS A 1 293 ? -15.034 -6.061 11.715 1.00 87.69 293 HIS A CA 1
ATOM 2549 C C . HIS A 1 293 ? -15.543 -4.628 11.549 1.00 87.69 293 HIS A C 1
ATOM 2551 O O . HIS A 1 293 ? -14.890 -3.664 11.966 1.00 87.69 293 HIS A O 1
ATOM 2557 N N . HIS A 1 294 ? -16.699 -4.484 10.906 1.00 89.25 294 HIS A N 1
ATOM 2558 C CA . HIS A 1 294 ? -17.426 -3.220 10.818 1.00 89.25 294 HIS A CA 1
ATOM 2559 C C . HIS A 1 294 ? -18.484 -3.189 11.913 1.00 89.25 294 HIS A C 1
ATOM 2561 O O . HIS A 1 294 ? -19.220 -4.152 12.082 1.00 89.25 294 HIS A O 1
ATOM 2567 N N . CYS A 1 295 ? -18.525 -2.095 12.672 1.00 91.62 295 CYS A N 1
ATOM 2568 C CA . CYS A 1 295 ? -19.541 -1.903 13.699 1.00 91.62 295 CYS A CA 1
ATOM 2569 C C . CYS A 1 295 ? -20.879 -1.525 13.050 1.00 91.62 295 CYS A C 1
ATOM 2571 O O . CYS A 1 295 ? -20.941 -0.478 12.408 1.00 91.62 295 CYS A O 1
ATOM 2573 N N . SER A 1 296 ? -21.938 -2.303 13.273 1.00 90.12 296 SER A N 1
ATOM 2574 C CA . SER A 1 296 ? -23.296 -2.009 12.792 1.00 90.12 296 SER A CA 1
ATOM 2575 C C . SER A 1 296 ? -23.843 -0.696 13.365 1.00 90.12 296 SER A C 1
ATOM 2577 O O . SER A 1 296 ? -24.448 0.084 12.640 1.00 90.12 296 SER A O 1
ATOM 2579 N N . GLY A 1 297 ? -23.548 -0.386 14.633 1.00 87.12 297 GLY A N 1
ATOM 2580 C CA . GLY A 1 297 ? -24.043 0.831 15.289 1.00 87.12 297 GLY A CA 1
ATOM 2581 C C . GLY A 1 297 ? -23.398 2.144 14.821 1.00 87.12 297 GLY A C 1
ATOM 2582 O O . GLY A 1 297 ? -24.072 3.164 14.749 1.00 87.12 297 GLY A O 1
ATOM 2583 N N . CYS A 1 298 ? -22.095 2.158 14.512 1.00 89.75 298 CYS A N 1
ATOM 2584 C CA . CYS A 1 298 ? -21.389 3.398 14.125 1.00 89.75 298 CYS A CA 1
ATOM 2585 C C . CYS A 1 298 ? -20.772 3.380 12.723 1.00 89.75 298 CYS A C 1
ATOM 2587 O O . CYS A 1 298 ? -20.055 4.317 12.381 1.00 89.75 298 CYS A O 1
ATOM 2589 N N . GLY A 1 299 ? -20.931 2.300 11.957 1.00 84.44 299 GLY A N 1
ATOM 2590 C CA . GLY A 1 299 ? -20.355 2.109 10.619 1.00 84.44 299 GLY A CA 1
ATOM 2591 C C . GLY A 1 299 ? -18.826 1.969 10.564 1.00 84.44 299 GLY A C 1
ATOM 2592 O O . GLY A 1 299 ? -18.269 1.576 9.541 1.00 84.44 299 GLY A O 1
ATOM 2593 N N . HIS A 1 300 ? -18.107 2.273 11.647 1.00 84.62 300 HIS A N 1
ATOM 2594 C CA . HIS A 1 300 ? -16.648 2.265 11.640 1.00 84.62 300 HIS A CA 1
ATOM 2595 C C . HIS A 1 300 ? -16.072 0.845 11.665 1.00 84.62 300 HIS A C 1
ATOM 2597 O O . HIS A 1 300 ? -16.357 0.057 12.572 1.00 84.62 300 HIS A O 1
ATOM 2603 N N . GLY A 1 301 ? -15.165 0.569 10.723 1.00 85.69 301 GLY A N 1
ATOM 2604 C CA . GLY A 1 301 ? -14.263 -0.578 10.774 1.00 85.69 301 GLY A CA 1
ATOM 2605 C C . GLY A 1 301 ? -13.286 -0.448 11.942 1.00 85.69 301 GLY A C 1
ATOM 2606 O O . GLY A 1 301 ? -12.573 0.553 12.059 1.00 85.69 301 GLY A O 1
ATOM 2607 N N . ARG A 1 302 ? -13.250 -1.443 12.830 1.00 87.50 302 ARG A N 1
ATOM 2608 C CA . ARG A 1 302 ? -12.340 -1.471 13.985 1.00 87.50 302 ARG A CA 1
ATOM 2609 C C . ARG A 1 302 ? -11.524 -2.750 13.979 1.00 87.50 302 ARG A C 1
ATOM 2611 O O . ARG A 1 302 ? -11.914 -3.749 13.393 1.00 87.50 302 ARG A O 1
ATOM 2618 N N . TYR A 1 303 ? -10.386 -2.698 14.658 1.00 86.94 303 TYR A N 1
ATOM 2619 C CA . TYR A 1 303 ? -9.506 -3.842 14.849 1.00 86.94 303 TYR A CA 1
ATOM 2620 C C . TYR A 1 303 ? -9.262 -4.043 16.348 1.00 86.94 303 TYR A C 1
ATOM 2622 O O . TYR A 1 303 ? -8.352 -3.447 16.935 1.00 86.94 303 TYR A O 1
ATOM 2630 N N . ILE A 1 304 ? -10.149 -4.809 16.986 1.00 89.19 304 ILE A N 1
ATOM 2631 C CA . ILE A 1 304 ? -10.240 -4.984 18.446 1.00 89.19 304 ILE A CA 1
ATOM 2632 C C . ILE A 1 304 ? -10.461 -6.461 18.800 1.00 89.19 304 ILE A C 1
ATOM 2634 O O . ILE A 1 304 ? -10.779 -7.262 17.926 1.00 89.19 304 ILE A O 1
ATOM 2638 N N . LYS A 1 305 ? -10.211 -6.832 20.064 1.00 91.19 305 LYS A N 1
ATOM 2639 C CA . LYS A 1 305 ? -10.376 -8.217 20.546 1.00 91.19 305 LYS A CA 1
ATOM 2640 C C . LYS A 1 305 ? -11.808 -8.531 20.971 1.00 91.19 305 LYS A C 1
ATOM 2642 O O . LYS A 1 305 ? -12.273 -9.624 20.701 1.00 91.19 305 LYS A O 1
ATOM 2647 N N . LEU A 1 306 ? -12.462 -7.578 21.634 1.00 93.56 306 LEU A N 1
ATOM 2648 C CA . LEU A 1 306 ? -13.818 -7.723 22.151 1.00 93.56 306 LEU A CA 1
ATOM 2649 C C . LEU A 1 306 ? -14.816 -7.092 21.178 1.00 93.56 306 LEU A C 1
ATOM 2651 O O . LEU A 1 306 ? -14.784 -5.877 20.956 1.00 93.56 306 LEU A O 1
ATOM 2655 N N . TRP A 1 307 ? -15.684 -7.928 20.628 1.00 94.00 307 TRP A N 1
ATOM 2656 C CA . TRP A 1 307 ? -16.824 -7.558 19.799 1.00 94.00 307 TRP A CA 1
ATOM 2657 C C . TRP A 1 307 ? -18.122 -7.999 20.467 1.00 94.00 307 TRP A C 1
ATOM 2659 O O . TRP A 1 307 ? -18.107 -8.846 21.354 1.00 94.00 307 TRP A O 1
ATOM 2669 N N . TRP A 1 308 ? -19.232 -7.401 20.055 1.00 93.31 308 TRP A N 1
ATOM 2670 C CA . TRP A 1 308 ? -20.564 -7.746 20.537 1.00 93.31 308 TRP A CA 1
ATOM 2671 C C . TRP A 1 308 ? -21.418 -8.165 19.360 1.00 93.31 308 TRP A C 1
ATOM 2673 O O . TRP A 1 308 ? -21.657 -7.350 18.476 1.00 93.31 308 TRP A O 1
ATOM 2683 N N . GLU A 1 309 ? -21.868 -9.407 19.330 1.00 93.75 309 GLU A N 1
ATOM 2684 C CA . GLU A 1 309 ? -22.775 -9.878 18.291 1.00 93.75 309 GLU A CA 1
ATOM 2685 C C . GLU A 1 309 ? -24.215 -9.679 18.729 1.00 93.75 309 GLU A C 1
ATOM 2687 O O . GLU A 1 309 ? -24.599 -10.081 19.823 1.00 93.75 309 GLU A O 1
ATOM 2692 N N . LYS A 1 310 ? -25.001 -9.015 17.890 1.00 92.00 310 LYS A N 1
ATOM 2693 C CA . LYS A 1 310 ? -26.386 -8.673 18.186 1.00 92.00 310 LYS A CA 1
ATOM 2694 C C . LYS A 1 310 ? -27.276 -9.909 18.109 1.00 92.00 310 LYS A C 1
ATOM 2696 O O . LYS A 1 310 ? -27.155 -10.716 17.184 1.00 92.00 310 LYS A O 1
ATOM 2701 N N . LEU A 1 311 ? -28.179 -10.016 19.073 1.00 90.44 311 LEU A N 1
ATOM 2702 C CA . LEU A 1 311 ? -29.175 -11.072 19.174 1.00 90.44 311 LEU A CA 1
ATOM 2703 C C . LEU A 1 311 ? -30.520 -10.581 18.620 1.00 90.44 311 LEU A C 1
ATOM 2705 O O . LEU A 1 311 ? -30.855 -9.401 18.757 1.00 90.44 311 LEU A O 1
ATOM 2709 N N . ASP A 1 312 ? -31.270 -11.474 17.978 1.00 86.56 312 ASP A N 1
ATOM 2710 C CA . ASP A 1 312 ? -32.650 -11.220 17.556 1.00 86.56 312 ASP A CA 1
ATOM 2711 C C . ASP A 1 312 ? -33.647 -11.370 18.727 1.00 86.56 312 ASP A C 1
ATOM 2713 O O . ASP A 1 312 ? -33.264 -11.620 19.873 1.00 86.56 312 ASP A O 1
ATOM 2717 N N . GLU A 1 313 ? -34.945 -11.213 18.450 1.00 82.50 313 GLU A N 1
ATOM 2718 C CA . GLU A 1 313 ? -36.013 -11.344 19.456 1.00 82.50 313 GLU A CA 1
ATOM 2719 C C . GLU A 1 313 ? -36.068 -12.742 20.096 1.00 82.50 313 GLU A C 1
ATOM 2721 O O . GLU A 1 313 ? -36.408 -12.875 21.272 1.00 82.50 313 GLU A O 1
ATOM 2726 N N . ASN A 1 314 ? -35.656 -13.772 19.353 1.00 83.81 314 ASN A N 1
ATOM 2727 C CA . ASN A 1 314 ? -35.561 -15.157 19.812 1.00 83.81 314 ASN A CA 1
ATOM 2728 C C . ASN A 1 314 ? -34.199 -15.476 20.456 1.00 83.81 314 ASN A C 1
ATOM 2730 O O . ASN A 1 314 ? -33.936 -16.627 20.800 1.00 83.81 314 ASN A O 1
ATOM 2734 N N . ARG A 1 315 ? -33.341 -14.463 20.646 1.00 78.75 315 ARG A N 1
ATOM 2735 C CA . ARG A 1 315 ? -31.965 -14.556 21.158 1.00 78.75 315 ARG A CA 1
ATOM 2736 C C . ARG A 1 315 ? -31.007 -15.366 20.282 1.00 78.75 315 ARG A C 1
ATOM 2738 O O . ARG A 1 315 ? -30.000 -15.870 20.778 1.00 78.75 315 ARG A O 1
ATOM 2745 N N . ASN A 1 316 ? -31.274 -15.450 18.986 1.00 84.81 316 ASN A N 1
ATOM 2746 C CA . ASN A 1 316 ? -30.350 -16.036 18.028 1.00 84.81 316 ASN A CA 1
ATOM 2747 C C . ASN A 1 316 ? -29.338 -14.992 17.530 1.00 84.81 316 ASN A C 1
ATOM 2749 O O . ASN A 1 316 ? -29.698 -13.825 17.336 1.00 84.81 316 ASN A O 1
ATOM 2753 N N . PRO A 1 317 ? -28.077 -15.385 17.286 1.00 87.81 317 PRO A N 1
ATOM 2754 C CA . PRO A 1 317 ? -27.068 -14.486 16.742 1.00 87.81 317 PRO A CA 1
ATOM 2755 C C . PRO A 1 317 ? -27.415 -14.047 15.317 1.00 87.81 317 PRO A C 1
ATOM 2757 O O . PRO A 1 317 ? -27.646 -14.870 14.434 1.00 87.81 317 PRO A O 1
ATOM 2760 N N . THR A 1 318 ? -27.422 -12.737 15.080 1.00 86.69 318 THR A N 1
ATOM 2761 C CA . THR A 1 318 ? -27.762 -12.150 13.770 1.00 86.69 318 THR A CA 1
ATOM 2762 C C . THR A 1 318 ? -26.570 -12.047 12.813 1.00 86.69 318 THR A C 1
ATOM 2764 O O . THR A 1 318 ? -26.753 -11.734 11.638 1.00 86.69 318 THR A O 1
ATOM 2767 N N . GLY A 1 319 ? -25.337 -12.241 13.295 1.00 88.50 319 GLY A N 1
ATOM 2768 C CA . GLY A 1 319 ? -24.110 -11.928 12.555 1.00 88.50 319 GLY A CA 1
ATOM 2769 C C . GLY A 1 319 ? -23.748 -10.435 12.521 1.00 88.50 319 GLY A C 1
ATOM 2770 O O . GLY A 1 319 ? -22.656 -10.077 12.070 1.00 88.50 319 GLY A O 1
ATOM 2771 N N . GLU A 1 320 ? -24.616 -9.538 13.008 1.00 92.06 320 GLU A N 1
ATOM 2772 C CA . GLU A 1 320 ? -24.312 -8.108 13.109 1.00 92.06 320 GLU A CA 1
ATOM 2773 C C . GLU A 1 320 ? -23.405 -7.829 14.312 1.00 92.06 320 GLU A C 1
ATOM 2775 O O . GLU A 1 320 ? -23.771 -8.063 15.465 1.00 92.06 320 GLU A O 1
ATOM 2780 N N . LEU A 1 321 ? -22.224 -7.263 14.054 1.00 93.81 321 LEU A N 1
ATOM 2781 C CA . LEU A 1 321 ? -21.236 -6.972 15.089 1.00 93.81 321 LEU A CA 1
ATOM 2782 C C . LEU A 1 321 ? -21.239 -5.494 15.485 1.00 93.81 321 LEU A C 1
ATOM 2784 O O . LEU A 1 321 ? -21.098 -4.603 14.652 1.00 93.81 321 LEU A O 1
ATOM 2788 N N . SER A 1 322 ? -21.290 -5.237 16.784 1.00 92.75 322 SER A N 1
ATOM 2789 C CA . SER A 1 322 ? -21.196 -3.931 17.429 1.00 92.75 322 SER A CA 1
ATOM 2790 C C . SER A 1 322 ? -19.864 -3.790 18.167 1.00 92.75 322 SER A C 1
ATOM 2792 O O . SER A 1 322 ? -19.329 -4.737 18.747 1.00 92.75 322 SER A O 1
ATOM 2794 N N . CYS A 1 323 ? -19.301 -2.580 18.182 1.00 92.50 323 CYS A N 1
ATOM 2795 C CA . CYS A 1 323 ? -18.134 -2.299 19.013 1.00 92.50 323 CYS A CA 1
ATOM 2796 C C . CYS A 1 323 ? -18.535 -2.071 20.476 1.00 92.50 323 CYS A C 1
ATOM 2798 O O . CYS A 1 323 ? -19.656 -1.653 20.761 1.00 92.50 323 CYS A O 1
ATOM 2800 N N . TYR A 1 324 ? -17.579 -2.254 21.395 1.00 91.12 324 TYR A N 1
ATOM 2801 C CA . TYR A 1 324 ? -17.804 -2.079 22.834 1.00 91.12 324 TYR A CA 1
ATOM 2802 C C . TYR A 1 324 ? -18.475 -0.744 23.196 1.00 91.12 324 TYR A C 1
ATOM 2804 O O . TYR A 1 324 ? -19.442 -0.722 23.942 1.00 91.12 324 TYR A O 1
ATOM 2812 N N . ALA A 1 325 ? -18.003 0.361 22.614 1.00 89.12 325 ALA A N 1
ATOM 2813 C CA . ALA A 1 325 ? -18.547 1.688 22.895 1.00 89.12 325 ALA A CA 1
ATOM 2814 C C . ALA A 1 325 ? -19.997 1.866 22.411 1.00 89.12 325 ALA A C 1
ATOM 2816 O O . ALA A 1 325 ? -20.771 2.545 23.075 1.00 89.12 325 ALA A O 1
ATOM 2817 N N . CYS A 1 326 ? -20.361 1.269 21.270 1.00 90.62 326 CYS A N 1
ATOM 2818 C CA . CYS A 1 326 ? -21.736 1.306 20.768 1.00 90.62 326 CYS A CA 1
ATOM 2819 C C . CYS A 1 326 ? -22.653 0.437 21.624 1.00 90.62 326 CYS A C 1
ATOM 2821 O O . CYS A 1 326 ? -23.749 0.871 21.952 1.00 90.62 326 CYS A O 1
ATOM 2823 N N . PHE A 1 327 ? -22.186 -0.740 22.042 1.00 90.31 327 PHE A N 1
ATOM 2824 C CA . PHE A 1 327 ? -22.940 -1.600 22.948 1.00 90.31 327 PHE A CA 1
ATOM 2825 C C . PHE A 1 327 ? -23.236 -0.900 24.282 1.00 90.31 327 PHE A C 1
ATOM 2827 O O . PHE A 1 327 ? -24.384 -0.825 24.699 1.00 90.31 327 PHE A O 1
ATOM 2834 N N . THR A 1 328 ? -22.226 -0.299 24.918 1.00 88.31 328 THR A N 1
ATOM 2835 C CA . THR A 1 328 ? -22.406 0.380 26.213 1.00 88.31 328 THR A CA 1
ATOM 2836 C C . THR A 1 328 ? -23.012 1.778 26.115 1.00 88.31 328 THR A C 1
ATOM 2838 O O . THR A 1 328 ? -23.039 2.483 27.122 1.00 88.31 328 THR A O 1
ATOM 2841 N N . SER A 1 329 ? -23.423 2.222 24.923 1.00 85.12 329 SER A N 1
ATOM 2842 C CA . SER A 1 329 ? -24.053 3.538 24.762 1.00 85.12 329 SER A CA 1
ATOM 2843 C C . SER A 1 329 ? -25.430 3.588 25.425 1.00 85.12 329 SER A C 1
ATOM 2845 O O . SER A 1 329 ? -25.765 4.586 26.057 1.00 85.12 329 SER A O 1
ATOM 2847 N N . ASP A 1 330 ? -26.172 2.481 25.372 1.00 83.88 330 ASP A N 1
ATOM 2848 C CA . ASP A 1 330 ? -27.387 2.273 26.152 1.00 83.88 330 ASP A CA 1
ATOM 2849 C C . ASP A 1 330 ? -27.088 1.349 27.337 1.00 83.88 330 ASP A C 1
ATOM 2851 O O . ASP A 1 330 ? -27.184 0.123 27.259 1.00 83.88 330 ASP A O 1
ATOM 2855 N N . TRP A 1 331 ? -26.701 1.957 28.460 1.00 80.69 331 TRP A N 1
ATOM 2856 C CA . TRP A 1 331 ? -26.325 1.214 29.662 1.00 80.69 331 TRP A CA 1
ATOM 2857 C C . TRP A 1 331 ? -27.461 0.342 30.217 1.00 80.69 331 TRP A C 1
ATOM 2859 O O . TRP A 1 331 ? -27.193 -0.701 30.811 1.00 80.69 331 TRP A O 1
ATOM 2869 N N . SER A 1 332 ? -28.722 0.736 30.004 1.00 77.69 332 SER A N 1
ATOM 2870 C CA . SER A 1 332 ? -29.884 0.003 30.522 1.00 77.69 332 SER A CA 1
ATOM 2871 C C . SER A 1 332 ? -30.002 -1.409 29.937 1.00 77.69 332 SER A C 1
ATOM 2873 O O . SER A 1 332 ? -30.530 -2.306 30.585 1.00 77.69 332 SER A O 1
ATOM 2875 N N . ARG A 1 333 ? -29.439 -1.622 28.741 1.00 79.81 333 ARG A N 1
ATOM 2876 C CA . ARG A 1 333 ? -29.459 -2.895 28.004 1.00 79.81 333 ARG A CA 1
ATOM 2877 C C . ARG A 1 333 ? -28.102 -3.601 27.975 1.00 79.81 333 ARG A C 1
ATOM 2879 O O . ARG A 1 333 ? -27.970 -4.640 27.326 1.00 79.81 333 ARG A O 1
ATOM 2886 N N . ALA A 1 334 ? -27.099 -3.033 28.648 1.00 80.56 334 ALA A N 1
ATOM 2887 C CA . ALA A 1 334 ? -25.701 -3.453 28.572 1.00 80.56 334 ALA A CA 1
ATOM 2888 C C . ALA A 1 334 ? -25.268 -4.404 29.704 1.00 80.56 334 ALA A C 1
ATOM 2890 O O . ALA A 1 334 ? -24.072 -4.646 29.874 1.00 80.56 334 ALA A O 1
ATOM 2891 N N . LEU A 1 335 ? -26.214 -4.916 30.498 1.00 83.44 335 LEU A N 1
ATOM 2892 C CA . LEU A 1 335 ? -25.957 -5.789 31.644 1.00 83.44 335 LEU A CA 1
ATOM 2893 C C . LEU A 1 335 ? -26.491 -7.206 31.397 1.00 83.44 335 LEU A C 1
ATOM 2895 O O . LEU A 1 335 ? -27.533 -7.346 30.757 1.00 83.44 335 LEU A O 1
ATOM 2899 N N . PRO A 1 336 ? -25.811 -8.250 31.907 1.00 81.62 336 PRO A N 1
ATOM 2900 C CA . PRO A 1 336 ? -26.318 -9.608 31.817 1.00 81.62 336 PRO A CA 1
ATOM 2901 C C . PRO A 1 336 ? -27.556 -9.784 32.702 1.00 81.62 336 PRO A C 1
ATOM 2903 O O . PRO A 1 336 ? -27.666 -9.190 33.780 1.00 81.62 336 PRO A O 1
ATOM 2906 N N . ILE A 1 337 ? -28.473 -10.638 32.254 1.00 80.19 337 ILE A N 1
ATOM 2907 C CA . ILE A 1 337 ? -29.722 -10.941 32.956 1.00 80.19 337 ILE A CA 1
ATOM 2908 C C . ILE A 1 337 ? -29.384 -11.524 34.340 1.00 80.19 337 ILE A C 1
ATOM 2910 O O . ILE A 1 337 ? -28.498 -12.372 34.475 1.00 80.19 337 ILE A O 1
ATOM 2914 N N . GLY A 1 338 ? -30.048 -11.023 35.387 1.00 76.75 338 GLY A N 1
ATOM 2915 C CA . GLY A 1 338 ? -29.812 -11.434 36.779 1.00 76.75 338 GLY A CA 1
ATOM 2916 C C . GLY A 1 338 ? -28.578 -10.811 37.450 1.00 76.75 338 GLY A C 1
ATOM 2917 O O . GLY A 1 338 ? -28.334 -11.064 38.626 1.00 76.75 338 GLY A O 1
ATOM 2918 N N . HIS A 1 339 ? -27.816 -9.965 36.744 1.00 74.81 339 HIS A N 1
ATOM 2919 C CA . HIS A 1 339 ? -26.564 -9.363 37.232 1.00 74.81 339 HIS A CA 1
ATOM 2920 C C . HIS A 1 339 ? -26.589 -7.822 37.208 1.00 74.81 339 HIS A C 1
ATOM 2922 O O . HIS A 1 339 ? -25.551 -7.156 37.165 1.00 74.81 339 HIS A O 1
ATOM 2928 N N . GLU A 1 340 ? -27.784 -7.236 37.280 1.00 70.31 340 GLU A N 1
ATOM 2929 C CA . GLU A 1 340 ? -28.044 -5.801 37.083 1.00 70.31 340 GLU A CA 1
ATOM 2930 C C . GLU A 1 340 ? -27.352 -4.898 38.126 1.00 70.31 340 GLU A C 1
ATOM 2932 O O . GLU A 1 340 ? -26.955 -3.767 37.842 1.00 70.31 340 GLU A O 1
ATOM 2937 N N . ASN A 1 341 ? -27.105 -5.420 39.331 1.00 66.94 341 ASN A N 1
ATOM 2938 C CA . ASN A 1 341 ? -26.524 -4.660 40.442 1.00 66.94 341 ASN A CA 1
ATOM 2939 C C . ASN A 1 341 ? -24.991 -4.789 40.576 1.00 66.94 341 ASN A C 1
ATOM 2941 O O . ASN A 1 341 ? -24.392 -4.132 41.434 1.00 66.94 341 ASN A O 1
ATOM 2945 N N . MET A 1 342 ? -24.322 -5.583 39.727 1.00 67.38 342 MET A N 1
ATOM 2946 C CA . MET A 1 342 ? -22.895 -5.922 39.889 1.00 67.38 342 MET A CA 1
ATOM 2947 C C . MET A 1 342 ? -21.924 -4.738 39.760 1.00 67.38 342 MET A C 1
ATOM 2949 O O . MET A 1 342 ? -20.811 -4.807 40.279 1.00 67.38 342 MET A O 1
ATOM 2953 N N . PHE A 1 343 ? -22.319 -3.644 39.100 1.00 62.91 343 PHE A N 1
ATOM 2954 C CA . PHE A 1 343 ? -21.408 -2.539 38.755 1.00 62.91 343 PHE A CA 1
ATOM 2955 C C . PHE A 1 343 ? -21.749 -1.200 39.415 1.00 62.91 343 PHE A C 1
ATOM 2957 O O . PHE A 1 343 ? -20.980 -0.242 39.276 1.00 62.91 343 PHE A O 1
ATOM 2964 N N . VAL A 1 344 ? -22.863 -1.138 40.153 1.00 58.09 344 VAL A N 1
ATOM 2965 C CA . VAL A 1 344 ? -23.371 0.090 40.781 1.00 58.09 344 VAL A CA 1
ATOM 2966 C C . VAL A 1 344 ? -22.571 0.429 42.045 1.00 58.09 344 VAL A C 1
ATOM 2968 O O . VAL A 1 344 ? -22.124 1.565 42.180 1.00 58.09 344 VAL A O 1
ATOM 2971 N N . ASN A 1 345 ? -22.286 -0.559 42.911 1.00 48.88 345 ASN A N 1
ATOM 2972 C CA . ASN A 1 345 ? -21.737 -0.298 44.254 1.00 48.88 345 ASN A CA 1
ATOM 2973 C C . ASN A 1 345 ? -20.432 -1.042 44.615 1.00 48.88 345 ASN A C 1
ATOM 2975 O O . ASN A 1 345 ? -19.738 -0.619 45.537 1.00 48.88 345 ASN A O 1
ATOM 2979 N N . ARG A 1 346 ? -20.024 -2.107 43.905 1.00 49.91 346 ARG A N 1
ATOM 2980 C CA . ARG A 1 346 ? -18.752 -2.824 44.164 1.00 49.91 346 ARG A CA 1
ATOM 2981 C C . ARG A 1 346 ? -18.050 -3.218 42.860 1.00 49.91 346 ARG A C 1
ATOM 2983 O O . ARG A 1 346 ? -18.685 -3.367 41.827 1.00 49.91 346 ARG A O 1
ATOM 2990 N N . ARG A 1 347 ? -16.716 -3.345 42.891 1.00 49.28 347 ARG A N 1
ATOM 2991 C CA . ARG A 1 347 ? -15.967 -4.056 41.837 1.00 49.28 347 ARG A CA 1
ATOM 2992 C C . ARG A 1 347 ? -16.304 -5.548 41.962 1.00 49.28 347 ARG A C 1
ATOM 2994 O O . ARG A 1 347 ? -16.154 -6.056 43.077 1.00 49.28 347 ARG A O 1
ATOM 3001 N N . PRO A 1 348 ? -16.657 -6.260 40.878 1.00 50.22 348 PRO A N 1
ATOM 3002 C CA . PRO A 1 348 ? -16.539 -7.713 40.859 1.00 50.22 348 PRO A CA 1
ATOM 3003 C C . PRO A 1 348 ? -15.086 -8.056 41.204 1.00 50.22 348 PRO A C 1
ATOM 3005 O O . PRO A 1 348 ? -14.159 -7.600 40.529 1.00 50.22 348 PRO A O 1
ATOM 3008 N N . ARG A 1 349 ? -14.863 -8.738 42.331 1.00 48.44 349 ARG A N 1
ATOM 3009 C CA . ARG A 1 349 ? -13.523 -9.215 42.680 1.00 48.44 349 ARG A CA 1
ATOM 3010 C C . ARG A 1 349 ? -13.250 -10.429 41.809 1.00 48.44 349 ARG A C 1
ATOM 3012 O O . ARG A 1 349 ? -14.025 -11.377 41.832 1.00 48.44 349 ARG A O 1
ATOM 3019 N N . HIS A 1 350 ? -12.141 -10.396 41.083 1.00 42.78 350 HIS A N 1
ATOM 3020 C CA . HIS A 1 350 ? -11.557 -11.600 40.519 1.00 42.78 350 HIS A CA 1
ATOM 3021 C C . HIS A 1 350 ? -11.255 -12.545 41.688 1.00 42.78 350 HIS A C 1
ATOM 3023 O O . HIS A 1 350 ? -10.482 -12.187 42.583 1.00 42.78 350 HIS A O 1
ATOM 3029 N N . ARG A 1 351 ? -11.881 -13.723 41.723 1.00 41.09 351 ARG A N 1
ATOM 3030 C CA . ARG A 1 351 ? -11.380 -14.813 42.558 1.00 41.09 351 ARG A CA 1
ATOM 3031 C C . ARG A 1 351 ? -10.161 -15.328 41.806 1.00 41.09 351 ARG A C 1
ATOM 3033 O O . ARG A 1 351 ? -10.293 -16.023 40.809 1.00 41.09 351 ARG A O 1
ATOM 3040 N N . SER A 1 352 ? -8.969 -14.862 42.178 1.00 36.59 352 SER A N 1
ATOM 3041 C CA . SER A 1 352 ? -7.752 -15.536 41.722 1.00 36.59 352 SER A CA 1
ATOM 3042 C C . SER A 1 352 ? -7.895 -17.021 42.066 1.00 36.59 352 SER A C 1
ATOM 3044 O O . SER A 1 352 ? -8.411 -17.310 43.153 1.00 36.59 352 SER A O 1
ATOM 3046 N N . PRO A 1 353 ? -7.473 -17.951 41.190 1.00 40.03 353 PRO A N 1
ATOM 3047 C CA . PRO A 1 353 ? -7.304 -19.338 41.594 1.00 40.03 353 PRO A CA 1
ATOM 3048 C C . PRO A 1 353 ? -6.520 -19.336 42.904 1.00 40.03 353 PRO A C 1
ATOM 3050 O O . PRO A 1 353 ? -5.527 -18.606 43.015 1.00 40.03 353 PRO A O 1
ATOM 3053 N N . ALA A 1 354 ? -7.019 -20.049 43.916 1.00 36.12 354 ALA A N 1
ATOM 3054 C CA . ALA A 1 354 ? -6.298 -20.200 45.168 1.00 36.12 354 ALA A CA 1
ATOM 3055 C C . ALA A 1 354 ? -4.877 -20.644 44.813 1.00 36.12 354 ALA A C 1
ATOM 3057 O O . ALA A 1 354 ? -4.702 -21.638 44.106 1.00 36.12 354 ALA A O 1
ATOM 3058 N N . LYS A 1 355 ? -3.873 -19.862 45.225 1.00 38.12 355 LYS A N 1
ATOM 3059 C CA . LYS A 1 355 ? -2.492 -20.337 45.199 1.00 38.12 355 LYS A CA 1
ATOM 3060 C C . LYS A 1 355 ? -2.509 -21.680 45.926 1.00 38.12 355 LYS A C 1
ATOM 3062 O O . LYS A 1 355 ? -3.021 -21.740 47.045 1.00 38.12 355 LYS A O 1
ATOM 3067 N N . ALA A 1 356 ? -2.019 -22.727 45.267 1.00 35.34 356 ALA A N 1
ATOM 3068 C CA . ALA A 1 356 ? -1.738 -23.985 45.938 1.00 35.34 356 ALA A CA 1
ATOM 3069 C C . ALA A 1 356 ? -0.899 -23.679 47.195 1.00 35.34 356 ALA A C 1
ATOM 3071 O O . ALA A 1 356 ? -0.074 -22.758 47.135 1.00 35.34 356 ALA A O 1
ATOM 3072 N N . PRO A 1 357 ? -1.149 -24.353 48.329 1.00 38.69 357 PRO A N 1
ATOM 3073 C CA . PRO A 1 357 ? -0.298 -24.194 49.496 1.00 38.69 357 PRO A CA 1
ATOM 3074 C C . PRO A 1 357 ? 1.142 -24.522 49.084 1.00 38.69 357 PRO A C 1
ATOM 3076 O O . PRO A 1 357 ? 1.395 -25.551 48.462 1.00 38.69 357 PRO A O 1
ATOM 3079 N N . ASP A 1 358 ? 2.051 -23.580 49.342 1.00 38.62 358 ASP A N 1
ATOM 3080 C CA . ASP A 1 358 ? 3.488 -23.789 49.198 1.00 38.62 358 ASP A CA 1
ATOM 3081 C C . ASP A 1 358 ? 3.895 -24.841 50.241 1.00 38.62 358 ASP A C 1
ATOM 3083 O O . ASP A 1 358 ? 4.108 -24.517 51.411 1.00 38.62 358 ASP A O 1
ATOM 3087 N N . ASP A 1 359 ? 3.985 -26.101 49.820 1.00 42.94 359 ASP A N 1
ATOM 3088 C CA . ASP A 1 359 ? 4.669 -27.157 50.564 1.00 42.94 359 ASP A CA 1
ATOM 3089 C C . ASP A 1 359 ? 6.177 -26.871 50.518 1.00 42.94 359 ASP A C 1
ATOM 3091 O O . ASP A 1 359 ? 6.914 -27.377 49.676 1.00 42.94 359 ASP A O 1
ATOM 3095 N N . ASN A 1 360 ? 6.629 -25.974 51.392 1.00 44.50 360 ASN A N 1
ATOM 3096 C CA . ASN A 1 360 ? 8.027 -25.842 51.794 1.00 44.50 360 ASN A CA 1
ATOM 3097 C C . ASN A 1 360 ? 8.069 -25.374 53.253 1.00 44.50 360 ASN A C 1
ATOM 3099 O O . ASN A 1 360 ? 8.348 -24.214 53.560 1.00 44.50 360 ASN A O 1
ATOM 3103 N N . ILE A 1 361 ? 7.759 -26.309 54.153 1.00 39.50 361 ILE A N 1
ATOM 3104 C CA . ILE A 1 361 ? 8.110 -26.247 55.572 1.00 39.50 361 ILE A CA 1
ATOM 3105 C C . ILE A 1 361 ? 8.888 -27.518 55.892 1.00 39.50 361 ILE A C 1
ATOM 3107 O O . ILE A 1 361 ? 8.291 -28.517 56.258 1.00 39.50 361 ILE A O 1
ATOM 3111 N N . GLU A 1 362 ? 10.207 -27.442 55.755 1.00 36.41 362 GLU A N 1
ATOM 3112 C CA . GLU A 1 362 ? 11.224 -28.169 56.524 1.00 36.41 362 GLU A CA 1
ATOM 3113 C C . GLU A 1 362 ? 12.482 -27.281 56.431 1.00 36.41 362 GLU A C 1
ATOM 3115 O O . GLU A 1 362 ? 12.789 -26.747 55.370 1.00 36.41 362 GLU A O 1
ATOM 3120 N N . ASP A 1 363 ? 13.273 -26.985 57.446 1.00 34.12 363 ASP A N 1
ATOM 3121 C CA . ASP A 1 363 ? 13.280 -27.318 58.858 1.00 34.12 363 ASP A CA 1
ATOM 3122 C C . ASP A 1 363 ? 14.311 -26.348 59.469 1.00 34.12 363 ASP A C 1
ATOM 3124 O O . ASP A 1 363 ? 15.423 -26.196 58.952 1.00 34.12 363 ASP A O 1
ATOM 3128 N N . LYS A 1 364 ? 13.933 -25.622 60.519 1.00 36.66 364 LYS A N 1
ATOM 3129 C CA . LYS A 1 364 ? 14.886 -24.973 61.426 1.00 36.66 364 LYS A CA 1
ATOM 3130 C C . LYS A 1 364 ? 14.363 -25.167 62.836 1.00 36.66 364 LYS A C 1
ATOM 3132 O O . LYS A 1 364 ? 13.725 -24.285 63.409 1.00 36.66 364 LYS A O 1
ATOM 3137 N N . THR A 1 365 ? 14.631 -26.358 63.355 1.00 36.66 365 THR A N 1
ATOM 3138 C CA . THR A 1 365 ? 14.644 -26.684 64.777 1.00 36.66 365 THR A CA 1
ATOM 3139 C C . THR A 1 365 ? 15.213 -25.545 65.619 1.00 36.66 365 THR A C 1
ATOM 3141 O O . THR A 1 365 ? 16.293 -25.011 65.352 1.00 36.66 365 THR A O 1
ATOM 3144 N N . ALA A 1 366 ? 14.441 -25.204 66.643 1.00 36.62 366 ALA A N 1
ATOM 3145 C CA . ALA A 1 366 ? 14.753 -24.262 67.695 1.00 36.62 366 ALA A CA 1
ATOM 3146 C C . ALA A 1 366 ? 15.915 -24.738 68.578 1.00 36.62 366 ALA A C 1
ATOM 3148 O O . ALA A 1 366 ? 15.970 -25.912 68.937 1.00 36.62 366 ALA A O 1
ATOM 3149 N N . THR A 1 367 ? 16.731 -23.786 69.035 1.00 34.03 367 THR A N 1
ATOM 3150 C CA . THR A 1 367 ? 17.339 -23.849 70.368 1.00 34.03 367 THR A CA 1
ATOM 3151 C C . THR A 1 367 ? 17.27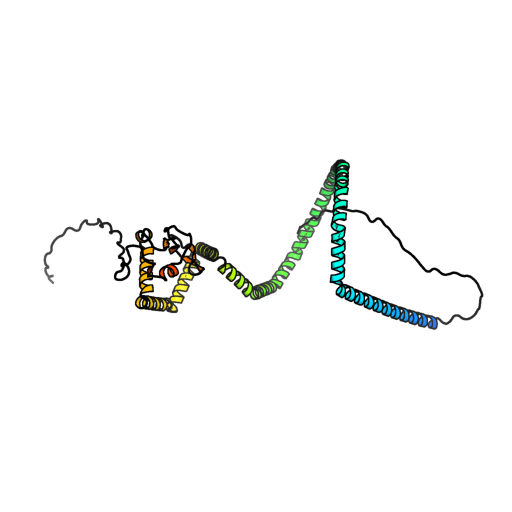0 -22.455 70.993 1.00 34.03 367 THR A C 1
ATOM 3153 O O . THR A 1 367 ? 17.656 -21.460 70.383 1.00 34.03 367 THR A O 1
ATOM 3156 N N . GLU A 1 368 ? 16.688 -22.424 72.186 1.00 35.28 368 GLU A N 1
ATOM 3157 C CA . GLU A 1 368 ? 16.403 -21.293 73.073 1.00 35.28 368 GLU A CA 1
ATOM 3158 C C . GLU A 1 368 ? 17.660 -20.598 73.668 1.00 35.28 368 GLU A C 1
ATOM 3160 O O . GLU A 1 368 ? 18.781 -21.055 73.435 1.00 35.28 368 GLU A O 1
ATOM 3165 N N . PRO A 1 369 ? 17.499 -19.461 74.387 1.00 45.44 369 PRO A N 1
ATOM 3166 C CA . PRO A 1 369 ? 18.522 -18.428 74.572 1.00 45.44 369 PRO A CA 1
ATOM 3167 C C . PRO A 1 369 ? 19.298 -18.545 75.897 1.00 45.44 369 PRO A C 1
ATOM 3169 O O . PRO A 1 369 ? 18.751 -18.992 76.900 1.00 45.44 369 PRO A O 1
ATOM 3172 N N . SER A 1 370 ? 20.539 -18.042 75.948 1.00 34.34 370 SER A N 1
ATOM 3173 C CA . SER A 1 370 ? 21.213 -17.738 77.222 1.00 34.34 370 SER A CA 1
ATOM 3174 C C . SER A 1 370 ? 22.357 -16.719 77.067 1.00 34.34 370 SER A C 1
ATOM 3176 O O . SER A 1 370 ? 23.295 -16.914 76.301 1.00 34.34 370 SER A O 1
ATOM 3178 N N . GLU A 1 371 ? 22.143 -15.588 77.740 1.00 36.75 371 GLU A N 1
ATOM 3179 C CA . GLU A 1 371 ? 23.033 -14.677 78.481 1.00 36.75 371 GLU A CA 1
ATOM 3180 C C . GLU A 1 371 ? 24.546 -14.559 78.171 1.00 36.75 371 GLU A C 1
ATOM 3182 O O . GLU A 1 371 ? 25.303 -15.518 78.062 1.00 36.75 371 GLU A O 1
ATOM 3187 N N . LYS A 1 372 ? 24.980 -13.287 78.123 1.00 44.06 372 LYS A N 1
ATOM 3188 C CA . LYS A 1 372 ? 26.371 -12.795 78.091 1.00 44.06 372 LYS A CA 1
ATOM 3189 C C . LYS A 1 372 ? 27.243 -13.387 79.208 1.00 44.06 372 LYS A C 1
ATOM 3191 O O . LYS A 1 372 ? 26.755 -13.617 80.312 1.00 44.06 372 LYS A O 1
ATOM 3196 N N . PRO A 1 373 ? 28.570 -13.367 79.001 1.00 44.53 373 PRO A N 1
ATOM 3197 C CA . PRO A 1 373 ? 29.391 -12.594 79.937 1.00 44.53 373 PRO A CA 1
ATOM 3198 C C . PRO A 1 373 ? 30.432 -11.687 79.264 1.00 44.53 373 PRO A C 1
ATOM 3200 O O . PRO A 1 373 ? 30.885 -11.919 78.144 1.00 44.53 373 PRO A O 1
ATOM 3203 N N . ASP A 1 374 ? 30.772 -10.631 80.000 1.00 41.47 374 ASP A N 1
ATOM 3204 C CA . ASP A 1 374 ? 31.738 -9.583 79.685 1.00 41.47 374 ASP A CA 1
ATOM 3205 C C . ASP A 1 374 ? 33.168 -10.096 79.430 1.00 41.47 374 ASP A C 1
ATOM 3207 O O . ASP A 1 374 ? 33.619 -11.098 79.988 1.00 41.47 374 ASP A O 1
ATOM 3211 N N . GLN A 1 375 ? 33.898 -9.352 78.593 1.00 43.09 375 GLN A N 1
ATOM 3212 C CA . GLN A 1 375 ? 35.344 -9.483 78.402 1.00 43.09 375 GLN A CA 1
ATOM 3213 C C . GLN A 1 375 ? 36.116 -9.061 79.661 1.00 43.09 375 GLN A C 1
ATOM 3215 O O . GLN A 1 375 ? 35.752 -8.059 80.281 1.00 43.09 375 GLN A O 1
ATOM 3220 N N . PRO A 1 376 ? 37.273 -9.686 79.937 1.00 53.91 376 PRO A N 1
ATOM 3221 C CA . PRO A 1 376 ? 38.321 -9.043 80.706 1.00 53.91 376 PRO A CA 1
ATOM 3222 C C . PRO A 1 376 ? 39.535 -8.668 79.838 1.00 53.91 376 PRO A C 1
ATOM 3224 O O . PRO A 1 376 ? 40.143 -9.523 79.195 1.00 53.91 376 PRO A O 1
ATOM 3227 N N . THR A 1 377 ? 39.909 -7.391 79.993 1.00 45.12 377 THR A N 1
ATOM 3228 C CA . THR A 1 377 ? 41.199 -6.701 79.740 1.00 45.12 377 THR A CA 1
ATOM 3229 C C . THR A 1 377 ? 41.683 -6.480 78.314 1.00 45.12 377 THR A C 1
ATOM 3231 O O . THR A 1 377 ? 42.093 -7.450 77.643 1.00 45.12 377 THR A O 1
#

Sequence (377 aa):
MLHLLYKPSHYLRPRYSNSIVSYFWLLGQSRYSTRAGSEEAPTHQHVTHMADDKARDKTSEAGAHENLRAYQRDYQKEYRDRNREKIRAAQRLYGEQNKDKLKAYREQNKDKMKRWYQEHKEEAKAYREQNKDKAKAWREQNKDKLKAWRDQNKDKIKRWYQEHKEQVKAYRERNKDKMKAYTARYHQQHKQRVAELMRQWSKNNPSRRYEYGRQWSLKNRELYLQKIAEYRLKCSNLGLFDRYSAAKREKYNSDKQYRMASRLHTWLTQSEEAHQLSWPTHQPILYDTRQSHHCSGCGHGRYIKLWWEKLDENRNPTGELSCYACFTSDWSRALPIGHENMFVNRRPRHRSPAKAPDDNIEDKTATEPSEKPDQPT

Organism: Aureobasidium pullulans (NCBI:txid5580)